Protein AF-A0A162GM99-F1 (afdb_monomer_lite)

Sequence (491 aa):
MSGHTGGVSIPGSWTRAAAGAGLLGPGGEVAATVFSEMSALALRTGAVNLGQGFPDEDGPREILDAAREAIASGVNQYPPGPGFPVLREAIAAHQSRFYRLDLDPDGQILVTTGATEALAATLLALLEPGDEVVTFTPHYDAYGALIALAGGVHRTVPLRGLPFTVDHDELVAAVTDRTRVILVNDPHNPTGAVLPLETRELIVRLAERHDALIVTDEVYEHLRFDTPHVPLATLPGAFERTLSISSAGKTFSTTGWKIGWVSGPRALVTAVLAVKQFLTYVSGSPFQGAVALGLGLPDSFFTTVAQTLSAKKDLLSAGLAAAGFGVAAPPEGTSSSRTPLPSATTTVSRSAGRSPNSREWWPCPCPPSAGRRTRLSTGRSCASRSASGSRCWRPPSPAWRAWDAEPVVLDGSAERLHPYRRTRADRCRRWDQSGCTRKRRRASAGFFARAASIRSRETQATATSSTSPRVAISTPIGSTTMLVPTPIGGV

Radius of gyration: 31.33 Å; chains: 1; bounding box: 71×88×97 Å

Secondary structure (DSSP, 8-state):
-----------SHHHHHHHHTT-B-TTSPBPPPHHHHHHHHHHHHT----SS-S-SSPPPHHHHHHHHHHHHTT--SPPPTT--HHHHHHHHHHHHHHH-----TTTSEEEESHHHHHHHHHHHHH--TT-EEEEEES--THHHHHHHHHT-EEEEEEEETTTTEEPHHHHHHH--TTEEEEEEESS-TTT-----HHHHHHHHHHHHHTT-EEEEE-TTTT--SSS----GGGSTTTGGGEEEEEEHHHHTS-GGG--EEEES-HHHHHHHHHHHHHHTSS--HHHHHHHHHHHTS-HHHHHHHHHHHHHHHHHHHHHHHHTT-EE-PPP--SSSS------S---EE------TT------------------------------------PPPPP-------PPPP---------------------------------------------------------------------------PPPPP--

InterPro domains:
  IPR004839 Aminotransferase, class I/classII, large domain [PF00155] (48-333)
  IPR015421 Pyridoxal phosphate-dependent transferase, major domain [G3DSA:3.40.640.10] (60-298)
  IPR015422 Pyridoxal phosphate-dependent transferase, small domain [G3DSA:3.90.1150.10] (34-334)
  IPR015424 Pyridoxal phosphate-dependent transferase [SSF53383] (34-335)
  IPR051326 Kynurenine--oxoglutarate transaminase [PTHR43807] (30-334)

Foldseek 3Di:
DPDPPPDPDDDDLQLLLQVLLVQQDPVRDGHDPPQVVQVVVCVVVVHDRPPDPFDPDAFDPLLVVLLVVCVVVPLPDFADLQGHLLLLVLVQVLCCVQAVDHADSVFFKGKFLFLLLVLLLLLLLQDAAAAEEEEEPPADSNNSSSCSSSNYDYFYFYQDDFVRATDLVSVLVRQDLSHAEHEEEACGPPNLDHYDPVRLVSVLVSCVVNVHAYEYEDQCQLQWAPDHRHDSCSDPNRQQRYKYKYGLCSQGSVVVLRIIMIGGGRVSNVSSSVSSCPVPSGDRRSSSNSSSVVSVDDPCSSNVVNVVQLVVVVVVLVVCVVVVWDWRAHPDDPDDDDDDGDGRHGDTDDDDDDDPDDPDPDDDDDDDDDDDDDDDDDDDDDDDDDDDDDDDDDDDDDDDDDDDDDDDDDDDDDDDDDDDDDDDDDDDDDDDDDDDDDDDDDDDDDDDDDDDDDDDDDDDDDDDDDDDDDDDDDDDDDDDDDDDDDDDDDD

Organism: NCBI:txid1671680

Structure (mmCIF, N/CA/C/O backbone):
data_AF-A0A162GM99-F1
#
_entry.id   AF-A0A162GM99-F1
#
loop_
_atom_site.group_PDB
_atom_site.id
_atom_site.type_symbol
_atom_site.label_atom_id
_atom_site.label_alt_id
_atom_site.label_comp_id
_atom_site.label_asym_id
_atom_site.label_entity_id
_atom_site.label_seq_id
_atom_site.pdbx_PDB_ins_code
_atom_site.Cartn_x
_atom_site.Cartn_y
_atom_site.Cartn_z
_atom_site.occupancy
_atom_site.B_iso_or_equiv
_atom_site.auth_seq_id
_atom_site.auth_comp_id
_atom_site.auth_asym_id
_atom_site.auth_atom_id
_atom_site.pdbx_PDB_model_num
ATOM 1 N N . MET A 1 1 ? 25.461 10.553 43.350 1.00 37.31 1 MET A N 1
ATOM 2 C CA . MET A 1 1 ? 24.769 11.498 42.449 1.00 37.31 1 MET A CA 1
ATOM 3 C C . MET A 1 1 ? 24.647 10.818 41.097 1.00 37.31 1 MET A C 1
ATOM 5 O O . MET A 1 1 ? 25.643 10.706 40.398 1.00 37.31 1 MET A O 1
ATOM 9 N N . SER A 1 2 ? 23.482 10.259 40.782 1.00 38.91 2 SER A N 1
ATOM 10 C CA . SER A 1 2 ? 23.205 9.667 39.470 1.00 38.91 2 SER A CA 1
ATOM 11 C C . SER A 1 2 ? 22.958 10.796 38.473 1.00 38.91 2 SER A C 1
ATOM 13 O O . SER A 1 2 ? 21.994 11.546 38.614 1.00 38.91 2 SER A O 1
ATOM 15 N N . GLY A 1 3 ? 23.854 10.951 37.498 1.00 39.22 3 GLY A N 1
ATOM 16 C CA . GLY A 1 3 ? 23.727 11.985 36.479 1.00 39.22 3 GLY A CA 1
ATOM 17 C C . GLY A 1 3 ? 22.493 11.749 35.615 1.00 39.22 3 GLY A C 1
ATOM 18 O O . GLY A 1 3 ? 22.516 10.896 34.734 1.00 39.22 3 GLY A O 1
ATOM 19 N N . HIS A 1 4 ? 21.432 12.525 35.841 1.00 43.38 4 HIS A N 1
ATOM 20 C CA . HIS A 1 4 ? 20.442 12.776 34.801 1.00 43.38 4 HIS A CA 1
ATOM 21 C C . HIS A 1 4 ? 21.146 13.556 33.687 1.00 43.38 4 HIS A C 1
ATOM 23 O O . HIS A 1 4 ? 21.299 14.775 33.766 1.00 43.38 4 HIS A O 1
ATOM 29 N N . THR A 1 5 ? 21.578 12.855 32.641 1.00 47.50 5 THR A N 1
ATOM 30 C CA . THR A 1 5 ? 21.780 13.474 31.332 1.00 47.50 5 THR A CA 1
ATOM 31 C C . THR A 1 5 ? 20.419 13.986 30.879 1.00 47.50 5 THR A C 1
ATOM 33 O O . THR A 1 5 ? 19.587 13.206 30.419 1.00 47.50 5 THR A O 1
ATOM 36 N N . GLY A 1 6 ? 20.164 15.280 31.090 1.00 45.47 6 GLY A N 1
ATOM 37 C CA . GLY A 1 6 ? 18.910 15.944 30.741 1.00 45.47 6 GLY A CA 1
ATOM 38 C C . GLY A 1 6 ? 18.736 16.045 29.231 1.00 45.47 6 GLY A C 1
ATOM 39 O O . GLY A 1 6 ? 18.898 17.120 28.660 1.00 45.47 6 GLY A O 1
ATOM 40 N N . GLY A 1 7 ? 18.433 14.917 28.588 1.00 61.62 7 GLY A N 1
ATOM 41 C CA . GLY A 1 7 ? 18.014 14.877 27.197 1.00 61.62 7 GLY A CA 1
ATOM 42 C C . GLY A 1 7 ? 16.741 15.698 27.035 1.00 61.62 7 GLY A C 1
ATOM 43 O O . GLY A 1 7 ? 15.773 15.513 27.775 1.00 61.62 7 GLY A O 1
ATOM 44 N N . VAL A 1 8 ? 16.750 16.629 26.083 1.00 63.03 8 VAL A N 1
ATOM 45 C CA . VAL A 1 8 ? 15.570 17.429 25.756 1.00 63.03 8 VAL A CA 1
ATOM 46 C C . VAL A 1 8 ? 14.524 16.496 25.151 1.00 63.03 8 VAL A C 1
ATOM 48 O O . VAL A 1 8 ? 14.659 16.065 24.009 1.00 63.03 8 VAL A O 1
ATOM 51 N N . SER A 1 9 ? 13.482 16.178 25.919 1.00 75.31 9 SER A N 1
ATOM 52 C CA . SER A 1 9 ? 12.319 15.465 25.393 1.00 75.31 9 SER A CA 1
ATOM 53 C C . SER A 1 9 ? 11.567 16.393 24.441 1.00 75.31 9 SER A C 1
ATOM 55 O O . SER A 1 9 ? 11.065 17.438 24.859 1.00 75.31 9 SER A O 1
ATOM 57 N N . ILE A 1 10 ? 11.527 16.036 23.156 1.00 83.56 10 ILE A N 1
ATOM 58 C CA . ILE A 1 10 ? 10.823 16.792 22.116 1.00 83.56 10 ILE A CA 1
ATOM 59 C C . ILE A 1 10 ? 9.399 16.224 22.006 1.00 83.56 10 ILE A C 1
ATOM 61 O O . ILE A 1 10 ? 9.229 15.152 21.423 1.00 83.56 10 ILE A O 1
ATOM 65 N N . PRO A 1 11 ? 8.354 16.890 22.532 1.00 84.06 11 PRO A N 1
ATOM 66 C CA . PRO A 1 11 ? 6.986 16.411 22.373 1.00 84.06 11 PRO A CA 1
ATOM 67 C C . PRO A 1 11 ? 6.533 16.526 20.910 1.00 84.06 11 PRO A C 1
ATOM 69 O O . PRO A 1 11 ? 6.950 17.424 20.181 1.00 84.06 11 PRO A O 1
ATOM 72 N N . GLY A 1 12 ? 5.642 15.636 20.476 1.00 89.56 12 GLY A N 1
ATOM 73 C CA . GLY A 1 12 ? 5.048 15.693 19.140 1.00 89.56 12 GLY A CA 1
ATOM 74 C C . GLY A 1 12 ? 4.367 14.388 18.742 1.00 89.56 12 GLY A C 1
ATOM 75 O O . GLY A 1 12 ? 4.414 13.401 19.469 1.00 89.56 12 GLY A O 1
ATOM 76 N N . SER A 1 13 ? 3.740 14.368 17.567 1.00 90.75 13 SER A N 1
ATOM 77 C CA . SER A 1 13 ? 3.114 13.160 17.009 1.00 90.75 13 SER A CA 1
ATOM 78 C C . SER A 1 13 ? 4.128 12.094 16.570 1.00 90.75 13 SER A C 1
ATOM 80 O O . SER A 1 13 ? 3.768 10.923 16.460 1.00 90.75 13 SER A O 1
ATOM 82 N N . TRP A 1 14 ? 5.400 12.470 16.386 1.00 91.06 14 TRP A N 1
ATOM 83 C CA . TRP A 1 14 ? 6.485 11.555 16.022 1.00 91.06 14 TRP A CA 1
ATOM 84 C C . TRP A 1 14 ? 6.692 10.433 17.054 1.00 91.06 14 TRP A C 1
ATOM 86 O O . TRP A 1 14 ? 6.977 9.305 16.661 1.00 91.06 14 TRP A O 1
ATOM 96 N N . THR A 1 15 ? 6.482 10.697 18.352 1.00 91.19 15 THR A N 1
ATOM 97 C CA . THR A 1 15 ? 6.599 9.667 19.400 1.00 91.19 15 THR A CA 1
ATOM 98 C C . THR A 1 15 ? 5.501 8.617 19.276 1.00 91.19 15 THR A C 1
ATOM 100 O O . THR A 1 15 ? 5.777 7.431 19.430 1.00 91.19 15 THR A O 1
ATOM 103 N N . ARG A 1 16 ? 4.269 9.022 18.928 1.00 91.25 16 ARG A N 1
ATOM 104 C CA . ARG A 1 16 ? 3.169 8.084 18.656 1.00 91.25 16 ARG A CA 1
ATOM 105 C C . ARG A 1 16 ? 3.442 7.250 17.413 1.00 91.25 16 ARG A C 1
ATOM 107 O O . ARG A 1 16 ? 3.233 6.047 17.459 1.00 91.25 16 ARG A O 1
ATOM 114 N N . ALA A 1 17 ? 3.941 7.861 16.338 1.00 92.56 17 ALA A N 1
ATOM 115 C CA . ALA A 1 17 ? 4.309 7.133 15.124 1.00 92.56 17 ALA A CA 1
ATOM 116 C C . ALA A 1 17 ? 5.422 6.101 15.396 1.00 92.56 17 ALA A C 1
ATOM 118 O O . ALA A 1 17 ? 5.293 4.945 15.000 1.00 92.56 17 ALA A O 1
ATOM 119 N N . ALA A 1 18 ? 6.469 6.480 16.141 1.00 91.69 18 ALA A N 1
ATOM 120 C CA . ALA A 1 18 ? 7.531 5.561 16.552 1.00 91.69 18 ALA A CA 1
ATOM 121 C C . ALA A 1 18 ? 7.009 4.433 17.460 1.00 91.69 18 ALA A C 1
ATOM 123 O O . ALA A 1 18 ? 7.370 3.276 17.262 1.00 91.69 18 ALA A O 1
ATOM 124 N N . ALA A 1 19 ? 6.124 4.736 18.416 1.00 90.62 19 ALA A N 1
ATOM 125 C CA . ALA A 1 19 ? 5.502 3.729 19.276 1.00 90.62 19 ALA A CA 1
ATOM 126 C C . ALA A 1 19 ? 4.586 2.771 18.491 1.00 90.62 19 ALA A C 1
ATOM 128 O O . ALA A 1 19 ? 4.657 1.562 18.693 1.00 90.62 19 ALA A O 1
ATOM 129 N N . GLY A 1 20 ? 3.780 3.286 17.556 1.00 90.56 20 GLY A N 1
ATOM 130 C CA . GLY A 1 20 ? 2.908 2.489 16.685 1.00 90.56 20 GLY A CA 1
ATOM 131 C C . GLY A 1 20 ? 3.672 1.591 15.707 1.00 90.56 20 GLY A C 1
ATOM 132 O O . GLY A 1 20 ? 3.189 0.520 15.357 1.00 90.56 20 GLY A O 1
ATOM 133 N N . ALA A 1 21 ? 4.887 1.982 15.317 1.00 89.62 21 ALA A N 1
ATOM 134 C CA . ALA A 1 21 ? 5.817 1.143 14.559 1.00 89.62 21 ALA A CA 1
ATOM 135 C C . ALA A 1 21 ? 6.587 0.119 15.426 1.00 89.62 21 ALA A C 1
ATOM 137 O O . ALA A 1 21 ? 7.393 -0.640 14.895 1.00 89.62 21 ALA A O 1
ATOM 138 N N . GLY A 1 22 ? 6.414 0.127 16.756 1.00 89.06 22 GLY A N 1
ATOM 139 C CA . GLY A 1 22 ? 7.211 -0.688 17.683 1.00 89.06 22 GLY A CA 1
ATOM 140 C C . GLY A 1 22 ? 8.675 -0.243 17.827 1.00 89.06 22 GLY A C 1
ATOM 141 O O . GLY A 1 22 ? 9.496 -1.005 18.328 1.00 89.06 22 GLY A O 1
ATOM 142 N N . LEU A 1 23 ? 9.013 0.975 17.390 1.00 88.88 23 LEU A N 1
ATOM 143 C CA . LEU A 1 23 ? 10.381 1.510 17.353 1.00 88.88 23 LEU A CA 1
ATOM 144 C C . LEU A 1 23 ? 10.753 2.343 18.587 1.00 88.88 23 LEU A C 1
ATOM 146 O O . LEU A 1 23 ? 11.929 2.640 18.774 1.00 88.88 23 LEU A O 1
ATOM 150 N N . LEU A 1 24 ? 9.785 2.766 19.406 1.00 88.19 24 LEU A N 1
ATOM 151 C CA . LEU A 1 24 ? 10.057 3.578 20.596 1.00 88.19 24 LEU A CA 1
ATOM 152 C C . LEU A 1 24 ? 10.402 2.686 21.798 1.00 88.19 24 LEU A C 1
ATOM 154 O O . LEU A 1 24 ? 9.545 1.965 22.312 1.00 88.19 24 LEU A O 1
ATOM 158 N N . GLY A 1 25 ? 11.653 2.751 22.250 1.00 81.69 25 GLY A N 1
ATOM 159 C CA . GLY A 1 25 ? 12.142 2.013 23.411 1.00 81.69 25 GLY A CA 1
ATOM 160 C C . GLY A 1 25 ? 11.759 2.650 24.759 1.00 81.69 25 GLY A C 1
ATOM 161 O O . GLY A 1 25 ? 11.276 3.788 24.802 1.00 81.69 25 GLY A O 1
ATOM 162 N N . PRO A 1 26 ? 11.955 1.941 25.890 1.00 76.50 26 PRO A N 1
ATOM 163 C CA . PRO A 1 26 ? 11.483 2.379 27.208 1.00 76.50 26 PRO A CA 1
ATOM 164 C C . PRO A 1 26 ? 12.079 3.699 27.719 1.00 76.50 26 PRO A C 1
ATOM 166 O O . PRO A 1 26 ? 11.469 4.333 28.579 1.00 76.50 26 PRO A O 1
ATOM 169 N N . GLY A 1 27 ? 13.257 4.110 27.234 1.00 77.19 27 GLY A N 1
ATOM 170 C CA . GLY A 1 27 ? 13.879 5.397 27.570 1.00 77.19 27 GLY A CA 1
ATOM 171 C C . GLY A 1 27 ? 13.508 6.547 26.621 1.00 77.19 27 GLY A C 1
ATOM 172 O O . GLY A 1 27 ? 13.964 7.671 26.829 1.00 77.19 27 GLY A O 1
ATOM 173 N N . GLY A 1 28 ? 12.670 6.297 25.607 1.00 78.81 28 GLY A N 1
ATOM 174 C CA . GLY A 1 28 ? 12.319 7.262 24.559 1.00 78.81 28 GLY A CA 1
ATOM 175 C C . GLY A 1 28 ? 13.271 7.269 23.356 1.00 78.81 28 GLY A C 1
ATOM 176 O O . GLY A 1 28 ? 13.091 8.075 22.444 1.00 78.81 28 GLY A O 1
ATOM 177 N N . GLU A 1 29 ? 14.269 6.383 23.330 1.00 84.44 29 GLU A N 1
ATOM 178 C CA . GLU A 1 29 ? 15.104 6.115 22.161 1.00 84.44 29 GLU A CA 1
ATOM 179 C C . GLU A 1 29 ? 14.293 5.532 20.993 1.00 84.44 29 GLU A C 1
ATOM 181 O O . GLU A 1 29 ? 13.365 4.750 21.193 1.00 84.44 29 GLU A O 1
ATOM 186 N N . VAL A 1 30 ? 14.658 5.896 19.761 1.00 86.00 30 VAL A N 1
ATOM 187 C CA . VAL A 1 30 ? 14.059 5.335 18.541 1.00 86.00 30 VAL A CA 1
ATOM 188 C C . VAL A 1 30 ? 15.012 4.303 17.950 1.00 86.00 30 VAL A C 1
ATOM 190 O O . VAL A 1 30 ? 16.136 4.635 17.571 1.00 86.00 30 VAL A O 1
ATOM 193 N N . ALA A 1 31 ? 14.559 3.056 17.869 1.00 84.50 31 ALA A N 1
ATOM 194 C CA . ALA A 1 31 ? 15.243 1.979 17.172 1.00 84.50 31 ALA A CA 1
ATOM 195 C C . ALA A 1 31 ? 15.173 2.167 15.647 1.00 84.50 31 ALA A C 1
ATOM 197 O O . ALA A 1 31 ? 14.245 2.777 15.109 1.00 84.50 31 ALA A O 1
ATOM 198 N N . ALA A 1 32 ? 16.150 1.607 14.934 1.00 82.12 32 ALA A N 1
ATOM 199 C CA . ALA A 1 32 ? 16.079 1.498 13.481 1.00 82.12 32 ALA A CA 1
ATOM 200 C C . ALA A 1 32 ? 14.971 0.510 13.069 1.00 82.12 32 ALA A C 1
ATOM 202 O O . ALA A 1 32 ? 14.642 -0.409 13.816 1.00 82.12 32 ALA A O 1
ATOM 203 N N . THR A 1 33 ? 14.415 0.657 11.862 1.00 82.62 33 THR A N 1
ATOM 204 C CA . THR A 1 33 ? 13.508 -0.368 11.319 1.00 82.62 33 THR A CA 1
ATOM 205 C C . THR A 1 33 ? 14.253 -1.679 11.090 1.00 82.62 33 THR A C 1
ATOM 207 O O . THR A 1 33 ? 15.437 -1.667 10.740 1.00 82.62 33 THR A O 1
ATOM 210 N N . VAL A 1 34 ? 13.546 -2.811 11.192 1.00 80.62 34 VAL A N 1
ATOM 211 C CA . VAL A 1 34 ? 14.115 -4.146 10.929 1.00 80.62 34 VAL A CA 1
ATOM 212 C C . VAL A 1 34 ? 14.812 -4.219 9.563 1.00 80.62 34 VAL A C 1
ATOM 214 O O . VAL A 1 34 ? 15.893 -4.788 9.451 1.00 80.62 34 VAL A O 1
ATOM 217 N N . PHE A 1 35 ? 14.266 -3.553 8.541 1.00 79.62 35 PHE A N 1
ATOM 218 C CA . PHE A 1 35 ? 14.887 -3.444 7.217 1.00 79.62 35 PHE A CA 1
ATOM 219 C C . PHE A 1 35 ? 16.248 -2.733 7.254 1.00 79.62 35 PHE A C 1
ATOM 221 O O . PHE A 1 35 ? 17.200 -3.180 6.618 1.00 79.62 35 PHE A O 1
ATOM 228 N N . SER A 1 36 ? 16.353 -1.641 8.015 1.00 81.12 36 SER A N 1
ATOM 229 C CA . SER A 1 36 ? 17.596 -0.874 8.159 1.00 81.12 36 SER A CA 1
ATOM 230 C C . SER A 1 36 ? 18.657 -1.670 8.919 1.00 81.12 36 SER A C 1
ATOM 232 O O . SER A 1 36 ? 19.822 -1.687 8.522 1.00 81.12 36 SER A O 1
ATOM 234 N N . GLU A 1 37 ? 18.256 -2.361 9.989 1.00 84.69 37 GLU A N 1
ATOM 235 C CA . GLU A 1 37 ? 19.146 -3.209 10.783 1.00 84.69 37 GLU A CA 1
ATOM 236 C C . GLU A 1 37 ? 19.657 -4.411 9.975 1.00 84.69 37 GLU A C 1
ATOM 238 O O . GLU A 1 37 ? 20.868 -4.640 9.921 1.00 84.69 37 GLU A O 1
ATOM 243 N N . MET A 1 38 ? 18.760 -5.130 9.291 1.00 84.81 38 MET A N 1
ATOM 244 C CA . MET A 1 38 ? 19.102 -6.323 8.512 1.00 84.81 38 MET A CA 1
ATOM 245 C C . MET A 1 38 ? 19.970 -6.007 7.293 1.00 84.81 38 MET A C 1
ATOM 247 O O . MET A 1 38 ? 20.968 -6.695 7.077 1.00 84.81 38 MET A O 1
ATOM 251 N N . SER A 1 39 ? 19.676 -4.944 6.537 1.00 83.38 39 SER A N 1
ATOM 252 C CA . SER A 1 39 ? 20.521 -4.552 5.399 1.00 83.38 39 SER A CA 1
ATOM 253 C C . SER A 1 39 ? 21.897 -4.054 5.850 1.00 83.38 39 SER A C 1
ATOM 255 O O . SER A 1 39 ? 22.909 -4.396 5.236 1.00 83.38 39 SER A O 1
ATOM 257 N N . ALA A 1 40 ? 21.979 -3.331 6.973 1.00 84.44 40 ALA A N 1
ATOM 258 C CA . ALA A 1 40 ? 23.265 -2.963 7.562 1.00 84.44 40 ALA A CA 1
ATOM 259 C C . ALA A 1 40 ? 24.038 -4.188 8.086 1.00 84.44 40 ALA A C 1
ATOM 261 O O . ALA A 1 40 ? 25.267 -4.205 8.015 1.00 84.44 40 ALA A O 1
ATOM 262 N N . LEU A 1 41 ? 23.353 -5.206 8.619 1.00 86.69 41 LEU A N 1
ATOM 263 C CA . LEU A 1 41 ? 23.975 -6.457 9.055 1.00 86.69 41 LEU A CA 1
ATOM 264 C C . LEU A 1 41 ? 24.519 -7.256 7.865 1.00 86.69 41 LEU A C 1
ATOM 266 O O . LEU A 1 41 ? 25.682 -7.646 7.913 1.00 86.69 41 LEU A O 1
ATOM 270 N N . ALA A 1 42 ? 23.731 -7.430 6.800 1.00 88.00 42 ALA A N 1
ATOM 271 C CA . ALA A 1 42 ? 24.138 -8.146 5.589 1.00 88.00 42 ALA A CA 1
ATOM 272 C C . ALA A 1 42 ? 25.400 -7.537 4.953 1.00 88.00 42 ALA A C 1
ATOM 274 O O . ALA A 1 42 ? 26.350 -8.260 4.654 1.00 88.00 42 ALA A O 1
ATOM 275 N N . LEU A 1 43 ? 25.465 -6.202 4.853 1.00 87.25 43 LEU A N 1
ATOM 276 C CA . LEU A 1 43 ? 26.659 -5.488 4.384 1.00 87.25 43 LEU A CA 1
ATOM 277 C C . LEU A 1 43 ? 27.892 -5.730 5.272 1.00 87.25 43 LEU A C 1
ATOM 279 O O . LEU A 1 43 ? 28.995 -5.870 4.752 1.00 87.25 43 LEU A O 1
ATOM 283 N N . ARG A 1 44 ? 27.728 -5.792 6.602 1.00 91.56 44 ARG A N 1
ATOM 284 C CA . ARG A 1 44 ? 28.845 -6.043 7.535 1.00 91.56 44 ARG A CA 1
ATOM 285 C C . ARG A 1 44 ? 29.339 -7.489 7.522 1.00 91.56 44 ARG A C 1
ATOM 287 O O . ARG A 1 44 ? 30.502 -7.715 7.841 1.00 91.56 44 ARG A O 1
ATOM 294 N N . THR A 1 45 ? 28.474 -8.457 7.224 1.00 92.25 45 THR A N 1
ATOM 295 C CA . THR A 1 45 ? 28.810 -9.891 7.259 1.00 92.25 45 THR A CA 1
ATOM 296 C C . THR A 1 45 ? 29.114 -10.487 5.886 1.00 92.25 45 THR A C 1
ATOM 298 O O . THR A 1 45 ? 29.565 -11.627 5.823 1.00 92.25 45 THR A O 1
ATOM 301 N N . GLY A 1 46 ? 28.862 -9.754 4.797 1.00 89.50 46 GLY A N 1
ATOM 302 C CA . GLY A 1 46 ? 28.925 -10.291 3.435 1.00 89.50 46 GLY A CA 1
ATOM 303 C C . GLY A 1 46 ? 27.810 -11.299 3.128 1.00 89.50 46 GLY A C 1
ATOM 304 O O . GLY A 1 46 ? 27.941 -12.093 2.200 1.00 89.50 46 GLY A O 1
ATOM 305 N N . ALA A 1 47 ? 26.731 -11.311 3.918 1.00 89.06 47 ALA A N 1
ATOM 306 C CA . ALA A 1 47 ? 25.620 -12.237 3.727 1.00 89.06 47 ALA A CA 1
ATOM 307 C C . ALA A 1 47 ? 24.723 -11.822 2.550 1.00 89.06 47 ALA A C 1
ATOM 309 O O . ALA A 1 47 ? 24.490 -10.636 2.314 1.00 89.06 47 ALA A O 1
ATOM 310 N N . VAL A 1 48 ? 24.152 -12.813 1.860 1.00 83.38 48 VAL A N 1
ATOM 311 C CA . VAL A 1 48 ? 23.118 -12.592 0.837 1.00 83.38 48 VAL A CA 1
ATOM 312 C C . VAL A 1 48 ? 21.888 -11.964 1.497 1.00 83.38 48 VAL A C 1
ATOM 314 O O . VAL A 1 48 ? 21.307 -12.543 2.418 1.00 83.38 48 VAL A O 1
ATOM 317 N N . ASN A 1 49 ? 21.485 -10.775 1.044 1.00 80.00 49 ASN A N 1
ATOM 318 C CA . ASN A 1 49 ? 20.370 -10.044 1.640 1.00 80.00 49 ASN A CA 1
ATOM 319 C C . ASN A 1 49 ? 19.023 -10.479 1.046 1.00 80.00 49 ASN A C 1
ATOM 321 O O . ASN A 1 49 ? 18.528 -9.877 0.103 1.00 80.00 49 ASN A O 1
ATOM 325 N N . LEU A 1 50 ? 18.403 -11.492 1.651 1.00 79.31 50 LEU A N 1
ATOM 326 C CA . LEU A 1 50 ? 17.027 -11.906 1.337 1.00 79.31 50 LEU A CA 1
ATOM 327 C C . LEU A 1 50 ? 15.968 -11.185 2.203 1.00 79.31 50 LEU A C 1
ATOM 329 O O . LEU A 1 50 ? 14.810 -11.591 2.227 1.00 79.31 50 LEU A O 1
ATOM 333 N N . GLY A 1 51 ? 16.358 -10.152 2.964 1.00 69.31 51 GLY A N 1
ATOM 334 C CA . GLY A 1 51 ? 15.500 -9.488 3.952 1.00 69.31 51 GLY A CA 1
ATOM 335 C C . GLY A 1 51 ? 14.798 -8.216 3.467 1.00 69.31 51 GLY A C 1
ATOM 336 O O . GLY A 1 51 ? 13.844 -7.773 4.107 1.00 69.31 51 GLY A O 1
ATOM 337 N N . GLN A 1 52 ? 15.242 -7.608 2.362 1.00 67.25 52 GLN A N 1
ATOM 338 C CA . GLN A 1 52 ? 14.661 -6.365 1.848 1.00 67.25 52 GLN A CA 1
ATOM 339 C C . GLN A 1 52 ? 13.904 -6.613 0.536 1.00 67.25 52 GLN A C 1
ATOM 341 O O . GLN A 1 52 ? 14.484 -7.010 -0.465 1.00 67.25 52 GLN A O 1
ATOM 346 N N . GLY A 1 53 ? 12.589 -6.370 0.541 1.00 66.75 53 GLY A N 1
ATOM 347 C CA . GLY A 1 53 ? 11.685 -6.708 -0.568 1.00 66.75 53 GLY A CA 1
ATOM 348 C C . GLY A 1 53 ? 11.732 -5.760 -1.774 1.00 66.75 53 GLY A C 1
ATOM 349 O O . GLY A 1 53 ? 10.707 -5.147 -2.106 1.00 66.75 53 GLY A O 1
ATOM 350 N N . PHE A 1 54 ? 12.889 -5.643 -2.429 1.00 62.38 54 PHE A N 1
ATOM 351 C CA . PHE A 1 54 ? 13.038 -5.093 -3.781 1.00 62.38 54 PHE A CA 1
ATOM 352 C C . PHE A 1 54 ? 13.695 -6.137 -4.710 1.00 62.38 54 PHE A C 1
ATOM 354 O O . PHE A 1 54 ? 14.435 -6.984 -4.217 1.00 62.38 54 PHE A O 1
ATOM 361 N N . PRO A 1 55 ? 13.429 -6.125 -6.028 1.00 64.88 55 PRO A N 1
ATOM 362 C CA . PRO A 1 55 ? 14.112 -7.022 -6.962 1.00 64.88 55 PRO A CA 1
ATOM 363 C C . PRO A 1 55 ? 15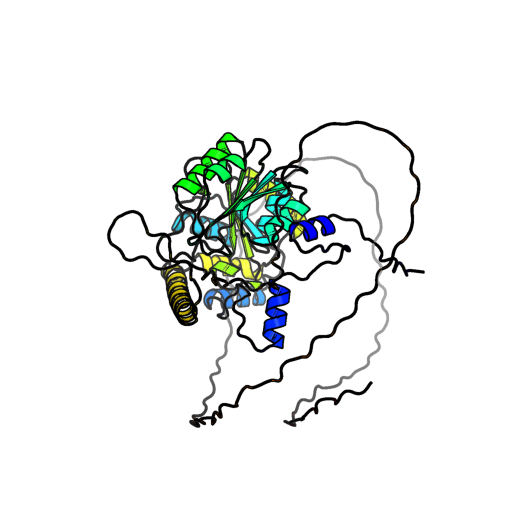.565 -6.599 -7.217 1.00 64.88 55 PRO A C 1
ATOM 365 O O . PRO A 1 55 ? 15.831 -5.415 -7.411 1.00 64.88 55 PRO A O 1
ATOM 368 N N . ASP A 1 56 ? 16.475 -7.571 -7.319 1.00 62.75 56 ASP A N 1
ATOM 369 C CA . ASP A 1 56 ? 17.849 -7.366 -7.823 1.00 62.75 56 ASP A CA 1
ATOM 370 C C . ASP A 1 56 ? 17.905 -7.203 -9.362 1.00 62.75 56 ASP A C 1
ATOM 372 O O . ASP A 1 56 ? 18.968 -6.994 -9.946 1.00 62.75 56 ASP A O 1
ATOM 376 N N . GLU A 1 57 ? 16.754 -7.310 -10.032 1.00 74.38 57 GLU A N 1
ATOM 377 C CA . GLU A 1 57 ? 16.567 -7.102 -11.469 1.00 74.38 57 GLU A CA 1
ATOM 378 C C . GLU A 1 57 ? 15.920 -5.735 -11.730 1.00 74.38 57 GLU A C 1
ATOM 380 O O . GLU A 1 57 ? 14.955 -5.355 -11.064 1.00 74.38 57 GLU A O 1
ATOM 385 N N . ASP A 1 58 ? 16.442 -5.005 -12.718 1.00 84.00 58 ASP A N 1
ATOM 386 C CA . ASP A 1 58 ? 15.942 -3.680 -13.104 1.00 84.00 58 ASP A CA 1
ATOM 387 C C . ASP A 1 58 ? 14.567 -3.758 -13.809 1.00 84.00 58 ASP A C 1
ATOM 389 O O . ASP A 1 58 ? 14.088 -4.827 -14.199 1.00 84.00 58 ASP A O 1
ATOM 393 N N . GLY A 1 59 ? 13.908 -2.609 -13.963 1.00 87.81 59 GLY A N 1
ATOM 394 C CA . GLY A 1 59 ? 12.583 -2.507 -14.571 1.00 87.81 59 GLY A CA 1
ATOM 395 C C . GLY A 1 59 ? 12.544 -2.786 -16.085 1.00 87.81 59 GLY A C 1
ATOM 396 O O . GLY A 1 59 ? 13.578 -2.816 -16.757 1.00 87.81 59 GLY A O 1
ATOM 397 N N . PRO A 1 60 ? 11.337 -2.942 -16.666 1.00 93.38 60 PRO A N 1
ATOM 398 C CA . PRO A 1 60 ? 11.159 -3.171 -18.100 1.00 93.38 60 PRO A CA 1
ATOM 399 C C . PRO A 1 60 ? 11.794 -2.063 -18.939 1.00 93.38 60 PRO A C 1
ATOM 401 O O . PRO A 1 60 ? 11.591 -0.870 -18.687 1.00 93.38 60 PRO A O 1
ATOM 404 N N . ARG A 1 61 ? 12.562 -2.452 -19.958 1.00 95.62 61 ARG A N 1
ATOM 405 C CA . ARG A 1 61 ? 13.442 -1.541 -20.697 1.00 95.62 61 ARG A CA 1
ATOM 406 C C . ARG A 1 61 ? 12.680 -0.406 -21.384 1.00 95.62 61 ARG A C 1
ATOM 408 O O . ARG A 1 61 ? 13.168 0.720 -21.427 1.00 95.62 61 ARG A O 1
ATOM 415 N N . GLU A 1 62 ? 11.481 -0.696 -21.871 1.00 96.31 62 GLU A N 1
ATOM 416 C CA . GLU A 1 62 ? 10.548 0.236 -22.499 1.00 96.31 62 GLU A CA 1
ATOM 417 C C . GLU A 1 62 ? 10.115 1.342 -21.526 1.00 96.31 62 GLU A C 1
ATOM 419 O O . GLU A 1 62 ? 10.059 2.514 -21.897 1.00 96.31 62 GLU A O 1
ATOM 424 N N . ILE A 1 63 ? 9.869 0.979 -20.263 1.00 97.12 63 ILE A N 1
ATOM 425 C CA . ILE A 1 63 ? 9.487 1.904 -19.191 1.00 97.12 63 ILE A CA 1
ATOM 426 C C . ILE A 1 63 ? 10.699 2.761 -18.793 1.00 97.12 63 ILE A C 1
ATOM 428 O O . ILE A 1 63 ? 10.588 3.985 -18.696 1.00 97.12 63 ILE A O 1
ATOM 432 N N . LEU A 1 64 ? 11.875 2.144 -18.621 1.00 98.00 64 LEU A N 1
ATOM 433 C CA . LEU A 1 64 ? 13.116 2.858 -18.293 1.00 98.00 64 LEU A CA 1
ATOM 434 C C . LEU A 1 64 ? 13.491 3.884 -19.375 1.00 98.00 64 LEU A C 1
ATOM 436 O O . LEU A 1 64 ? 13.793 5.037 -19.058 1.00 98.00 64 LEU A O 1
ATOM 440 N N . ASP A 1 65 ? 13.438 3.500 -20.654 1.00 98.31 65 ASP A N 1
ATOM 441 C CA . ASP A 1 65 ? 13.762 4.397 -21.768 1.00 98.31 65 ASP A CA 1
ATOM 442 C C . ASP A 1 65 ? 12.702 5.500 -21.950 1.00 98.31 65 ASP A C 1
ATOM 444 O O . ASP A 1 65 ? 13.071 6.648 -22.212 1.00 98.31 65 ASP A O 1
ATOM 448 N N . ALA A 1 66 ? 11.415 5.221 -21.701 1.00 98.44 66 ALA A N 1
ATOM 449 C CA . ALA A 1 66 ? 10.367 6.247 -21.689 1.00 98.44 66 ALA A CA 1
ATOM 450 C C . ALA A 1 66 ? 10.586 7.308 -20.593 1.00 98.44 66 ALA A C 1
ATOM 452 O O . ALA A 1 66 ? 10.433 8.503 -20.853 1.00 98.44 66 ALA A O 1
ATOM 453 N N . ALA A 1 67 ? 11.001 6.908 -19.385 1.00 98.31 67 ALA A N 1
ATOM 454 C CA . ALA A 1 67 ? 11.326 7.856 -18.315 1.00 98.31 67 ALA A CA 1
ATOM 455 C C . ALA A 1 67 ? 12.575 8.693 -18.637 1.00 98.31 67 ALA A C 1
ATOM 457 O O . ALA A 1 67 ? 12.601 9.896 -18.370 1.00 98.31 67 ALA A O 1
ATOM 458 N N . ARG A 1 68 ? 13.600 8.086 -19.252 1.00 98.44 68 ARG A N 1
ATOM 459 C CA . ARG A 1 68 ? 14.802 8.803 -19.716 1.00 98.44 68 ARG A CA 1
ATOM 460 C C . ARG A 1 68 ? 14.456 9.875 -20.752 1.00 98.44 68 ARG A C 1
ATOM 462 O O . ARG A 1 68 ? 14.942 11.000 -20.636 1.00 98.44 68 ARG A O 1
ATOM 469 N N . GLU A 1 69 ? 13.594 9.552 -21.715 1.00 98.56 69 GLU A N 1
ATOM 470 C CA . GLU A 1 69 ? 13.118 10.513 -22.716 1.00 98.56 69 GLU A CA 1
ATOM 471 C C . GLU A 1 69 ? 12.244 11.608 -22.088 1.00 98.56 69 GLU A C 1
ATOM 473 O O . GLU A 1 69 ? 12.403 12.781 -22.419 1.00 98.56 69 GLU A O 1
ATOM 478 N N . ALA A 1 70 ? 11.377 11.281 -21.125 1.00 98.50 70 ALA A N 1
ATOM 479 C CA . ALA A 1 70 ? 10.576 12.275 -20.406 1.00 98.50 70 ALA A CA 1
ATOM 480 C C . ALA A 1 70 ? 11.453 13.307 -19.664 1.00 98.50 70 ALA A C 1
ATOM 482 O O . ALA A 1 70 ? 11.187 14.510 -19.725 1.00 98.50 70 ALA A O 1
ATOM 483 N N . ILE A 1 71 ? 12.547 12.866 -19.030 1.00 98.62 71 ILE A N 1
ATOM 484 C CA . ILE A 1 71 ? 13.532 13.763 -18.400 1.00 98.62 71 ILE A CA 1
ATOM 485 C C . ILE A 1 71 ? 14.213 14.649 -19.455 1.00 98.62 71 ILE A C 1
ATOM 487 O O . ILE A 1 71 ? 14.281 15.871 -19.283 1.00 98.62 71 ILE A O 1
ATOM 491 N N . ALA A 1 72 ? 14.698 14.052 -20.550 1.00 98.50 72 ALA A N 1
ATOM 492 C CA . ALA A 1 72 ? 15.437 14.748 -21.606 1.00 98.50 72 ALA A CA 1
ATOM 493 C C . ALA A 1 72 ? 14.581 15.765 -22.385 1.00 98.50 72 ALA A C 1
ATOM 495 O O . ALA A 1 72 ? 15.064 16.841 -22.737 1.00 98.50 72 ALA A O 1
ATOM 496 N N . SER A 1 73 ? 13.303 15.451 -22.608 1.00 97.88 73 SER A N 1
ATOM 497 C CA . SER A 1 73 ? 12.325 16.298 -23.307 1.00 97.88 73 SER A CA 1
ATOM 498 C C . SER A 1 73 ? 11.700 17.394 -22.430 1.00 97.88 73 SER A C 1
ATOM 500 O O . SER A 1 73 ? 10.972 18.248 -22.940 1.00 97.88 73 SER A O 1
ATOM 502 N N . GLY A 1 74 ? 12.021 17.431 -21.130 1.00 97.56 74 GLY A N 1
ATOM 503 C CA . GLY A 1 74 ? 11.655 18.531 -20.235 1.00 97.56 74 GLY A CA 1
ATOM 504 C C . GLY A 1 74 ? 10.423 18.297 -19.355 1.00 97.56 74 GLY A C 1
ATOM 505 O O . GLY A 1 74 ? 9.931 19.260 -18.761 1.00 97.56 74 GLY A O 1
ATOM 506 N N . VAL A 1 75 ? 9.944 17.056 -19.201 1.00 97.69 75 VAL A N 1
ATOM 507 C CA . VAL A 1 75 ? 8.821 16.669 -18.315 1.00 97.69 75 VAL A CA 1
ATOM 508 C C . VAL A 1 75 ? 9.264 16.649 -16.838 1.00 97.69 75 VAL A C 1
ATOM 510 O O . VAL A 1 75 ? 9.080 15.684 -16.105 1.00 97.69 75 VAL A O 1
ATOM 513 N N . ASN A 1 76 ? 9.878 17.749 -16.400 1.00 97.56 76 ASN A N 1
ATOM 514 C CA . ASN A 1 76 ? 10.538 17.909 -15.100 1.00 97.56 76 ASN A CA 1
ATOM 515 C C . ASN A 1 76 ? 9.791 18.877 -14.161 1.00 97.56 76 ASN A C 1
ATOM 517 O O . ASN A 1 76 ? 10.204 19.077 -13.023 1.00 97.56 76 ASN A O 1
ATOM 521 N N . GLN A 1 77 ? 8.714 19.508 -14.640 1.00 97.44 77 GLN A N 1
ATOM 522 C CA . GLN A 1 77 ? 7.867 20.424 -13.865 1.00 97.44 77 GLN A CA 1
ATOM 523 C C . GLN A 1 77 ? 6.699 19.682 -13.207 1.00 97.44 77 GLN A C 1
ATOM 525 O O . GLN A 1 77 ? 6.393 18.552 -13.585 1.00 97.44 77 GLN A O 1
ATOM 530 N N . TYR A 1 78 ? 6.044 20.310 -12.228 1.00 97.75 78 TYR A N 1
ATOM 531 C CA . TYR A 1 78 ? 4.926 19.715 -11.487 1.00 97.75 78 TYR A CA 1
ATOM 532 C C . TYR A 1 78 ? 3.821 19.149 -12.409 1.00 97.75 78 TYR A C 1
ATOM 534 O O . TYR A 1 78 ? 3.383 19.852 -13.326 1.00 97.75 78 TYR A O 1
ATOM 542 N N . PRO A 1 79 ? 3.335 17.914 -12.169 1.00 96.19 79 PRO A N 1
ATOM 543 C CA . PRO A 1 79 ? 2.142 17.397 -12.822 1.00 96.19 79 PRO A CA 1
ATOM 544 C C . PRO A 1 79 ? 0.879 18.000 -12.163 1.00 96.19 79 PRO A C 1
ATOM 546 O O . PRO A 1 79 ? 0.977 18.668 -11.129 1.00 96.19 79 PRO A O 1
ATOM 549 N N . PRO A 1 80 ? -0.324 17.780 -12.724 1.00 97.44 80 PRO A N 1
ATOM 550 C CA . PRO A 1 80 ? -1.582 18.144 -12.071 1.00 97.44 80 PRO A CA 1
ATOM 551 C C . PRO A 1 80 ? -1.742 17.464 -10.703 1.00 97.44 80 PRO A C 1
ATOM 553 O O . PRO A 1 80 ? -1.248 16.355 -10.515 1.00 97.44 80 PRO A O 1
ATOM 556 N N . GLY A 1 81 ? -2.497 18.086 -9.788 1.00 97.06 81 GLY A N 1
ATOM 557 C CA . GLY A 1 81 ? -2.772 17.569 -8.433 1.00 97.06 81 GLY A CA 1
ATOM 558 C C . GLY A 1 81 ? -3.175 16.084 -8.380 1.00 97.06 81 GLY A C 1
ATOM 559 O O . GLY A 1 81 ? -2.526 15.315 -7.674 1.00 97.06 81 GLY A O 1
ATOM 560 N N . PRO A 1 82 ? -4.181 15.647 -9.166 1.00 98.00 82 PRO A N 1
ATOM 561 C CA . PRO A 1 82 ? -4.577 14.236 -9.247 1.00 98.00 82 PRO A CA 1
ATOM 562 C C . PRO A 1 82 ? -3.574 13.298 -9.947 1.00 98.00 82 PRO A C 1
ATOM 564 O O . PRO A 1 82 ? -3.750 12.083 -9.903 1.00 98.00 82 PRO A O 1
ATOM 567 N N . GLY A 1 83 ? -2.556 13.838 -10.626 1.00 98.25 83 GLY A N 1
ATOM 568 C CA . GLY A 1 83 ? -1.705 13.143 -11.597 1.00 98.25 83 GLY A CA 1
ATOM 569 C C . GLY A 1 83 ? -2.038 13.495 -13.054 1.00 98.25 83 GLY A C 1
ATOM 570 O O . GLY A 1 83 ? -3.111 14.031 -13.361 1.00 98.25 83 GLY A O 1
ATOM 571 N N . PHE A 1 84 ? -1.110 13.207 -13.974 1.00 98.50 84 PHE A N 1
ATOM 572 C CA . PHE A 1 84 ? -1.324 13.434 -15.407 1.00 98.50 84 PHE A CA 1
ATOM 573 C C . PHE A 1 84 ? -2.504 12.597 -15.946 1.00 98.50 84 PHE A C 1
ATOM 575 O O . PHE A 1 84 ? -2.621 11.429 -15.568 1.00 98.50 84 PHE A O 1
ATOM 582 N N . PRO A 1 85 ? -3.327 13.142 -16.870 1.00 98.62 85 PRO A N 1
ATOM 583 C CA . PRO A 1 85 ? -4.451 12.418 -17.474 1.00 98.62 85 PRO A CA 1
ATOM 584 C C . PRO A 1 85 ? -4.051 11.055 -18.045 1.00 98.62 85 PRO A C 1
ATOM 586 O O . PRO A 1 85 ? -4.626 10.052 -17.646 1.00 98.62 85 PRO A O 1
ATOM 589 N N . VAL A 1 86 ? -2.963 10.998 -18.826 1.00 98.56 86 VAL A N 1
ATOM 590 C CA . VAL A 1 86 ? -2.455 9.757 -19.443 1.00 98.56 86 VAL A CA 1
ATOM 591 C C . VAL A 1 86 ? -2.204 8.621 -18.443 1.00 98.56 86 VAL A C 1
ATOM 593 O O . VAL A 1 86 ? -2.424 7.460 -18.772 1.00 98.56 86 VAL A O 1
ATOM 596 N N . LEU A 1 87 ? -1.779 8.928 -17.209 1.00 98.81 87 LEU A N 1
ATOM 597 C CA . LEU A 1 87 ? -1.593 7.907 -16.176 1.00 98.81 87 LEU A CA 1
ATOM 598 C C . LEU A 1 87 ? -2.930 7.490 -15.558 1.00 98.81 87 LEU A C 1
ATOM 600 O O . LEU A 1 87 ? -3.158 6.302 -15.362 1.00 98.81 87 LEU A O 1
ATOM 604 N N . ARG A 1 88 ? -3.832 8.436 -15.282 1.00 98.81 88 ARG A N 1
ATOM 605 C CA . ARG A 1 88 ? -5.159 8.130 -14.723 1.00 98.81 88 ARG A CA 1
ATOM 606 C C . ARG A 1 88 ? -6.011 7.317 -15.704 1.00 98.81 88 ARG A C 1
ATOM 608 O O . ARG A 1 88 ? -6.625 6.337 -15.303 1.00 98.81 88 ARG A O 1
ATOM 615 N N . GLU A 1 89 ? -5.972 7.668 -16.986 1.00 98.88 89 GLU A N 1
ATOM 616 C CA . GLU A 1 89 ? -6.579 6.920 -18.094 1.00 98.88 89 GLU A CA 1
ATOM 617 C C . GLU A 1 89 ? -5.986 5.507 -18.216 1.00 98.88 89 GLU A C 1
ATOM 619 O O . GLU A 1 89 ? -6.736 4.537 -18.311 1.00 98.88 89 GLU A O 1
ATOM 624 N N . ALA A 1 90 ? -4.655 5.365 -18.145 1.00 98.88 90 ALA A N 1
ATOM 625 C CA . ALA A 1 90 ? -3.999 4.058 -18.180 1.00 98.88 90 ALA A CA 1
ATOM 626 C C . ALA A 1 90 ? -4.355 3.182 -16.966 1.00 98.88 90 ALA A C 1
ATOM 628 O O . ALA A 1 90 ? -4.574 1.985 -17.135 1.00 98.88 90 ALA A O 1
ATOM 629 N N . ILE A 1 91 ? -4.471 3.760 -15.763 1.00 98.88 91 ILE A N 1
ATOM 630 C CA . ILE A 1 91 ? -4.943 3.042 -14.568 1.00 98.88 91 ILE A CA 1
ATOM 631 C C . ILE A 1 91 ? -6.403 2.598 -14.759 1.00 98.88 91 ILE A C 1
ATOM 633 O O . ILE A 1 91 ? -6.703 1.432 -14.530 1.00 98.88 91 ILE A O 1
ATOM 637 N N . ALA A 1 92 ? -7.304 3.467 -15.232 1.00 98.81 92 ALA A N 1
ATOM 638 C CA . ALA A 1 92 ? -8.701 3.094 -15.489 1.00 98.81 92 ALA A CA 1
ATOM 639 C C . ALA A 1 92 ? -8.816 1.944 -16.509 1.00 98.81 92 ALA A C 1
ATOM 641 O O . ALA A 1 92 ? -9.497 0.949 -16.259 1.00 98.81 92 ALA A O 1
ATOM 642 N N . ALA A 1 93 ? -8.092 2.041 -17.629 1.00 98.75 93 ALA A N 1
ATOM 643 C CA . ALA A 1 93 ? -8.046 0.995 -18.650 1.00 98.75 93 ALA A CA 1
ATOM 644 C C . ALA A 1 93 ? -7.464 -0.325 -18.111 1.00 98.75 93 ALA A C 1
ATOM 646 O O . ALA A 1 93 ? -7.940 -1.402 -18.468 1.00 98.75 93 ALA A O 1
ATOM 647 N N . HIS A 1 94 ? -6.467 -0.249 -17.227 1.00 98.50 94 HIS A N 1
ATOM 648 C CA . HIS A 1 94 ? -5.876 -1.403 -16.559 1.00 98.50 94 HIS A CA 1
ATOM 649 C C . HIS A 1 94 ? -6.869 -2.104 -15.617 1.00 98.50 94 HIS A C 1
ATOM 651 O O . HIS A 1 94 ? -7.051 -3.318 -15.725 1.00 98.50 94 HIS A O 1
ATOM 657 N N . GLN A 1 95 ? -7.576 -1.354 -14.760 1.00 98.31 95 GLN A N 1
ATOM 658 C CA . GLN A 1 95 ? -8.566 -1.933 -13.841 1.00 98.31 95 GLN A CA 1
ATOM 659 C C . GLN A 1 95 ? -9.767 -2.540 -14.589 1.00 98.31 95 GLN A C 1
ATOM 661 O O . GLN A 1 95 ? -10.251 -3.610 -14.208 1.00 98.31 95 GLN A O 1
ATOM 666 N N . SER A 1 96 ? -10.200 -1.931 -15.698 1.00 98.19 96 SER A N 1
ATOM 667 C CA . SER A 1 96 ? -11.230 -2.509 -16.570 1.00 98.19 96 SER A CA 1
ATOM 668 C C . SER A 1 96 ? -10.740 -3.803 -17.249 1.00 98.19 96 SER A C 1
ATOM 670 O O . SER A 1 96 ? -11.413 -4.833 -17.185 1.00 98.19 96 SER A O 1
ATOM 672 N N . ARG A 1 97 ? -9.516 -3.809 -17.800 1.00 97.19 97 ARG A N 1
ATOM 673 C CA . ARG A 1 97 ? -8.896 -4.974 -18.463 1.00 97.19 97 ARG A CA 1
ATOM 674 C C . ARG A 1 97 ? -8.732 -6.187 -17.545 1.00 97.19 97 ARG A C 1
ATOM 676 O O . ARG A 1 97 ? -9.110 -7.287 -17.942 1.00 97.19 97 ARG A O 1
ATOM 683 N N . PHE A 1 98 ? -8.152 -6.005 -16.358 1.00 96.19 98 PHE A N 1
ATOM 684 C CA . PHE A 1 98 ? -7.831 -7.125 -15.465 1.00 96.19 98 PHE A CA 1
ATOM 685 C C . PHE A 1 98 ? -8.986 -7.518 -14.541 1.00 96.19 98 PHE A C 1
ATOM 687 O O . PHE A 1 98 ? -9.161 -8.705 -14.267 1.00 96.19 98 PHE A O 1
ATOM 694 N N . TYR A 1 99 ? -9.796 -6.554 -14.093 1.00 96.38 99 TYR A N 1
ATOM 695 C CA . TYR A 1 99 ? -10.770 -6.767 -13.015 1.00 96.38 99 TYR A CA 1
ATOM 696 C C . TYR A 1 99 ? -12.210 -6.404 -13.388 1.00 96.38 99 TYR A C 1
ATOM 698 O O . TYR A 1 99 ? -13.105 -6.588 -12.565 1.00 96.38 99 TYR A O 1
ATOM 706 N N . ARG A 1 100 ? -12.454 -5.917 -14.616 1.00 96.94 100 ARG A N 1
ATOM 707 C CA . ARG A 1 100 ? -13.760 -5.398 -15.074 1.00 96.94 100 ARG A CA 1
ATOM 708 C C . ARG A 1 100 ? -14.294 -4.280 -14.175 1.00 96.94 100 ARG A C 1
ATOM 710 O O . ARG A 1 100 ? -15.499 -4.149 -13.979 1.00 96.94 100 ARG A O 1
ATOM 717 N N . LEU A 1 101 ? -13.375 -3.500 -13.607 1.00 96.56 101 LEU A N 1
ATOM 718 C CA . LEU A 1 101 ? -13.675 -2.380 -12.731 1.00 96.56 101 LEU A CA 1
ATOM 719 C C . LEU A 1 101 ? -13.554 -1.079 -13.530 1.00 96.56 101 LEU A C 1
ATOM 721 O O . LEU A 1 101 ? -12.459 -0.543 -13.704 1.00 96.56 101 LEU A O 1
ATOM 725 N N . ASP A 1 102 ? -14.687 -0.593 -14.030 1.00 97.44 102 ASP A N 1
ATOM 726 C CA . ASP A 1 102 ? -14.752 0.640 -14.811 1.00 97.44 102 ASP A CA 1
ATOM 727 C C . ASP A 1 102 ? -14.693 1.863 -13.882 1.00 97.44 102 ASP A C 1
ATOM 729 O O . ASP A 1 102 ? -15.623 2.141 -13.124 1.00 97.44 102 ASP A O 1
ATOM 733 N N . LEU A 1 103 ? -13.573 2.588 -13.933 1.00 98.50 103 LEU A N 1
ATOM 734 C CA . LEU A 1 103 ? -13.309 3.771 -13.111 1.00 98.50 103 LEU A CA 1
ATOM 735 C C . LEU A 1 103 ? -13.311 5.048 -13.957 1.00 98.50 103 LEU A C 1
ATOM 737 O O . LEU A 1 103 ? -12.653 5.117 -14.993 1.00 98.50 103 LEU A O 1
ATOM 741 N N . ASP A 1 104 ? -13.963 6.097 -13.460 1.00 98.56 104 ASP A N 1
ATOM 742 C CA . ASP A 1 104 ? -13.819 7.464 -13.960 1.00 98.56 104 ASP A CA 1
ATOM 743 C C . ASP A 1 104 ? -12.413 8.005 -13.619 1.00 98.56 104 ASP A C 1
ATOM 745 O O . ASP A 1 104 ? -12.123 8.256 -12.440 1.00 98.56 104 ASP A O 1
ATOM 749 N N . PRO A 1 105 ? -11.530 8.237 -14.610 1.00 98.50 105 PRO A N 1
ATOM 750 C CA . PRO A 1 105 ? -10.163 8.660 -14.344 1.00 98.50 105 PRO A CA 1
ATOM 751 C C . PRO A 1 105 ? -10.073 10.050 -13.703 1.00 98.50 105 PRO A C 1
ATOM 753 O O . PRO A 1 105 ? -9.089 10.316 -13.014 1.00 98.50 105 PRO A O 1
ATOM 756 N N . ASP A 1 106 ? -11.055 10.939 -13.899 1.00 96.94 106 ASP A N 1
ATOM 757 C CA . ASP A 1 106 ? -11.077 12.303 -13.340 1.00 96.94 106 ASP A CA 1
ATOM 758 C C . ASP A 1 106 ? -11.728 12.378 -11.944 1.00 96.94 106 ASP A C 1
ATOM 760 O O . ASP A 1 106 ? -11.725 13.439 -11.311 1.00 96.94 106 ASP A O 1
ATOM 764 N N . GLY A 1 107 ? -12.314 11.280 -11.458 1.00 97.62 107 GLY A N 1
ATOM 765 C CA . GLY A 1 107 ? -13.043 11.240 -10.187 1.00 97.62 107 GLY A CA 1
ATOM 766 C C . GLY A 1 107 ? -12.604 10.172 -9.202 1.00 97.62 107 GLY A C 1
ATOM 767 O O . GLY A 1 107 ? -12.670 10.400 -7.997 1.00 97.62 107 GLY A O 1
ATOM 768 N N . GLN A 1 108 ? -12.194 9.013 -9.705 1.00 98.81 108 GLN A N 1
ATOM 769 C CA . GLN A 1 108 ? -12.055 7.777 -8.934 1.00 98.81 108 GLN A CA 1
ATOM 770 C C . GLN A 1 108 ? -10.610 7.272 -8.878 1.00 98.81 108 GLN A C 1
ATOM 772 O O . GLN A 1 108 ? -10.375 6.162 -8.409 1.00 98.81 108 GLN A O 1
ATOM 777 N N . ILE A 1 109 ? -9.643 8.073 -9.346 1.00 98.88 109 ILE A N 1
ATOM 778 C CA . ILE A 1 109 ? -8.214 7.740 -9.389 1.00 98.88 109 ILE A CA 1
ATOM 779 C C . ILE A 1 109 ? -7.388 8.954 -8.947 1.00 98.88 109 ILE A C 1
ATOM 781 O O . ILE A 1 109 ? -7.554 10.060 -9.464 1.00 98.88 109 ILE A O 1
ATOM 785 N N . LEU A 1 110 ? -6.460 8.732 -8.014 1.00 98.88 110 LEU A N 1
ATOM 786 C CA . LEU A 1 110 ? -5.524 9.735 -7.507 1.00 98.88 110 LEU A CA 1
ATOM 787 C C . LEU A 1 110 ? -4.108 9.155 -7.461 1.00 98.88 110 LEU A C 1
ATOM 789 O O . LEU A 1 110 ? -3.844 8.200 -6.732 1.00 98.88 110 LEU A O 1
ATOM 793 N N . VAL A 1 111 ? -3.186 9.759 -8.212 1.00 98.81 111 VAL A N 1
ATOM 794 C CA . VAL A 1 111 ? -1.766 9.377 -8.239 1.00 98.81 111 VAL A CA 1
ATOM 795 C C . VAL A 1 111 ? -1.054 9.868 -6.975 1.00 98.81 111 VAL A C 1
ATOM 797 O O . VAL A 1 111 ? -1.255 10.997 -6.524 1.00 98.81 111 VAL A O 1
ATOM 800 N N . THR A 1 112 ? -0.184 9.031 -6.414 1.00 98.75 112 THR A N 1
ATOM 801 C CA . THR A 1 112 ? 0.549 9.281 -5.167 1.00 98.75 112 THR A CA 1
ATOM 802 C C . THR A 1 112 ? 2.038 8.955 -5.284 1.00 98.75 112 THR A C 1
ATOM 804 O O . THR A 1 112 ? 2.496 8.270 -6.202 1.00 98.75 112 THR A O 1
ATOM 807 N N . THR A 1 113 ? 2.799 9.419 -4.293 1.00 98.25 113 THR A N 1
ATOM 808 C CA . THR A 1 113 ? 4.238 9.189 -4.093 1.00 98.25 113 THR A CA 1
ATOM 809 C C . THR A 1 113 ? 4.491 7.763 -3.577 1.00 98.25 113 THR A C 1
ATOM 811 O O . THR A 1 113 ? 5.013 7.524 -2.482 1.00 98.25 113 THR A O 1
ATOM 814 N N . GLY A 1 114 ? 4.047 6.786 -4.367 1.00 98.06 114 GLY A N 1
ATOM 815 C CA . GLY A 1 114 ? 3.963 5.375 -4.020 1.00 98.06 114 GLY A CA 1
ATOM 816 C C . GLY A 1 114 ? 2.778 5.064 -3.105 1.00 98.06 114 GLY A C 1
ATOM 817 O O . GLY A 1 114 ? 2.129 5.957 -2.550 1.00 98.06 114 GLY A O 1
ATOM 818 N N . ALA A 1 115 ? 2.542 3.769 -2.897 1.00 98.38 115 ALA A N 1
ATOM 819 C CA . ALA A 1 115 ? 1.515 3.276 -1.981 1.00 98.38 115 ALA A CA 1
ATOM 820 C C . ALA A 1 115 ? 1.693 3.785 -0.537 1.00 98.38 115 ALA A C 1
ATOM 822 O O . ALA A 1 115 ? 0.712 4.013 0.157 1.00 98.38 115 ALA A O 1
ATOM 823 N N . THR A 1 116 ? 2.926 4.061 -0.091 1.00 98.00 116 THR A N 1
ATOM 824 C CA . THR A 1 116 ? 3.180 4.616 1.252 1.00 98.00 116 THR A CA 1
ATOM 825 C C . THR A 1 116 ? 2.526 5.987 1.464 1.00 98.00 116 THR A C 1
ATOM 827 O O . THR A 1 116 ? 1.996 6.231 2.543 1.00 98.00 116 THR A O 1
ATOM 830 N N . GLU A 1 117 ? 2.526 6.879 0.458 1.00 98.56 117 GLU A N 1
ATOM 831 C CA . GLU A 1 117 ? 1.761 8.133 0.566 1.00 98.56 117 GLU A CA 1
ATOM 832 C C . GLU A 1 117 ? 0.258 7.856 0.485 1.00 98.56 117 GLU A C 1
ATOM 834 O O . GLU A 1 117 ? -0.489 8.470 1.236 1.00 98.56 117 GLU A O 1
ATOM 839 N N . ALA A 1 118 ? -0.192 6.931 -0.371 1.00 98.75 118 ALA A N 1
ATOM 840 C CA . ALA A 1 118 ? -1.612 6.588 -0.463 1.00 98.75 118 ALA A CA 1
ATOM 841 C C . ALA A 1 118 ? -2.165 6.103 0.886 1.00 98.75 118 ALA A C 1
ATOM 843 O O . ALA A 1 118 ? -3.182 6.621 1.340 1.00 98.75 118 ALA A O 1
ATOM 844 N N . LEU A 1 119 ? -1.459 5.196 1.569 1.00 98.75 119 LEU A N 1
ATOM 845 C CA . LEU A 1 119 ? -1.787 4.728 2.920 1.00 98.75 119 LEU A CA 1
ATOM 846 C C . LEU A 1 119 ? -1.816 5.887 3.925 1.00 98.75 119 LEU A C 1
ATOM 848 O O . LEU A 1 119 ? -2.786 6.036 4.665 1.00 98.75 119 LEU A O 1
ATOM 852 N N . ALA A 1 120 ? -0.780 6.732 3.929 1.00 98.56 120 ALA A N 1
ATOM 853 C CA . ALA A 1 120 ? -0.676 7.853 4.861 1.00 98.56 120 ALA A CA 1
ATOM 854 C C . ALA A 1 120 ? -1.790 8.888 4.654 1.00 98.56 120 ALA A C 1
ATOM 856 O O . ALA A 1 120 ? -2.476 9.247 5.606 1.00 98.56 120 ALA A O 1
ATOM 857 N N . ALA A 1 121 ? -2.003 9.330 3.413 1.00 98.75 121 ALA A N 1
ATOM 858 C CA . ALA A 1 121 ? -3.052 10.274 3.050 1.00 98.75 121 ALA A CA 1
ATOM 859 C C . ALA A 1 121 ? -4.449 9.704 3.326 1.00 98.75 121 ALA A C 1
ATOM 861 O O . ALA A 1 121 ? -5.315 10.436 3.787 1.00 98.75 121 ALA A O 1
ATOM 862 N N . THR A 1 122 ? -4.659 8.405 3.089 1.00 98.88 122 THR A N 1
ATOM 863 C CA . THR A 1 122 ? -5.941 7.733 3.345 1.00 98.88 122 THR A CA 1
ATOM 864 C C . THR A 1 122 ? -6.248 7.667 4.836 1.00 98.88 122 THR A C 1
ATOM 866 O O . THR A 1 122 ? -7.308 8.117 5.260 1.00 98.88 122 THR A O 1
ATOM 869 N N . LEU A 1 123 ? -5.317 7.177 5.659 1.00 98.75 123 LEU A N 1
ATOM 870 C CA . LEU A 1 123 ? -5.534 7.072 7.106 1.00 98.75 123 LEU A CA 1
ATOM 871 C C . LEU A 1 123 ? -5.650 8.455 7.770 1.00 98.75 123 LEU A C 1
ATOM 873 O O . LEU A 1 123 ? -6.491 8.638 8.640 1.00 98.75 123 LEU A O 1
ATOM 877 N N . LEU A 1 124 ? -4.885 9.454 7.317 1.00 98.50 124 LEU A N 1
ATOM 878 C CA . LEU A 1 124 ? -5.006 10.837 7.801 1.00 98.50 124 LEU A CA 1
ATOM 879 C C . LEU A 1 124 ? -6.278 11.562 7.317 1.00 98.50 124 LEU A C 1
ATOM 881 O O . LEU A 1 124 ? -6.649 12.563 7.921 1.00 98.50 124 LEU A O 1
ATOM 885 N N . ALA A 1 125 ? -6.923 11.107 6.237 1.00 98.62 125 ALA A N 1
ATOM 886 C CA . ALA A 1 125 ? -8.161 11.701 5.718 1.00 98.62 125 ALA A CA 1
ATOM 887 C C . ALA A 1 125 ? -9.439 11.062 6.280 1.00 98.62 125 ALA A C 1
ATOM 889 O O . ALA A 1 125 ? -10.500 11.682 6.220 1.00 98.62 125 ALA A O 1
ATOM 890 N N . LEU A 1 126 ? -9.362 9.814 6.754 1.00 98.56 126 LEU A N 1
ATOM 891 C CA . LEU A 1 126 ? -10.538 9.023 7.126 1.00 98.56 126 LEU A CA 1
ATOM 892 C C . LEU A 1 126 ? -10.720 8.813 8.632 1.00 98.56 126 LEU A C 1
ATOM 894 O O . LEU A 1 126 ? -11.824 8.427 9.018 1.00 98.56 126 LEU A O 1
ATOM 898 N N . LEU A 1 127 ? -9.682 9.035 9.446 1.00 98.56 127 LEU A N 1
ATOM 899 C CA . LEU A 1 127 ? -9.680 8.763 10.887 1.00 98.56 127 LEU A CA 1
ATOM 900 C C . LEU A 1 127 ? -9.749 10.040 11.726 1.00 98.56 127 LEU A C 1
ATOM 902 O O . LEU A 1 127 ? -8.984 10.978 11.505 1.00 98.56 127 LEU A O 1
ATOM 906 N N . GLU A 1 128 ? -10.575 9.998 12.765 1.00 97.19 128 GLU A N 1
ATOM 907 C CA . GLU A 1 128 ? -10.537 10.912 13.904 1.00 97.19 128 GLU A CA 1
ATOM 908 C C . GLU A 1 128 ? -9.812 10.265 15.110 1.00 97.19 128 GLU A C 1
ATOM 910 O O . GLU A 1 128 ? -9.688 9.035 15.200 1.00 97.19 128 GLU A O 1
ATOM 915 N N . PRO A 1 129 ? -9.313 11.055 16.081 1.00 97.25 129 PRO A N 1
ATOM 916 C CA . PRO A 1 129 ? -8.653 10.516 17.267 1.00 97.25 129 PRO A CA 1
ATOM 917 C C . PRO A 1 129 ? -9.561 9.586 18.088 1.00 97.25 129 PRO A C 1
ATOM 919 O O . PRO A 1 129 ? -10.561 10.015 18.664 1.00 97.25 129 PRO A O 1
ATOM 922 N N . GLY A 1 130 ? -9.157 8.320 18.216 1.00 97.19 130 GLY A N 1
ATOM 923 C CA . GLY A 1 130 ? -9.901 7.278 18.932 1.00 97.19 130 GLY A CA 1
ATOM 924 C C . GLY A 1 130 ? -10.648 6.273 18.048 1.00 97.19 130 GLY A C 1
ATOM 925 O O . GLY A 1 130 ? -11.080 5.248 18.583 1.00 97.19 130 GLY A O 1
ATOM 926 N N . ASP A 1 131 ? -10.747 6.513 16.737 1.00 98.62 131 ASP A N 1
ATOM 927 C CA . ASP A 1 131 ? -11.315 5.565 15.768 1.00 98.62 131 ASP A CA 1
ATOM 928 C C . ASP A 1 131 ? -10.525 4.249 15.736 1.00 98.62 131 ASP A C 1
ATOM 930 O O . ASP A 1 131 ? -9.292 4.256 15.730 1.00 98.62 131 ASP A O 1
ATOM 934 N N . GLU A 1 132 ? -11.207 3.103 15.684 1.00 98.88 132 GLU A N 1
ATOM 935 C CA . GLU A 1 132 ? -10.543 1.802 15.555 1.00 98.88 132 GLU A CA 1
ATOM 936 C C . GLU A 1 132 ? -10.191 1.498 14.089 1.00 98.88 132 GLU A C 1
ATOM 938 O O . GLU A 1 132 ? -11.012 1.658 13.182 1.00 98.88 132 GLU A O 1
ATOM 943 N N . VAL A 1 133 ? -8.972 1.001 13.867 1.00 98.88 133 VAL A N 1
ATOM 944 C CA . VAL A 1 133 ? -8.527 0.446 12.582 1.00 98.88 133 VAL A CA 1
ATOM 945 C C . VAL A 1 133 ? -8.175 -1.017 12.777 1.00 98.88 133 VAL A C 1
ATOM 947 O O . VAL A 1 133 ? -7.248 -1.331 13.527 1.00 98.88 133 VAL A O 1
ATOM 950 N N . VAL A 1 134 ? -8.902 -1.903 12.099 1.00 98.88 134 VAL A N 1
ATOM 951 C CA . VAL A 1 134 ? -8.664 -3.351 12.126 1.00 98.88 134 VAL A CA 1
ATOM 952 C C . VAL A 1 134 ? -7.673 -3.715 11.024 1.00 98.88 134 VAL A C 1
ATOM 954 O O . VAL A 1 134 ? -7.904 -3.396 9.861 1.00 98.88 134 VAL A O 1
ATOM 957 N N . THR A 1 135 ? -6.582 -4.396 11.375 1.00 98.62 135 THR A N 1
ATOM 958 C CA . THR A 1 135 ? -5.619 -4.978 10.422 1.00 98.62 135 THR A CA 1
ATOM 959 C C . THR A 1 135 ? -5.364 -6.448 10.743 1.00 98.62 135 THR A C 1
ATOM 961 O O . THR A 1 135 ? -5.722 -6.937 11.813 1.00 98.62 135 THR A O 1
ATOM 964 N N . PHE A 1 136 ? -4.669 -7.148 9.853 1.00 97.81 136 PHE A N 1
ATOM 965 C CA . PHE A 1 136 ? -4.208 -8.516 10.093 1.00 97.81 136 PHE A CA 1
ATOM 966 C C . PHE A 1 136 ? -2.773 -8.512 10.652 1.00 97.81 136 PHE A C 1
ATOM 968 O O . PHE A 1 136 ? -2.041 -7.553 10.415 1.00 97.81 136 PHE A O 1
ATOM 975 N N . THR A 1 137 ? -2.366 -9.513 11.440 1.00 94.75 137 THR A N 1
ATOM 976 C CA . THR A 1 137 ? -0.973 -9.666 11.922 1.00 94.75 137 THR A CA 1
ATOM 977 C C . THR A 1 137 ? -0.351 -10.988 11.460 1.00 94.75 137 THR A C 1
ATOM 979 O O . THR A 1 137 ? -1.039 -12.006 11.483 1.00 94.75 137 THR A O 1
ATOM 982 N N . PRO A 1 138 ? 0.947 -11.030 11.093 1.00 93.06 138 PRO A N 1
ATOM 983 C CA . PRO A 1 138 ? 1.887 -9.903 10.986 1.00 93.06 138 PRO A CA 1
ATOM 984 C C . PRO A 1 138 ? 1.500 -8.943 9.852 1.00 93.06 138 PRO A C 1
ATOM 986 O O . PRO A 1 138 ? 0.957 -9.390 8.859 1.00 93.06 138 PRO A O 1
ATOM 989 N N . HIS A 1 139 ? 1.786 -7.648 9.973 1.00 93.00 139 HIS A N 1
ATOM 990 C CA . HIS A 1 139 ? 1.487 -6.651 8.933 1.00 93.00 139 HIS A CA 1
ATOM 991 C C . HIS A 1 139 ? 2.749 -5.950 8.431 1.00 93.00 139 HIS A C 1
ATOM 993 O O . HIS A 1 139 ? 3.798 -5.980 9.080 1.00 93.00 139 HIS A O 1
ATOM 999 N N . TYR A 1 140 ? 2.612 -5.220 7.323 1.00 92.62 140 TYR A N 1
ATOM 1000 C CA . TYR A 1 140 ? 3.553 -4.170 6.949 1.00 92.62 140 TYR A CA 1
ATOM 1001 C C . TYR A 1 140 ? 3.713 -3.146 8.096 1.00 92.62 140 TYR A C 1
ATOM 1003 O O . TYR A 1 140 ? 2.743 -2.745 8.747 1.00 92.62 140 TYR A O 1
ATOM 1011 N N . ASP A 1 141 ? 4.951 -2.745 8.385 1.00 86.00 141 ASP A N 1
ATOM 1012 C CA . ASP A 1 141 ? 5.325 -1.950 9.566 1.00 86.00 141 ASP A CA 1
ATOM 1013 C C . ASP A 1 141 ? 4.699 -0.547 9.574 1.00 86.00 141 ASP A C 1
ATOM 1015 O O . ASP A 1 141 ? 4.302 -0.036 10.624 1.00 86.00 141 ASP A O 1
ATOM 1019 N N . ALA A 1 142 ? 4.533 0.049 8.392 1.00 93.62 142 ALA A N 1
ATOM 1020 C CA . ALA A 1 142 ? 3.962 1.380 8.236 1.00 93.62 142 ALA A CA 1
ATOM 1021 C C . ALA A 1 142 ? 2.525 1.517 8.776 1.00 93.62 142 ALA A C 1
ATOM 1023 O O . ALA A 1 142 ? 2.155 2.617 9.185 1.00 93.62 142 ALA A O 1
ATOM 1024 N N . TYR A 1 143 ? 1.707 0.453 8.803 1.00 97.56 143 TYR A N 1
ATOM 1025 C CA . TYR A 1 143 ? 0.297 0.572 9.205 1.00 97.56 143 TYR A CA 1
ATOM 1026 C C . TYR A 1 143 ? 0.160 1.066 10.652 1.00 97.56 143 TYR A C 1
ATOM 1028 O O . TYR A 1 143 ? -0.499 2.078 10.887 1.00 97.56 143 TYR A O 1
ATOM 1036 N N . GLY A 1 144 ? 0.846 0.428 11.608 1.00 96.31 144 GLY A N 1
ATOM 1037 C CA . GLY A 1 144 ? 0.789 0.823 13.021 1.00 96.31 144 GLY A CA 1
ATOM 1038 C C . GLY A 1 144 ? 1.304 2.247 13.259 1.00 96.31 144 GLY A C 1
ATOM 1039 O O . GLY A 1 144 ? 0.700 3.017 14.011 1.00 96.31 144 GLY A O 1
ATOM 1040 N N . ALA A 1 145 ? 2.361 2.648 12.543 1.00 95.62 145 ALA A N 1
ATOM 1041 C CA . ALA A 1 145 ? 2.897 4.008 12.587 1.00 95.62 145 ALA A CA 1
ATOM 1042 C C . ALA A 1 145 ? 1.881 5.057 12.104 1.00 95.62 145 ALA A C 1
ATOM 1044 O O . ALA A 1 145 ? 1.703 6.092 12.746 1.00 95.62 145 ALA A O 1
ATOM 1045 N N . LEU A 1 146 ? 1.214 4.793 10.975 1.00 98.00 146 LEU A N 1
ATOM 1046 C CA . LEU A 1 146 ? 0.273 5.718 10.341 1.00 98.00 146 LEU A CA 1
ATOM 1047 C C . LEU A 1 146 ? -1.051 5.818 11.110 1.00 98.00 146 LEU A C 1
ATOM 1049 O O . LEU A 1 146 ? -1.561 6.925 11.286 1.00 98.00 146 LEU A O 1
ATOM 1053 N N . ILE A 1 147 ? -1.556 4.702 11.647 1.00 98.50 147 ILE A N 1
ATOM 1054 C CA . ILE A 1 147 ? -2.725 4.682 12.542 1.00 98.50 147 ILE A CA 1
ATOM 1055 C C . ILE A 1 147 ? -2.434 5.526 13.797 1.00 98.50 147 ILE A C 1
ATOM 1057 O O . ILE A 1 147 ? -3.199 6.431 14.134 1.00 98.50 147 ILE A O 1
ATOM 1061 N N . ALA A 1 148 ? -1.286 5.312 14.451 1.00 96.94 148 ALA A N 1
ATOM 1062 C CA . ALA A 1 148 ? -0.902 6.061 15.651 1.00 96.94 148 ALA A CA 1
ATOM 1063 C C . ALA A 1 148 ? -0.581 7.548 15.376 1.00 96.94 148 ALA A C 1
ATOM 1065 O O . ALA A 1 148 ? -0.811 8.411 16.236 1.00 96.94 148 ALA A O 1
ATOM 1066 N N . LEU A 1 149 ? -0.079 7.870 14.177 1.00 95.62 149 LEU A N 1
ATOM 1067 C CA . LEU A 1 149 ? 0.119 9.244 13.711 1.00 95.62 149 LEU A CA 1
ATOM 1068 C C . LEU A 1 149 ? -1.225 9.984 13.626 1.00 95.62 149 LEU A C 1
ATOM 1070 O O . LEU A 1 149 ? -1.354 11.047 14.240 1.00 95.62 149 LEU A O 1
ATOM 1074 N N . ALA A 1 150 ? -2.219 9.379 12.963 1.00 97.12 150 ALA A N 1
ATOM 1075 C CA . ALA A 1 150 ? -3.594 9.878 12.866 1.00 97.12 150 ALA A CA 1
ATOM 1076 C C . ALA A 1 150 ? -4.333 9.912 14.222 1.00 97.12 150 ALA A C 1
ATOM 1078 O O . ALA A 1 150 ? -5.280 10.670 14.395 1.00 97.12 150 ALA A O 1
ATOM 1079 N N . GLY A 1 151 ? -3.864 9.150 15.217 1.00 96.81 151 GLY A N 1
ATOM 1080 C CA . GLY A 1 151 ? -4.488 9.063 16.541 1.00 96.81 151 GLY A CA 1
ATOM 1081 C C . GLY A 1 151 ? -5.553 7.969 16.656 1.00 96.81 151 GLY A C 1
ATOM 1082 O O . GLY A 1 151 ? -6.288 7.950 17.643 1.00 96.81 151 GLY A O 1
ATOM 1083 N N . GLY A 1 152 ? -5.622 7.062 15.679 1.00 97.94 152 GLY A N 1
ATOM 1084 C CA . GLY A 1 152 ? -6.486 5.888 15.719 1.00 97.94 152 GLY A CA 1
ATOM 1085 C C . GLY A 1 152 ? -5.986 4.806 16.685 1.00 97.94 152 GLY A C 1
ATOM 1086 O O . GLY A 1 152 ? -4.831 4.791 17.122 1.00 97.94 152 GLY A O 1
ATOM 1087 N N . VAL A 1 153 ? -6.877 3.872 17.001 1.00 98.25 153 VAL A N 1
ATOM 1088 C CA . VAL A 1 153 ? -6.645 2.698 17.842 1.00 98.25 153 VAL A CA 1
ATOM 1089 C C . VAL A 1 153 ? -6.424 1.485 16.944 1.00 98.25 153 VAL A C 1
ATOM 1091 O O . VAL A 1 153 ? -7.340 1.010 16.276 1.00 98.25 153 VAL A O 1
ATOM 1094 N N . HIS A 1 154 ? -5.204 0.955 16.942 1.00 98.19 154 HIS A N 1
ATOM 1095 C CA . HIS A 1 154 ? -4.859 -0.219 16.142 1.00 98.19 154 HIS A CA 1
ATOM 1096 C C . HIS A 1 154 ? -5.426 -1.497 16.780 1.00 98.19 154 HIS A C 1
ATOM 1098 O O . HIS A 1 154 ? -5.055 -1.875 17.893 1.00 98.19 154 HIS A O 1
ATOM 1104 N N . ARG A 1 155 ? -6.344 -2.159 16.073 1.00 98.31 155 ARG A N 1
ATOM 1105 C CA . ARG A 1 155 ? -6.877 -3.491 16.382 1.00 98.31 155 ARG A CA 1
ATOM 1106 C C . ARG A 1 155 ? -6.285 -4.503 15.408 1.00 98.31 155 ARG A C 1
ATOM 1108 O O . ARG A 1 155 ? -6.154 -4.210 14.224 1.00 98.31 155 ARG A O 1
ATOM 1115 N N . THR A 1 156 ? -5.928 -5.689 15.890 1.00 97.62 156 THR A N 1
ATOM 1116 C CA . THR A 1 156 ? -5.249 -6.704 15.076 1.00 97.62 156 THR A CA 1
ATOM 1117 C C . THR A 1 156 ? -5.939 -8.061 15.151 1.00 97.62 156 THR A C 1
ATOM 1119 O O . THR A 1 156 ? -6.350 -8.498 16.224 1.00 97.62 156 THR A O 1
ATOM 1122 N N . VAL A 1 157 ? -6.042 -8.725 13.998 1.00 98.12 157 VAL A N 1
ATOM 1123 C CA . VAL A 1 157 ? -6.548 -10.095 13.831 1.00 98.12 157 VAL A CA 1
ATOM 1124 C C . VAL A 1 157 ? -5.384 -10.980 13.363 1.00 98.12 157 VAL A C 1
ATOM 1126 O O . VAL A 1 157 ? -4.895 -10.801 12.245 1.00 98.12 157 VAL A O 1
ATOM 1129 N N . PRO A 1 158 ? -4.879 -11.908 14.189 1.00 96.69 158 PRO A N 1
ATOM 1130 C CA . PRO A 1 158 ? -3.711 -12.709 13.838 1.00 96.69 158 PRO A CA 1
ATOM 1131 C C . PRO A 1 158 ? -4.010 -13.782 12.786 1.00 96.69 158 PRO A C 1
ATOM 1133 O O . PRO A 1 158 ? -4.899 -14.618 12.948 1.00 96.69 158 PRO A O 1
ATOM 1136 N N . LEU A 1 159 ? -3.182 -13.807 11.741 1.00 93.81 159 LEU A N 1
ATOM 1137 C CA . LEU A 1 159 ? -3.076 -14.924 10.811 1.00 93.81 159 LEU A CA 1
ATOM 1138 C C . LEU A 1 159 ? -2.289 -16.056 11.476 1.00 93.81 159 LEU A C 1
ATOM 1140 O O . LEU A 1 159 ? -1.181 -15.837 11.977 1.00 93.81 159 LEU A O 1
ATOM 1144 N N . ARG A 1 160 ? -2.836 -17.275 11.482 1.00 89.38 160 ARG A N 1
ATOM 1145 C CA . ARG A 1 160 ? -2.256 -18.405 12.227 1.00 89.38 160 ARG A CA 1
ATOM 1146 C C . ARG A 1 160 ? -1.840 -19.581 11.354 1.00 89.38 160 ARG A C 1
ATOM 1148 O O . ARG A 1 160 ? -2.424 -19.860 10.311 1.00 89.38 160 ARG A O 1
ATOM 1155 N N . GLY A 1 161 ? -0.846 -20.308 11.865 1.00 84.56 161 GLY A N 1
ATOM 1156 C CA . GLY A 1 161 ? -0.327 -21.533 11.264 1.00 84.56 161 GLY A CA 1
ATOM 1157 C C . GLY A 1 161 ? 0.323 -21.313 9.899 1.00 84.56 161 GLY A C 1
ATOM 1158 O O . GLY A 1 161 ? 0.599 -20.192 9.486 1.00 84.56 161 GLY A O 1
ATOM 1159 N N . LEU A 1 162 ? 0.543 -22.413 9.189 1.00 78.00 162 LEU A N 1
ATOM 1160 C CA . LEU A 1 162 ? 0.867 -22.435 7.766 1.00 78.00 162 LEU A CA 1
ATOM 1161 C C . LEU A 1 162 ? -0.347 -23.123 7.119 1.00 78.00 162 LEU A C 1
ATOM 1163 O O . LEU A 1 162 ? -0.626 -24.256 7.517 1.00 78.00 162 LEU A O 1
ATOM 1167 N N . PRO A 1 163 ? -1.131 -22.459 6.248 1.00 81.50 163 PRO A N 1
ATOM 1168 C CA . PRO A 1 163 ? -0.751 -21.363 5.347 1.00 81.50 163 PRO A CA 1
ATOM 1169 C C . PRO A 1 163 ? -1.234 -19.947 5.764 1.00 81.50 163 PRO A C 1
ATOM 1171 O O . PRO A 1 163 ? -1.644 -19.177 4.901 1.00 81.50 163 PRO A O 1
ATOM 1174 N N . PHE A 1 164 ? -1.187 -19.577 7.052 1.00 87.75 164 PHE A N 1
ATOM 1175 C CA . PHE A 1 164 ? -1.606 -18.255 7.569 1.00 87.75 164 PHE A CA 1
ATOM 1176 C C . PHE A 1 164 ? -3.088 -17.911 7.336 1.00 87.75 164 PHE A C 1
ATOM 1178 O O . PHE A 1 164 ? -3.429 -16.996 6.587 1.00 87.75 164 PHE A O 1
ATOM 1185 N N . THR A 1 165 ? -3.985 -18.625 8.017 1.00 90.56 165 THR A N 1
ATOM 1186 C CA . THR A 1 165 ? -5.438 -18.403 7.923 1.00 90.56 165 THR A CA 1
ATOM 1187 C C . THR A 1 165 ? -5.952 -17.375 8.937 1.00 90.56 165 THR A C 1
ATOM 1189 O O . THR A 1 165 ? -5.407 -17.234 10.033 1.00 90.56 165 THR A O 1
ATOM 1192 N N . VAL A 1 166 ? -7.023 -16.663 8.564 1.00 94.56 166 VAL A N 1
ATOM 1193 C CA . VAL A 1 166 ? -7.805 -15.784 9.452 1.00 94.56 166 VAL A CA 1
ATOM 1194 C C . VAL A 1 166 ? -8.780 -16.628 10.268 1.00 94.56 166 VAL A C 1
ATOM 1196 O O . VAL A 1 166 ? -9.525 -17.420 9.693 1.00 94.56 166 VAL A O 1
ATOM 1199 N N . ASP A 1 167 ? -8.831 -16.411 11.581 1.00 96.44 167 ASP A N 1
ATOM 1200 C CA . ASP A 1 167 ? -9.945 -16.876 12.409 1.00 96.44 167 ASP A CA 1
ATOM 1201 C C . ASP A 1 167 ? -11.146 -15.927 12.226 1.00 96.44 167 ASP A C 1
ATOM 1203 O O . ASP A 1 167 ? -11.040 -14.714 12.437 1.00 96.44 167 ASP A O 1
ATOM 1207 N N . HIS A 1 168 ? -12.277 -16.465 11.762 1.00 98.00 168 HIS A N 1
ATOM 1208 C CA . HIS A 1 168 ? -13.472 -15.674 11.455 1.00 98.00 168 HIS A CA 1
ATOM 1209 C C . HIS A 1 168 ? -14.158 -15.135 12.713 1.00 98.00 168 HIS A C 1
ATOM 1211 O O . HIS A 1 168 ? -14.677 -14.020 12.662 1.00 98.00 168 HIS A O 1
ATOM 1217 N N . ASP A 1 169 ? -14.117 -15.856 13.837 1.00 98.25 169 ASP A N 1
ATOM 1218 C CA . ASP A 1 169 ? -14.717 -15.395 15.093 1.00 98.25 169 ASP A CA 1
ATOM 1219 C C . ASP A 1 169 ? -13.901 -14.237 15.684 1.00 98.25 169 ASP A C 1
ATOM 1221 O O . ASP A 1 169 ? -14.467 -13.258 16.175 1.00 98.25 169 ASP A O 1
ATOM 1225 N N . GLU A 1 170 ? -12.569 -14.280 15.562 1.00 98.19 170 GLU A N 1
ATOM 1226 C CA . GLU A 1 170 ? -11.713 -13.155 15.959 1.00 98.19 170 GLU A CA 1
ATOM 1227 C C . GLU A 1 170 ? -11.877 -11.936 15.047 1.00 98.19 170 GLU A C 1
ATOM 1229 O O . GLU A 1 170 ? -11.876 -10.808 15.542 1.00 98.19 170 GLU A O 1
ATOM 1234 N N . LEU A 1 171 ? -12.078 -12.131 13.739 1.00 98.56 171 LEU A N 1
ATOM 1235 C CA . LEU A 1 171 ? -12.403 -11.032 12.825 1.00 98.56 171 LEU A CA 1
ATOM 1236 C C . LEU A 1 171 ? -13.754 -10.385 13.181 1.00 98.56 171 LEU A C 1
ATOM 1238 O O . LEU A 1 171 ? -13.846 -9.159 13.244 1.00 98.56 171 LEU A O 1
ATOM 1242 N N . VAL A 1 172 ? -14.781 -11.190 13.476 1.00 98.69 172 VAL A N 1
ATOM 1243 C CA . VAL A 1 172 ? -16.094 -10.706 13.942 1.00 98.69 172 VAL A CA 1
ATOM 1244 C C . VAL A 1 172 ? -15.985 -9.979 15.287 1.00 98.69 172 VAL A C 1
ATOM 1246 O O . VAL A 1 172 ? -16.675 -8.985 15.489 1.00 98.69 172 VAL A O 1
ATOM 1249 N N . ALA A 1 173 ? -15.123 -10.436 16.200 1.00 98.44 173 ALA A N 1
ATOM 1250 C CA . ALA A 1 173 ? -14.913 -9.797 17.500 1.00 98.44 173 ALA A CA 1
ATOM 1251 C C . ALA A 1 173 ? -14.055 -8.516 17.435 1.00 98.44 173 ALA A C 1
ATOM 1253 O O . ALA A 1 173 ? -14.150 -7.671 18.329 1.00 98.44 173 ALA A O 1
ATOM 1254 N N . ALA A 1 174 ? -13.204 -8.374 16.414 1.00 98.50 174 ALA A N 1
ATOM 1255 C CA . ALA A 1 174 ? -12.330 -7.216 16.236 1.00 98.50 174 ALA A CA 1
ATOM 1256 C C . ALA A 1 174 ? -13.033 -6.012 15.592 1.00 98.50 174 ALA A C 1
ATOM 1258 O O . ALA A 1 174 ? -12.674 -4.878 15.910 1.00 98.50 174 ALA A O 1
ATOM 1259 N N . VAL A 1 175 ? -14.013 -6.244 14.709 1.00 98.75 175 VAL A N 1
ATOM 1260 C CA . VAL A 1 175 ? -14.814 -5.176 14.091 1.00 98.75 175 VAL A CA 1
ATOM 1261 C C . VAL A 1 175 ? -15.961 -4.783 15.025 1.00 98.75 175 VAL A C 1
ATOM 1263 O O . VAL A 1 175 ? -16.749 -5.618 15.459 1.00 98.75 175 VAL A O 1
ATOM 1266 N N . THR A 1 176 ? -16.056 -3.494 15.341 1.00 98.38 176 THR A N 1
ATOM 1267 C CA . THR A 1 176 ? -17.071 -2.923 16.240 1.00 98.38 176 THR A CA 1
ATOM 1268 C C . THR A 1 176 ? -17.674 -1.653 15.643 1.00 98.38 176 THR A C 1
ATOM 1270 O O . THR A 1 176 ? -17.142 -1.118 14.677 1.00 98.38 176 THR A O 1
ATOM 1273 N N . ASP A 1 177 ? -18.711 -1.090 16.270 1.00 98.25 177 ASP A N 1
ATOM 1274 C CA . ASP A 1 177 ? -19.302 0.207 15.879 1.00 98.25 177 ASP A CA 1
ATOM 1275 C C . ASP A 1 177 ? -18.333 1.407 16.024 1.00 98.25 177 ASP A C 1
ATOM 1277 O O . ASP A 1 177 ? -18.684 2.537 15.696 1.00 98.25 177 ASP A O 1
ATOM 1281 N N . ARG A 1 178 ? -17.111 1.190 16.539 1.00 98.19 178 ARG A N 1
ATOM 1282 C CA . ARG A 1 178 ? -16.010 2.173 16.533 1.00 98.19 178 ARG A CA 1
ATOM 1283 C C . ARG A 1 178 ? -14.982 1.926 15.426 1.00 98.19 178 ARG A C 1
ATOM 1285 O O . ARG A 1 178 ? -14.011 2.673 15.329 1.00 98.19 178 ARG A O 1
ATOM 1292 N N . THR A 1 179 ? -15.131 0.858 14.644 1.00 98.81 179 THR A N 1
ATOM 1293 C CA . THR A 1 179 ? -14.221 0.530 13.543 1.00 98.81 179 THR A CA 1
ATOM 1294 C C . THR A 1 179 ? -14.497 1.447 12.369 1.00 98.81 179 THR A C 1
ATOM 1296 O O . THR A 1 179 ? -15.506 1.324 11.688 1.00 98.81 179 THR A O 1
ATOM 1299 N N . ARG A 1 180 ? -13.565 2.363 12.119 1.00 98.81 180 ARG A N 1
ATOM 1300 C CA . ARG A 1 180 ? -13.649 3.310 11.010 1.00 98.81 180 ARG A CA 1
ATOM 1301 C C . ARG A 1 180 ? -13.093 2.728 9.717 1.00 98.81 180 ARG A C 1
ATOM 1303 O O . ARG A 1 180 ? -13.623 3.006 8.643 1.00 98.81 180 ARG A O 1
ATOM 1310 N N . VAL A 1 181 ? -12.031 1.926 9.822 1.00 98.88 181 VAL A N 1
ATOM 1311 C CA . VAL A 1 181 ? -11.353 1.296 8.682 1.00 98.88 181 VAL A CA 1
ATOM 1312 C C . VAL A 1 181 ? -11.040 -0.168 8.984 1.00 98.88 181 VAL A C 1
ATOM 1314 O O . VAL A 1 181 ? -10.433 -0.483 10.008 1.00 98.88 181 VAL A O 1
ATOM 1317 N N . ILE A 1 182 ? -11.373 -1.056 8.048 1.00 98.88 182 ILE A N 1
ATOM 1318 C CA . ILE A 1 182 ? -10.767 -2.386 7.940 1.00 98.88 182 ILE A CA 1
ATOM 1319 C C . ILE A 1 182 ? -9.678 -2.293 6.866 1.00 98.88 182 ILE A C 1
ATOM 1321 O O . ILE A 1 182 ? -9.978 -2.079 5.689 1.00 98.88 182 ILE A O 1
ATOM 1325 N N . LEU A 1 183 ? -8.413 -2.400 7.275 1.00 98.88 183 LEU A N 1
ATOM 1326 C CA . LEU A 1 183 ? -7.260 -2.316 6.384 1.00 98.88 183 LEU A CA 1
ATOM 1327 C C . LEU A 1 183 ? -6.749 -3.724 6.061 1.00 98.88 183 LEU A C 1
ATOM 1329 O O . LEU A 1 183 ? -6.289 -4.471 6.929 1.00 98.88 183 LEU A O 1
ATOM 1333 N N . VAL A 1 184 ? -6.851 -4.069 4.784 1.00 98.38 184 VAL A N 1
ATOM 1334 C CA . VAL A 1 184 ? -6.575 -5.387 4.212 1.00 98.38 184 VAL A CA 1
ATOM 1335 C C . VAL A 1 184 ? -5.333 -5.285 3.335 1.00 98.38 184 VAL A C 1
ATOM 1337 O O . VAL A 1 184 ? -5.164 -4.298 2.631 1.00 98.38 184 VAL A O 1
ATOM 1340 N N . ASN A 1 185 ? -4.476 -6.302 3.340 1.00 97.62 185 ASN A N 1
ATOM 1341 C CA . ASN A 1 185 ? -3.401 -6.432 2.361 1.00 97.62 185 ASN A CA 1
ATOM 1342 C C . ASN A 1 185 ? -3.522 -7.808 1.698 1.00 97.62 185 ASN A C 1
ATOM 1344 O O . ASN A 1 185 ? -3.360 -8.821 2.374 1.00 97.62 185 ASN A O 1
ATOM 1348 N N . ASP A 1 186 ? -3.869 -7.839 0.410 1.00 93.19 186 ASP A N 1
ATOM 1349 C CA . ASP A 1 186 ? -4.079 -9.063 -0.375 1.00 93.19 186 ASP A CA 1
ATOM 1350 C C . ASP A 1 186 ? -3.573 -8.842 -1.818 1.00 93.19 186 ASP A C 1
ATOM 1352 O O . ASP A 1 186 ? -4.114 -7.982 -2.513 1.00 93.19 186 ASP A O 1
ATOM 1356 N N . PRO A 1 187 ? -2.556 -9.583 -2.304 1.00 92.88 187 PRO A N 1
ATOM 1357 C CA . PRO A 1 187 ? -1.760 -10.586 -1.590 1.00 92.88 187 PRO A CA 1
ATOM 1358 C C . PRO A 1 187 ? -0.961 -10.026 -0.402 1.00 92.88 187 PRO A C 1
ATOM 1360 O O . PRO A 1 187 ? -0.420 -8.919 -0.446 1.00 92.88 187 PRO A O 1
ATOM 1363 N N . HIS A 1 188 ? -0.884 -10.818 0.665 1.00 93.06 188 HIS A N 1
ATOM 1364 C CA . HIS A 1 188 ? -0.477 -10.370 1.991 1.00 93.06 188 HIS A CA 1
ATOM 1365 C C . HIS A 1 188 ? 1.040 -10.441 2.239 1.00 93.06 188 HIS A C 1
ATOM 1367 O O . HIS A 1 188 ? 1.673 -11.491 2.117 1.00 93.06 188 HIS A O 1
ATOM 1373 N N . ASN A 1 189 ? 1.621 -9.332 2.687 1.00 90.94 189 ASN A N 1
ATOM 1374 C CA . ASN A 1 189 ? 3.015 -9.171 3.089 1.00 90.94 189 ASN A CA 1
ATOM 1375 C C . ASN A 1 189 ? 3.096 -9.041 4.625 1.00 90.94 189 ASN A C 1
ATOM 1377 O O . ASN A 1 189 ? 2.453 -8.151 5.183 1.00 90.94 189 ASN A O 1
ATOM 1381 N N . PRO A 1 190 ? 3.895 -9.869 5.329 1.00 88.31 190 PRO A N 1
ATOM 1382 C CA . PRO A 1 190 ? 5.006 -10.684 4.814 1.00 88.31 190 PRO A CA 1
ATOM 1383 C C . PRO A 1 190 ? 4.694 -12.163 4.536 1.00 88.31 190 PRO A C 1
ATOM 1385 O O . PRO A 1 190 ? 5.598 -12.901 4.161 1.00 88.31 190 PRO A O 1
ATOM 1388 N N . THR A 1 191 ? 3.469 -12.645 4.763 1.00 87.94 191 THR A N 1
ATOM 1389 C CA . THR A 1 191 ? 3.216 -14.102 4.778 1.00 87.94 191 THR A CA 1
ATOM 1390 C C . THR A 1 191 ? 3.158 -14.756 3.397 1.00 87.94 191 THR A C 1
ATOM 1392 O O . THR A 1 191 ? 3.237 -15.979 3.306 1.00 87.94 191 THR A O 1
ATOM 1395 N N . GLY A 1 192 ? 2.968 -13.971 2.333 1.00 85.81 192 GLY A N 1
ATOM 1396 C CA . GLY A 1 192 ? 2.619 -14.461 1.000 1.00 85.81 192 GLY A CA 1
ATOM 1397 C C . GLY A 1 192 ? 1.191 -15.013 0.911 1.00 85.81 192 GLY A C 1
ATOM 1398 O O . GLY A 1 192 ? 0.833 -15.594 -0.113 1.00 85.81 192 GLY A O 1
ATOM 1399 N N . ALA A 1 193 ? 0.384 -14.890 1.970 1.00 87.69 193 ALA A N 1
ATOM 1400 C CA . ALA A 1 193 ? -0.962 -15.446 2.007 1.00 87.69 193 ALA A CA 1
ATOM 1401 C C . ALA A 1 193 ? -1.905 -14.708 1.050 1.00 87.69 193 ALA A C 1
ATOM 1403 O O . ALA A 1 193 ? -1.728 -13.531 0.740 1.00 87.69 193 ALA A O 1
ATOM 1404 N N . VAL A 1 194 ? -2.934 -15.423 0.616 1.00 89.00 194 VAL A N 1
ATOM 1405 C CA . VAL A 1 194 ? -4.055 -14.886 -0.149 1.00 89.00 194 VAL A CA 1
ATOM 1406 C C . VAL A 1 194 ? -5.303 -15.084 0.692 1.00 89.00 194 VAL A C 1
ATOM 1408 O O . VAL A 1 194 ? -5.536 -16.192 1.181 1.00 89.00 194 VAL A O 1
ATOM 1411 N N . LEU A 1 195 ? -6.110 -14.038 0.868 1.00 90.62 195 LEU A N 1
ATOM 1412 C CA . LEU A 1 195 ? -7.344 -14.178 1.633 1.00 90.62 195 LEU A CA 1
ATOM 1413 C C . LEU A 1 195 ? -8.377 -15.005 0.840 1.00 90.62 195 LEU A C 1
ATOM 1415 O O . LEU A 1 195 ? -8.664 -14.687 -0.321 1.00 90.62 195 LEU A O 1
ATOM 1419 N N . PRO A 1 196 ? -8.980 -16.046 1.447 1.00 91.00 196 PRO A N 1
ATOM 1420 C CA . PRO A 1 196 ? -10.071 -16.795 0.828 1.00 91.00 196 PRO A CA 1
ATOM 1421 C C . PRO A 1 196 ? -11.275 -15.911 0.467 1.00 91.00 196 PRO A C 1
ATOM 1423 O O . PRO A 1 196 ? -11.386 -14.763 0.911 1.00 91.00 196 PRO A O 1
ATOM 1426 N N . LEU A 1 197 ? -12.176 -16.412 -0.383 1.00 93.00 197 LEU A N 1
ATOM 1427 C CA . LEU A 1 197 ? -13.358 -15.645 -0.802 1.00 93.00 197 LEU A CA 1
ATOM 1428 C C . LEU A 1 197 ? -14.279 -15.376 0.393 1.00 93.00 197 LEU A C 1
ATOM 1430 O O . LEU A 1 197 ? -14.623 -14.230 0.651 1.00 93.00 197 LEU A O 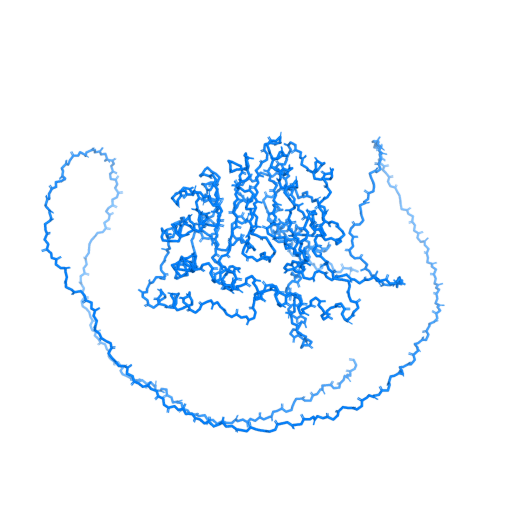1
ATOM 1434 N N . GLU A 1 198 ? -14.569 -16.407 1.179 1.00 95.88 198 GLU A N 1
ATOM 1435 C CA . GLU A 1 198 ? -15.404 -16.370 2.375 1.00 95.88 198 GLU A CA 1
ATOM 1436 C C . GLU A 1 198 ? -14.908 -15.358 3.423 1.00 95.88 198 GLU A C 1
ATOM 1438 O O . GLU A 1 198 ? -15.714 -14.682 4.064 1.00 95.88 198 GLU A O 1
ATOM 1443 N N . THR A 1 199 ? -13.586 -15.188 3.548 1.00 96.56 199 THR A N 1
ATOM 1444 C CA . THR A 1 199 ? -12.963 -14.176 4.415 1.00 96.56 199 THR A CA 1
ATOM 1445 C C . THR A 1 199 ? -13.166 -12.767 3.862 1.00 96.56 199 THR A C 1
ATOM 1447 O O . THR A 1 199 ? -13.503 -11.856 4.614 1.00 96.56 199 THR A O 1
ATOM 1450 N N . ARG A 1 200 ? -12.997 -12.564 2.548 1.00 97.31 200 ARG A N 1
ATOM 1451 C CA . ARG A 1 200 ? -13.195 -11.250 1.912 1.00 97.31 200 ARG A CA 1
ATOM 1452 C C . ARG A 1 200 ? -14.668 -10.839 1.907 1.00 97.31 200 ARG A C 1
ATOM 1454 O O . ARG A 1 200 ? -14.975 -9.695 2.222 1.00 97.31 200 ARG A O 1
ATOM 1461 N N . GLU A 1 201 ? -15.586 -11.772 1.674 1.00 98.06 201 GLU A N 1
ATOM 1462 C CA . GLU A 1 201 ? -17.024 -11.542 1.844 1.00 98.06 201 GLU A CA 1
ATOM 1463 C C . GLU A 1 201 ? -17.396 -11.232 3.303 1.00 98.06 201 GLU A C 1
ATOM 1465 O O . GLU A 1 201 ? -18.245 -10.377 3.548 1.00 98.06 201 GLU A O 1
ATOM 1470 N N . LEU A 1 202 ? -16.763 -11.886 4.288 1.00 98.56 202 LEU A N 1
ATOM 1471 C CA . LEU A 1 202 ? -16.961 -11.561 5.704 1.00 98.56 202 LEU A CA 1
ATOM 1472 C C . LEU A 1 202 ? -16.490 -10.136 6.028 1.00 98.56 202 LEU A C 1
ATOM 1474 O O . LEU A 1 202 ? -17.205 -9.420 6.725 1.00 98.56 202 LEU A O 1
ATOM 1478 N N . ILE A 1 203 ? -15.350 -9.700 5.479 1.00 98.62 203 ILE A N 1
ATOM 1479 C CA . ILE A 1 203 ? -14.870 -8.313 5.601 1.00 98.62 203 ILE A CA 1
ATOM 1480 C C . ILE A 1 203 ? -15.906 -7.328 5.039 1.00 98.62 203 ILE A C 1
ATOM 1482 O O . ILE A 1 203 ? -16.233 -6.358 5.719 1.00 98.62 203 ILE A O 1
ATOM 1486 N N . VAL A 1 204 ? -16.473 -7.593 3.854 1.00 98.62 204 VAL A N 1
ATOM 1487 C CA . VAL A 1 204 ? -17.522 -6.739 3.261 1.00 98.62 204 VAL A CA 1
ATOM 1488 C C . VAL A 1 204 ? -18.762 -6.682 4.157 1.00 98.62 204 VAL A C 1
ATOM 1490 O O . VAL A 1 204 ? -19.183 -5.588 4.527 1.00 98.62 204 VAL A O 1
ATOM 1493 N N . ARG A 1 205 ? -19.292 -7.833 4.598 1.00 98.62 205 ARG A N 1
ATOM 1494 C CA . ARG A 1 205 ? -20.467 -7.890 5.492 1.00 98.62 205 ARG A CA 1
ATOM 1495 C C . ARG A 1 205 ? -20.240 -7.163 6.820 1.00 98.62 205 ARG A C 1
ATOM 1497 O O . ARG A 1 205 ? -21.159 -6.534 7.338 1.00 98.62 205 ARG A O 1
ATOM 1504 N N . LEU A 1 206 ? -19.040 -7.258 7.396 1.00 98.75 206 LEU A N 1
ATOM 1505 C CA . LEU A 1 206 ? -18.691 -6.556 8.634 1.00 98.75 206 LEU A CA 1
ATOM 1506 C C . LEU A 1 206 ? -18.553 -5.046 8.410 1.00 98.75 206 LEU A C 1
ATOM 1508 O O . LEU A 1 206 ? -19.049 -4.272 9.226 1.00 98.75 206 LEU A O 1
ATOM 1512 N N . ALA A 1 207 ? -17.958 -4.626 7.292 1.00 98.69 207 ALA A N 1
ATOM 1513 C CA . ALA A 1 207 ? -17.874 -3.218 6.926 1.00 98.69 207 ALA A CA 1
ATOM 1514 C C . ALA A 1 207 ? -19.262 -2.600 6.692 1.00 98.69 207 ALA A C 1
ATOM 1516 O O . ALA A 1 207 ? -19.531 -1.503 7.171 1.00 98.69 207 ALA A O 1
ATOM 1517 N N . GLU A 1 208 ? -20.170 -3.320 6.028 1.00 98.31 208 GLU A N 1
ATOM 1518 C CA . GLU A 1 208 ? -21.573 -2.918 5.877 1.00 98.31 208 GLU A CA 1
ATOM 1519 C C . GLU A 1 208 ? -22.307 -2.830 7.218 1.00 98.31 208 GLU A C 1
ATOM 1521 O O . GLU A 1 208 ? -22.998 -1.847 7.474 1.00 98.31 208 GLU A O 1
ATOM 1526 N N . ARG A 1 209 ? -22.140 -3.832 8.091 1.00 98.38 209 ARG A N 1
ATOM 1527 C CA . ARG A 1 209 ? -22.825 -3.909 9.390 1.00 98.38 209 ARG A CA 1
ATOM 1528 C C . ARG A 1 209 ? -22.438 -2.787 10.355 1.00 98.38 209 ARG A C 1
ATOM 1530 O O . ARG A 1 209 ? -23.301 -2.329 11.099 1.00 98.38 209 ARG A O 1
ATOM 1537 N N . HIS A 1 210 ? -21.166 -2.397 10.370 1.00 98.56 210 HIS A N 1
ATOM 1538 C CA . HIS A 1 210 ? -20.604 -1.439 11.331 1.00 98.56 210 HIS A CA 1
ATOM 1539 C C . HIS A 1 210 ? -20.309 -0.057 10.716 1.00 98.56 210 HIS A C 1
ATOM 1541 O O . HIS A 1 210 ? -19.647 0.762 11.343 1.00 98.56 210 HIS A O 1
ATOM 1547 N N . ASP A 1 211 ? -20.781 0.191 9.489 1.00 98.19 211 ASP A N 1
ATOM 1548 C CA . ASP A 1 211 ? -20.498 1.382 8.671 1.00 98.19 211 ASP A CA 1
ATOM 1549 C C . ASP A 1 211 ? -19.001 1.741 8.543 1.00 98.19 211 ASP A C 1
ATOM 1551 O O . ASP A 1 211 ? -18.599 2.902 8.421 1.00 98.19 211 ASP A O 1
ATOM 1555 N N . ALA A 1 212 ? -18.151 0.712 8.542 1.00 98.69 212 ALA A N 1
ATOM 1556 C CA . ALA A 1 212 ? -16.723 0.872 8.330 1.00 98.69 212 ALA A CA 1
ATOM 1557 C C . ALA A 1 212 ? -16.405 1.054 6.838 1.00 98.69 212 ALA A C 1
ATOM 1559 O O . ALA A 1 212 ? -17.096 0.543 5.944 1.00 98.69 212 ALA A O 1
ATOM 1560 N N . LEU A 1 213 ? -15.300 1.749 6.579 1.00 98.88 213 LEU A N 1
ATOM 1561 C CA . LEU A 1 213 ? -14.657 1.812 5.273 1.00 98.88 213 LEU A CA 1
ATOM 1562 C C . LEU A 1 213 ? -13.651 0.665 5.129 1.00 98.88 213 LEU A C 1
ATOM 1564 O O . LEU A 1 213 ? -13.116 0.153 6.114 1.00 98.88 213 LEU A O 1
ATOM 1568 N N . ILE A 1 214 ? -13.361 0.280 3.892 1.00 98.94 214 ILE A N 1
ATOM 1569 C CA . ILE A 1 214 ? -12.354 -0.730 3.567 1.00 98.94 214 ILE A CA 1
ATOM 1570 C C . ILE A 1 214 ? -11.191 -0.032 2.863 1.00 98.94 214 ILE A C 1
ATOM 1572 O O . ILE A 1 214 ? -11.390 0.737 1.921 1.00 98.94 214 ILE A O 1
ATOM 1576 N N . VAL A 1 215 ? -9.967 -0.304 3.305 1.00 98.94 215 VAL A N 1
ATOM 1577 C CA . VAL A 1 215 ? -8.746 0.120 2.610 1.00 98.94 215 VAL A CA 1
ATOM 1578 C C . VAL A 1 215 ? -7.979 -1.138 2.238 1.00 98.94 215 VAL A C 1
ATOM 1580 O O . VAL A 1 215 ? -7.547 -1.869 3.123 1.00 98.94 215 VAL A O 1
ATOM 1583 N N . THR A 1 216 ? -7.831 -1.410 0.945 1.00 98.56 216 THR A N 1
ATOM 1584 C CA . THR A 1 216 ? -7.133 -2.601 0.448 1.00 98.56 216 THR A CA 1
ATOM 1585 C C . THR A 1 216 ? -5.803 -2.206 -0.196 1.00 98.56 216 THR A C 1
ATOM 1587 O O . THR A 1 216 ? -5.750 -1.427 -1.148 1.00 98.56 216 THR A O 1
ATOM 1590 N N . ASP A 1 217 ? -4.709 -2.676 0.398 1.00 98.62 217 ASP A N 1
ATOM 1591 C CA . ASP A 1 217 ? -3.335 -2.555 -0.084 1.00 98.62 217 ASP A CA 1
ATOM 1592 C C . ASP A 1 217 ? -3.064 -3.744 -1.014 1.00 98.62 217 ASP A C 1
ATOM 1594 O O . ASP A 1 217 ? -2.818 -4.865 -0.564 1.00 98.62 217 ASP A O 1
ATOM 1598 N N . GLU A 1 218 ? -3.170 -3.511 -2.320 1.00 97.50 218 GLU A N 1
ATOM 1599 C CA . GLU A 1 218 ? -3.106 -4.538 -3.365 1.00 97.50 218 GLU A CA 1
ATOM 1600 C C . GLU A 1 218 ? -1.832 -4.381 -4.214 1.00 97.50 218 GLU A C 1
ATOM 1602 O O . GLU A 1 218 ? -1.769 -4.797 -5.365 1.00 97.50 218 GLU A O 1
ATOM 1607 N N . VAL A 1 219 ? -0.755 -3.817 -3.649 1.00 96.81 219 VAL A N 1
ATOM 1608 C CA . VAL A 1 219 ? 0.514 -3.548 -4.366 1.00 96.81 219 VAL A CA 1
ATOM 1609 C C . VAL A 1 219 ? 1.207 -4.782 -4.961 1.00 96.81 219 VAL A C 1
ATOM 1611 O O . VAL A 1 219 ? 2.190 -4.637 -5.687 1.00 96.81 219 VAL A O 1
ATOM 1614 N N . TYR A 1 220 ? 0.722 -5.982 -4.646 1.00 93.94 220 TYR A N 1
ATOM 1615 C CA . TYR A 1 220 ? 1.186 -7.266 -5.167 1.00 93.94 220 TYR A CA 1
ATOM 1616 C C . TYR A 1 220 ? 0.145 -7.961 -6.066 1.00 93.94 220 TYR A C 1
ATOM 1618 O O . TYR A 1 220 ? 0.266 -9.156 -6.313 1.00 93.94 220 TYR A O 1
ATOM 1626 N N . GLU A 1 221 ? -0.856 -7.234 -6.573 1.00 91.25 221 GLU A N 1
ATOM 1627 C CA . GLU A 1 221 ? -1.972 -7.735 -7.396 1.00 91.25 221 GLU A CA 1
ATOM 1628 C C . GLU A 1 221 ? -1.550 -8.652 -8.568 1.00 91.25 221 GLU A C 1
ATOM 1630 O O . GLU A 1 221 ? -2.189 -9.673 -8.818 1.00 91.25 221 GLU A O 1
ATOM 1635 N N . HIS A 1 222 ? -0.420 -8.377 -9.230 1.00 90.69 222 HIS A N 1
ATOM 1636 C CA . HIS A 1 222 ? 0.109 -9.222 -10.314 1.00 90.69 222 HIS A CA 1
ATOM 1637 C C . HIS A 1 222 ? 1.034 -10.362 -9.859 1.00 90.69 222 HIS A C 1
ATOM 1639 O O . HIS A 1 222 ? 1.512 -11.126 -10.694 1.00 90.69 222 HIS A O 1
ATOM 1645 N N . LEU A 1 223 ? 1.329 -10.482 -8.561 1.00 85.38 223 LEU A N 1
ATOM 1646 C CA . LEU A 1 223 ? 2.282 -11.458 -8.018 1.00 85.38 223 LEU A CA 1
ATOM 1647 C C . LEU A 1 223 ? 1.583 -12.694 -7.419 1.00 85.38 223 LEU A C 1
ATOM 1649 O O . LEU A 1 223 ? 2.095 -13.316 -6.488 1.00 85.38 223 LEU A O 1
ATOM 1653 N N . ARG A 1 224 ? 0.412 -13.065 -7.954 1.00 82.06 224 ARG A N 1
ATOM 1654 C CA . ARG A 1 224 ? -0.210 -14.379 -7.720 1.00 82.06 224 ARG A CA 1
ATOM 1655 C C . ARG A 1 224 ? 0.256 -15.393 -8.765 1.00 82.06 224 ARG A C 1
ATOM 1657 O O . ARG A 1 224 ? 0.503 -15.027 -9.910 1.00 82.06 224 ARG A O 1
ATOM 1664 N N . PHE A 1 225 ? 0.329 -16.669 -8.384 1.00 76.12 225 PHE A N 1
ATOM 1665 C CA . PHE A 1 225 ? 0.844 -17.735 -9.255 1.00 76.12 225 PHE A CA 1
ATOM 1666 C C . PHE A 1 225 ? -0.244 -18.686 -9.770 1.00 76.12 225 PHE A C 1
ATOM 1668 O O . PHE A 1 225 ? -0.300 -18.939 -10.970 1.00 76.12 225 PHE A O 1
ATOM 1675 N N . ASP A 1 226 ? -1.131 -19.176 -8.897 1.00 72.50 226 ASP A N 1
ATOM 1676 C CA . ASP A 1 226 ? -2.118 -20.209 -9.263 1.00 72.50 226 ASP A CA 1
ATOM 1677 C C . ASP A 1 226 ? -3.462 -19.645 -9.744 1.00 72.50 226 ASP A C 1
ATOM 1679 O O . ASP A 1 226 ? -4.165 -20.274 -10.535 1.00 72.50 226 ASP A O 1
ATOM 1683 N N . THR A 1 227 ? -3.848 -18.466 -9.248 1.00 78.44 227 THR A N 1
ATOM 1684 C CA . THR A 1 227 ? -5.144 -17.830 -9.536 1.00 78.44 227 THR A CA 1
ATOM 1685 C C . THR A 1 227 ? -4.971 -16.345 -9.844 1.00 78.44 227 THR A C 1
ATOM 1687 O O . THR A 1 227 ? -4.135 -15.698 -9.211 1.00 78.44 227 THR A O 1
ATOM 1690 N N . PRO A 1 228 ? -5.769 -15.769 -10.764 1.00 84.19 228 PRO A N 1
ATOM 1691 C CA . PRO A 1 228 ? -5.853 -14.322 -10.917 1.00 84.19 228 PRO A CA 1
ATOM 1692 C C . PRO A 1 228 ? -6.221 -13.641 -9.597 1.00 84.19 228 PRO A C 1
ATOM 1694 O O . PRO A 1 228 ? -6.934 -14.203 -8.760 1.00 84.19 228 PRO A O 1
ATOM 1697 N N . HIS A 1 229 ? -5.740 -12.415 -9.419 1.00 91.38 229 HIS A N 1
ATOM 1698 C CA . HIS A 1 229 ? -6.180 -11.575 -8.315 1.00 91.38 229 HIS A CA 1
ATOM 1699 C C . HIS A 1 229 ? -7.629 -11.131 -8.518 1.00 91.38 229 HIS A C 1
ATOM 1701 O O . HIS A 1 229 ? -8.088 -10.955 -9.646 1.00 91.38 229 HIS A O 1
ATOM 1707 N N . VAL A 1 230 ? -8.354 -10.981 -7.411 1.00 93.56 230 VAL A N 1
ATOM 1708 C CA . VAL A 1 230 ? -9.741 -10.507 -7.392 1.00 93.56 230 VAL A CA 1
ATOM 1709 C C . VAL A 1 230 ? -9.799 -9.398 -6.344 1.00 93.56 230 VAL A C 1
ATOM 1711 O O . VAL A 1 230 ? -9.867 -9.727 -5.152 1.00 93.56 230 VAL A O 1
ATOM 1714 N N . PRO A 1 231 ? -9.726 -8.119 -6.765 1.00 96.12 231 PRO A N 1
ATOM 1715 C CA . PRO A 1 231 ? -9.739 -6.974 -5.865 1.00 96.12 231 PRO A CA 1
ATOM 1716 C C . PRO A 1 231 ? -10.969 -6.974 -4.976 1.00 96.12 231 PRO A C 1
ATOM 1718 O O . PRO A 1 231 ? -12.078 -7.260 -5.444 1.00 96.12 231 PRO A O 1
ATOM 1721 N N . LEU A 1 232 ? -10.804 -6.589 -3.711 1.00 96.50 232 LEU A N 1
ATOM 1722 C CA . LEU A 1 232 ? -11.912 -6.597 -2.748 1.00 96.50 232 LEU A CA 1
ATOM 1723 C C . LEU A 1 232 ? -13.062 -5.690 -3.224 1.00 96.50 232 LEU A C 1
ATOM 1725 O O . LEU A 1 232 ? -14.228 -6.065 -3.136 1.00 96.50 232 LEU A O 1
ATOM 1729 N N . ALA A 1 233 ? -12.727 -4.564 -3.861 1.00 97.81 233 ALA A N 1
ATOM 1730 C CA . ALA A 1 233 ? -13.677 -3.619 -4.450 1.00 97.81 233 ALA A CA 1
ATOM 1731 C C . ALA A 1 233 ? -14.605 -4.207 -5.540 1.00 97.81 233 ALA A C 1
ATOM 1733 O O . ALA A 1 233 ? -15.615 -3.583 -5.855 1.00 97.81 233 ALA A O 1
ATOM 1734 N N . THR A 1 234 ? -14.292 -5.381 -6.110 1.00 97.69 234 THR A N 1
ATOM 1735 C CA . THR A 1 234 ? -15.154 -6.067 -7.100 1.00 97.69 234 THR A CA 1
ATOM 1736 C C . THR A 1 234 ? -16.255 -6.928 -6.473 1.00 97.69 234 THR A C 1
ATOM 1738 O O . THR A 1 234 ? -17.158 -7.373 -7.182 1.00 97.69 234 THR A O 1
ATOM 1741 N N . LEU A 1 235 ? -16.207 -7.176 -5.159 1.00 97.94 235 LEU A N 1
ATOM 1742 C CA . LEU A 1 235 ? -17.232 -7.962 -4.476 1.00 97.94 235 LEU A CA 1
ATOM 1743 C C . LEU A 1 235 ? -18.557 -7.177 -4.367 1.00 97.94 235 LEU A C 1
ATOM 1745 O O . LEU A 1 235 ? -18.535 -5.952 -4.205 1.00 97.94 235 LEU A O 1
ATOM 1749 N N . PRO A 1 236 ? -19.724 -7.853 -4.415 1.00 96.50 236 PRO A N 1
ATOM 1750 C CA . PRO A 1 236 ? -21.021 -7.200 -4.241 1.00 96.50 236 PRO A CA 1
ATOM 1751 C C . PRO A 1 236 ? -21.073 -6.371 -2.949 1.00 96.50 236 PRO A C 1
ATOM 1753 O O . PRO A 1 236 ? -20.692 -6.862 -1.892 1.00 96.50 236 PRO A O 1
ATOM 1756 N N . GLY A 1 237 ? -21.515 -5.112 -3.041 1.00 92.94 237 GLY A N 1
ATOM 1757 C CA . GLY A 1 237 ? -21.597 -4.179 -1.903 1.00 92.94 237 GLY A CA 1
ATOM 1758 C C . GLY A 1 237 ? -20.276 -3.500 -1.497 1.00 92.94 237 GLY A C 1
ATOM 1759 O O . GLY A 1 237 ? -20.297 -2.470 -0.822 1.00 92.94 237 GLY A O 1
ATOM 1760 N N . ALA A 1 238 ? -19.120 -3.997 -1.951 1.00 97.62 238 ALA A N 1
ATOM 1761 C CA . ALA A 1 238 ? -17.819 -3.502 -1.499 1.00 97.62 238 ALA A CA 1
ATOM 1762 C C . ALA A 1 238 ? -17.443 -2.121 -2.061 1.00 97.62 238 ALA A C 1
ATOM 1764 O O . ALA A 1 238 ? -16.879 -1.299 -1.334 1.00 97.62 238 ALA A O 1
ATOM 1765 N N . PHE A 1 239 ? -17.724 -1.864 -3.345 1.00 98.44 239 PHE A N 1
ATOM 1766 C CA . PHE A 1 239 ? -17.162 -0.720 -4.075 1.00 98.44 239 PHE A CA 1
ATOM 1767 C C . PHE A 1 239 ? -17.390 0.628 -3.376 1.00 98.44 239 PHE A C 1
ATOM 1769 O O . PHE A 1 239 ? -16.427 1.345 -3.115 1.00 98.44 239 PHE A O 1
ATOM 1776 N N . GLU A 1 240 ? -18.634 0.932 -2.993 1.00 98.06 240 GLU A N 1
ATOM 1777 C CA . GLU A 1 240 ? -19.048 2.229 -2.423 1.00 98.06 240 GLU A CA 1
ATOM 1778 C C . GLU A 1 240 ? -18.369 2.593 -1.089 1.00 98.06 240 GLU A C 1
ATOM 1780 O O . GLU A 1 240 ? -18.413 3.749 -0.665 1.00 98.06 240 GLU A O 1
ATOM 1785 N N . ARG A 1 241 ? -17.699 1.631 -0.440 1.00 98.31 241 ARG A N 1
ATOM 1786 C CA . ARG A 1 241 ? -16.951 1.823 0.813 1.00 98.31 241 ARG A CA 1
ATOM 1787 C C . ARG A 1 241 ? -15.466 1.455 0.728 1.00 98.31 241 ARG A C 1
ATOM 1789 O O . ARG A 1 241 ? -14.796 1.485 1.758 1.00 98.31 241 ARG A O 1
ATOM 1796 N N . THR A 1 242 ? -14.940 1.115 -0.455 1.00 98.88 242 THR A N 1
ATOM 1797 C CA . THR A 1 242 ? -13.567 0.596 -0.613 1.00 98.88 242 THR A CA 1
ATOM 1798 C C . THR A 1 242 ? -12.638 1.576 -1.331 1.00 98.88 242 THR A C 1
ATOM 1800 O O . THR A 1 242 ? -12.922 2.019 -2.441 1.00 98.88 242 THR A O 1
ATOM 1803 N N . LEU A 1 243 ? -11.473 1.847 -0.738 1.00 98.94 243 LEU A N 1
ATOM 1804 C CA . LEU A 1 243 ? -10.318 2.432 -1.424 1.00 98.94 243 LEU A CA 1
ATOM 1805 C C . LEU A 1 243 ? -9.264 1.350 -1.684 1.00 98.94 243 LEU A C 1
ATOM 1807 O O . LEU A 1 243 ? -8.815 0.688 -0.751 1.00 98.94 243 LEU A O 1
ATOM 1811 N N . SER A 1 244 ? -8.844 1.205 -2.940 1.00 98.81 244 SER A N 1
ATOM 1812 C CA . SER A 1 244 ? -7.815 0.250 -3.374 1.00 98.81 244 SER A CA 1
ATOM 1813 C C . SER A 1 244 ? -6.514 0.977 -3.705 1.00 98.81 244 SER A C 1
ATOM 1815 O O . SER A 1 244 ? -6.538 1.984 -4.419 1.00 98.81 244 SER A O 1
ATOM 1817 N N . ILE A 1 245 ? -5.389 0.487 -3.182 1.00 98.88 245 ILE A N 1
ATOM 1818 C CA . ILE A 1 245 ? -4.060 1.102 -3.278 1.00 98.88 245 ILE A CA 1
ATOM 1819 C C . ILE A 1 245 ? -3.103 0.171 -4.030 1.00 98.88 245 ILE A C 1
ATOM 1821 O O . ILE A 1 245 ? -2.901 -0.970 -3.621 1.00 98.88 245 ILE A O 1
ATOM 1825 N N . SER A 1 246 ? -2.437 0.701 -5.059 1.00 98.44 246 SER A N 1
ATOM 1826 C CA . SER A 1 246 ? -1.480 -0.041 -5.895 1.00 98.44 246 SER A CA 1
ATOM 1827 C C . SER A 1 246 ? -0.146 0.706 -6.050 1.00 98.44 246 SER A C 1
ATOM 1829 O O . SER A 1 246 ? 0.002 1.877 -5.675 1.00 98.44 246 SER A O 1
ATOM 1831 N N . SER A 1 247 ? 0.872 0.032 -6.601 1.00 98.00 247 SER A N 1
ATOM 1832 C CA . SER A 1 247 ? 2.243 0.555 -6.697 1.00 98.00 247 SER A CA 1
ATOM 1833 C C . SER A 1 247 ? 2.937 0.163 -8.000 1.00 98.00 247 SER A C 1
ATOM 1835 O O . SER A 1 247 ? 3.326 -0.990 -8.182 1.00 98.00 247 SER A O 1
ATOM 1837 N N . ALA A 1 248 ? 3.242 1.154 -8.843 1.00 97.06 248 ALA A N 1
ATOM 1838 C CA . ALA A 1 248 ? 4.065 0.955 -10.037 1.00 97.06 248 ALA A CA 1
ATOM 1839 C C . ALA A 1 248 ? 5.439 0.357 -9.697 1.00 97.06 248 ALA A C 1
ATOM 1841 O O . ALA A 1 248 ? 5.939 -0.509 -10.407 1.00 97.06 248 ALA A O 1
ATOM 1842 N N . GLY A 1 249 ? 6.034 0.787 -8.579 1.00 94.88 249 GLY A N 1
ATOM 1843 C CA . GLY A 1 249 ? 7.347 0.308 -8.151 1.00 94.88 249 GLY A CA 1
ATOM 1844 C C . GLY A 1 249 ? 7.367 -1.163 -7.718 1.00 94.88 249 GLY A C 1
ATOM 1845 O O . GLY A 1 249 ? 8.447 -1.739 -7.623 1.00 94.88 249 GLY A O 1
ATOM 1846 N N . LYS A 1 250 ? 6.202 -1.772 -7.453 1.00 92.69 250 LYS A N 1
ATOM 1847 C CA . LYS A 1 250 ? 6.066 -3.218 -7.218 1.00 92.69 250 LYS A CA 1
ATOM 1848 C C . LYS A 1 250 ? 5.681 -3.964 -8.498 1.00 92.69 250 LYS A C 1
ATOM 1850 O O . LYS A 1 250 ? 6.259 -5.012 -8.755 1.00 92.69 250 LYS A O 1
ATOM 1855 N N . THR A 1 251 ? 4.808 -3.393 -9.331 1.00 93.56 251 THR A N 1
ATOM 1856 C CA . THR A 1 251 ? 4.414 -3.967 -10.633 1.00 93.56 251 THR A CA 1
ATOM 1857 C C . THR A 1 251 ? 5.564 -4.034 -11.647 1.00 93.56 251 THR A C 1
ATOM 1859 O O . THR A 1 251 ? 5.653 -4.991 -12.408 1.00 93.56 251 THR A O 1
ATOM 1862 N N . PHE A 1 252 ? 6.454 -3.036 -11.665 1.00 94.94 252 PHE A N 1
ATOM 1863 C CA . PHE A 1 252 ? 7.494 -2.870 -12.693 1.00 94.94 252 PHE A CA 1
ATOM 1864 C C . PHE A 1 252 ? 8.929 -2.917 -12.143 1.00 94.94 252 PHE A C 1
ATO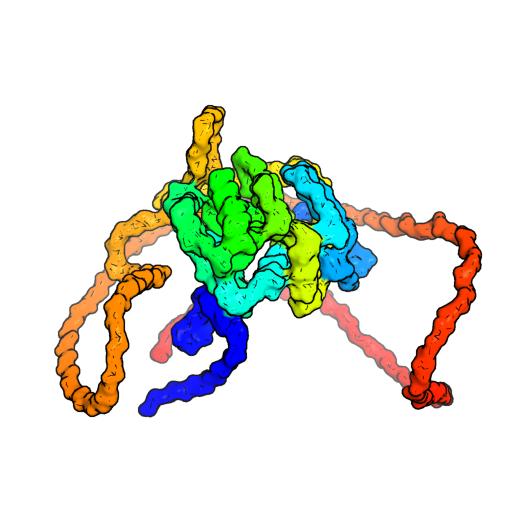M 1866 O O . PHE A 1 252 ? 9.837 -2.384 -12.774 1.00 94.94 252 PHE A O 1
ATOM 1873 N N . SER A 1 253 ? 9.143 -3.480 -10.949 1.00 92.69 253 SER A N 1
ATOM 1874 C CA . SER A 1 253 ? 10.443 -3.540 -10.240 1.00 92.69 253 SER A CA 1
ATOM 1875 C C . SER A 1 253 ? 11.105 -2.188 -9.896 1.00 92.69 253 SER A C 1
ATOM 1877 O O . SER A 1 253 ? 12.098 -2.145 -9.172 1.00 92.69 253 SER A O 1
ATOM 1879 N N . THR A 1 254 ? 10.536 -1.053 -10.309 1.00 94.50 254 THR A N 1
ATOM 1880 C CA . THR A 1 254 ? 11.088 0.302 -10.130 1.00 94.50 254 THR A CA 1
ATOM 1881 C C . THR A 1 254 ? 10.784 0.911 -8.751 1.00 94.50 254 THR A C 1
ATOM 1883 O O . THR A 1 254 ? 10.297 2.037 -8.629 1.00 94.50 254 THR A O 1
ATOM 1886 N N . THR A 1 255 ? 11.066 0.179 -7.667 1.00 91.88 255 THR A N 1
ATOM 1887 C CA . THR A 1 255 ? 10.681 0.552 -6.284 1.00 91.88 255 THR A CA 1
ATOM 1888 C C . THR A 1 255 ? 11.089 1.979 -5.874 1.00 91.88 255 THR A C 1
ATOM 1890 O O . THR A 1 255 ? 10.320 2.673 -5.202 1.00 91.88 255 THR A O 1
ATOM 1893 N N . GLY A 1 256 ? 12.255 2.450 -6.330 1.00 94.69 256 GLY A N 1
ATOM 1894 C CA . GLY A 1 256 ? 12.774 3.797 -6.069 1.00 94.69 256 GLY A CA 1
ATOM 1895 C C . GLY A 1 256 ? 12.038 4.944 -6.777 1.00 94.69 256 GLY A C 1
ATOM 1896 O O . GLY A 1 256 ? 12.196 6.092 -6.372 1.00 94.69 256 GLY A O 1
ATOM 1897 N N . TRP A 1 257 ? 11.207 4.674 -7.792 1.00 97.06 257 TRP A N 1
ATOM 1898 C CA . TRP A 1 257 ? 10.467 5.718 -8.523 1.00 97.06 257 TRP A CA 1
ATOM 1899 C C . TRP A 1 257 ? 9.324 6.328 -7.711 1.00 97.06 257 TRP A C 1
ATOM 1901 O O . TRP A 1 257 ? 8.877 7.429 -8.025 1.00 97.06 257 TRP A O 1
ATOM 1911 N N . LYS A 1 258 ? 8.842 5.611 -6.682 1.00 97.56 258 LYS A N 1
ATOM 1912 C CA . LYS A 1 258 ? 7.764 6.049 -5.781 1.00 97.56 258 LYS A CA 1
ATOM 1913 C C . LYS A 1 258 ? 6.556 6.621 -6.543 1.00 97.56 258 LYS A C 1
ATOM 1915 O O . LYS A 1 258 ? 6.060 7.688 -6.204 1.00 97.56 258 LYS A O 1
ATOM 1920 N N . ILE A 1 259 ? 6.059 5.878 -7.535 1.00 98.44 259 ILE A N 1
ATOM 1921 C CA . ILE A 1 259 ? 4.746 6.105 -8.158 1.00 98.44 259 ILE A CA 1
ATOM 1922 C C . ILE A 1 259 ? 3.771 5.035 -7.659 1.00 98.44 259 ILE A C 1
ATOM 1924 O O . ILE A 1 259 ? 4.089 3.844 -7.646 1.00 98.44 259 ILE A O 1
ATOM 1928 N N . GLY A 1 260 ? 2.588 5.464 -7.239 1.00 98.44 260 GLY A N 1
ATOM 1929 C CA . GLY A 1 260 ? 1.458 4.614 -6.872 1.00 98.44 260 GLY A CA 1
ATOM 1930 C C . GLY A 1 260 ? 0.156 5.376 -7.082 1.00 98.44 260 GLY A C 1
ATOM 1931 O O . GLY A 1 260 ? 0.167 6.487 -7.619 1.00 98.44 260 GLY A O 1
ATOM 1932 N N . TRP A 1 261 ? -0.960 4.784 -6.683 1.00 98.75 261 TRP A N 1
ATOM 1933 C CA . TRP A 1 261 ? -2.261 5.443 -6.734 1.00 98.75 261 TRP A CA 1
ATOM 1934 C C . TRP A 1 261 ? -3.210 4.862 -5.693 1.00 98.75 261 TRP A C 1
ATOM 1936 O O . TRP A 1 261 ? -3.019 3.747 -5.207 1.00 98.75 261 TRP A O 1
ATOM 1946 N N . VAL A 1 262 ? -4.250 5.634 -5.388 1.00 98.81 262 VAL A N 1
ATOM 1947 C CA . VAL A 1 262 ? -5.469 5.153 -4.742 1.00 98.81 262 VAL A CA 1
ATOM 1948 C C . VAL A 1 262 ? -6.631 5.263 -5.730 1.00 98.81 262 VAL A C 1
ATOM 1950 O O . VAL A 1 262 ? -6.678 6.190 -6.545 1.00 98.81 262 VAL A O 1
ATOM 1953 N N . SER A 1 263 ? -7.559 4.313 -5.669 1.00 98.88 263 SER A N 1
ATOM 1954 C CA . SER A 1 263 ? -8.761 4.278 -6.501 1.00 98.88 263 SER A CA 1
ATOM 1955 C C . SER A 1 263 ? -9.997 3.844 -5.714 1.00 98.88 263 SER A C 1
ATOM 1957 O O . SER A 1 263 ? -9.871 3.127 -4.722 1.00 98.88 263 SER A O 1
ATOM 1959 N N . GLY A 1 264 ? -11.182 4.295 -6.126 1.00 98.69 264 GLY A N 1
ATOM 1960 C CA . GLY A 1 264 ? -12.451 3.979 -5.459 1.00 98.69 264 GLY A CA 1
ATOM 1961 C C . GLY A 1 264 ? -13.499 5.091 -5.600 1.00 98.69 264 GLY A C 1
ATOM 1962 O O . GLY A 1 264 ? -13.391 5.931 -6.496 1.00 98.69 264 GLY A O 1
ATOM 1963 N N . PRO A 1 265 ? -14.523 5.138 -4.731 1.00 98.75 265 PRO A N 1
ATOM 1964 C CA . PRO A 1 265 ? -15.590 6.135 -4.777 1.00 98.75 265 PRO A CA 1
ATOM 1965 C C . PRO A 1 265 ? -15.071 7.576 -4.777 1.00 98.75 265 PRO A C 1
ATOM 1967 O O . PRO A 1 265 ? -14.232 7.957 -3.956 1.00 98.75 265 PRO A O 1
ATOM 1970 N N . ARG A 1 266 ? -15.632 8.413 -5.661 1.00 98.75 266 ARG A N 1
ATOM 1971 C CA . ARG A 1 266 ? -15.202 9.807 -5.881 1.00 98.75 266 ARG A CA 1
ATOM 1972 C C . ARG A 1 266 ? -15.145 10.630 -4.589 1.00 98.75 266 ARG A C 1
ATOM 1974 O O . ARG A 1 266 ? -14.228 11.432 -4.418 1.00 98.75 266 ARG A O 1
ATOM 1981 N N . ALA A 1 267 ? -16.093 10.431 -3.672 1.00 98.75 267 ALA A N 1
ATOM 1982 C CA . ALA A 1 267 ? -16.123 11.126 -2.383 1.00 98.75 267 ALA A CA 1
ATOM 1983 C C . ALA A 1 267 ? -14.913 10.772 -1.496 1.00 98.75 267 ALA A C 1
ATOM 1985 O O . ALA A 1 267 ? -14.266 11.668 -0.955 1.00 98.75 267 ALA A O 1
ATOM 1986 N N . LEU A 1 268 ? -14.563 9.485 -1.413 1.00 98.88 268 LEU A N 1
ATOM 1987 C CA . LEU A 1 268 ? -13.413 9.007 -0.643 1.00 98.88 268 LEU A CA 1
ATOM 1988 C C . LEU A 1 268 ? -12.096 9.476 -1.280 1.00 98.88 268 LEU A C 1
ATOM 1990 O O . LEU A 1 268 ? -11.257 10.053 -0.595 1.00 98.88 268 LEU A O 1
ATOM 1994 N N . VAL A 1 269 ? -11.950 9.344 -2.604 1.00 98.88 269 VAL A N 1
ATOM 1995 C CA . VAL A 1 269 ? -10.772 9.842 -3.346 1.00 98.88 269 VAL A CA 1
ATOM 1996 C C . VAL A 1 269 ? -10.589 11.359 -3.172 1.00 98.88 269 VAL A C 1
ATOM 1998 O O . VAL A 1 269 ? -9.463 11.831 -3.008 1.00 98.88 269 VAL A O 1
ATOM 2001 N N . THR A 1 270 ? -11.683 12.127 -3.121 1.00 98.81 270 THR A N 1
ATOM 2002 C CA . THR A 1 270 ? -11.650 13.578 -2.852 1.00 98.81 270 THR A CA 1
ATOM 2003 C C . THR A 1 270 ? -11.133 13.894 -1.444 1.00 98.81 270 THR A C 1
ATOM 2005 O O . THR A 1 270 ? -10.340 14.824 -1.287 1.00 98.81 270 THR A O 1
ATOM 2008 N N . ALA A 1 271 ? -11.517 13.113 -0.428 1.00 98.81 271 ALA A N 1
ATOM 2009 C CA . ALA A 1 271 ? -10.992 13.266 0.931 1.00 98.81 271 ALA A CA 1
ATOM 2010 C C . ALA A 1 271 ? -9.477 12.988 0.990 1.00 98.81 271 ALA A C 1
ATOM 2012 O O . ALA A 1 271 ? -8.724 13.789 1.547 1.00 98.81 271 ALA A O 1
ATOM 2013 N N . VAL A 1 272 ? -9.007 11.917 0.335 1.00 98.81 272 VAL A N 1
ATOM 2014 C CA . VAL A 1 272 ? -7.567 11.605 0.259 1.00 98.81 272 VAL A CA 1
ATOM 2015 C C . VAL A 1 272 ? -6.790 12.709 -0.467 1.00 98.81 272 VAL A C 1
ATOM 2017 O O . VAL A 1 272 ? -5.725 13.114 0.001 1.00 98.81 272 VAL A O 1
ATOM 2020 N N . LEU A 1 273 ? -7.327 13.256 -1.567 1.00 98.62 273 LEU A N 1
ATOM 2021 C CA . LEU A 1 273 ? -6.719 14.377 -2.295 1.00 98.62 273 LEU A CA 1
ATOM 2022 C C . LEU A 1 273 ? -6.533 15.611 -1.399 1.00 98.62 273 LEU A C 1
ATOM 2024 O O . LEU A 1 273 ? -5.467 16.228 -1.436 1.00 98.62 273 LEU A O 1
ATOM 2028 N N . ALA A 1 274 ? -7.532 15.949 -0.576 1.00 98.56 274 ALA A N 1
ATOM 2029 C CA . ALA A 1 274 ? -7.484 17.114 0.308 1.00 98.56 274 ALA A CA 1
ATOM 2030 C C . ALA A 1 274 ? -6.325 17.053 1.321 1.00 98.56 274 ALA A C 1
ATOM 2032 O O . ALA A 1 274 ? -5.699 18.077 1.590 1.00 98.56 274 ALA A O 1
ATOM 2033 N N . VAL A 1 275 ? -5.990 15.861 1.829 1.00 98.50 275 VAL A N 1
ATOM 2034 C CA . VAL A 1 275 ? -4.819 15.654 2.702 1.00 98.50 275 VAL A CA 1
ATOM 2035 C C . VAL A 1 275 ? -3.524 15.569 1.891 1.00 98.50 275 VAL A C 1
ATOM 2037 O O . VAL A 1 275 ? -2.550 16.260 2.195 1.00 98.50 275 VAL A O 1
ATOM 2040 N N . LYS A 1 276 ? -3.509 14.766 0.818 1.00 98.06 276 LYS A N 1
ATOM 2041 C CA . LYS A 1 276 ? -2.340 14.543 -0.052 1.00 98.06 276 LYS A CA 1
ATOM 2042 C C . LYS A 1 276 ? -1.759 15.852 -0.615 1.00 98.06 276 LYS A C 1
ATOM 2044 O O . LYS A 1 276 ? -0.537 15.994 -0.722 1.00 98.06 276 LYS A O 1
ATOM 2049 N N . GLN A 1 277 ? -2.625 16.829 -0.896 1.00 97.69 277 GLN A N 1
ATOM 2050 C CA . GLN A 1 277 ? -2.284 18.200 -1.291 1.00 97.69 277 GLN A CA 1
ATOM 2051 C C . GLN A 1 277 ? -1.223 18.858 -0.384 1.00 97.69 277 GLN A C 1
ATOM 2053 O O . GLN A 1 277 ? -0.422 19.650 -0.878 1.00 97.69 277 GLN A O 1
ATOM 2058 N N . PHE A 1 278 ? -1.187 18.518 0.909 1.00 97.81 278 PHE A N 1
ATOM 2059 C CA . PHE A 1 278 ? -0.264 19.089 1.898 1.00 97.81 278 PHE A CA 1
ATOM 2060 C C . PHE A 1 278 ? 0.827 18.119 2.380 1.00 97.81 278 PHE A C 1
ATOM 2062 O O . PHE A 1 278 ? 1.717 18.541 3.115 1.00 97.81 278 PHE A O 1
ATOM 2069 N N . LEU A 1 279 ? 0.802 16.850 1.953 1.00 97.25 279 LEU A N 1
ATOM 2070 C CA . LEU A 1 279 ? 1.872 15.883 2.235 1.00 97.25 279 LEU A CA 1
ATOM 2071 C C . LEU A 1 279 ? 3.034 16.018 1.246 1.00 97.25 279 LEU A C 1
ATOM 2073 O O . LEU A 1 279 ? 4.184 16.169 1.650 1.00 97.25 279 LEU A O 1
ATOM 2077 N N . THR A 1 280 ? 2.735 15.981 -0.055 1.00 97.06 280 THR A N 1
ATOM 2078 C CA . THR A 1 280 ? 3.743 16.145 -1.121 1.00 97.06 280 THR A CA 1
ATOM 2079 C C . THR A 1 280 ? 3.335 17.140 -2.198 1.00 97.06 280 THR A C 1
ATOM 2081 O O . THR A 1 280 ? 4.153 17.454 -3.059 1.00 97.06 280 THR A O 1
ATOM 2084 N N . TYR A 1 281 ? 2.086 17.624 -2.173 1.00 97.00 281 TYR A N 1
ATOM 2085 C CA . TYR A 1 281 ? 1.402 18.235 -3.315 1.00 97.00 281 TYR A CA 1
ATOM 2086 C C . TYR A 1 281 ? 1.335 17.256 -4.500 1.00 97.00 281 TYR A C 1
ATOM 2088 O O . TYR A 1 281 ? 0.317 16.589 -4.691 1.00 97.00 281 TYR A O 1
ATOM 2096 N N . VAL A 1 282 ? 2.433 17.082 -5.235 1.00 96.31 282 VAL A N 1
ATOM 2097 C CA . VAL A 1 282 ? 2.560 16.246 -6.438 1.00 96.31 282 VAL A CA 1
ATOM 2098 C C . VAL A 1 282 ? 3.998 15.739 -6.608 1.00 96.31 282 VAL A C 1
ATOM 2100 O O . VAL A 1 282 ? 4.941 16.380 -6.150 1.00 96.31 282 VAL A O 1
ATOM 2103 N N . SER A 1 283 ? 4.196 14.610 -7.297 1.00 93.25 283 SER A N 1
ATOM 2104 C CA . SER A 1 283 ? 5.525 13.999 -7.446 1.00 93.25 283 SER A CA 1
ATOM 2105 C C . SER A 1 283 ? 5.719 13.230 -8.761 1.00 93.25 283 SER A C 1
ATOM 2107 O O . SER A 1 283 ? 4.765 12.839 -9.438 1.00 93.25 283 SER A O 1
ATOM 2109 N N . GLY A 1 284 ? 6.991 13.023 -9.124 1.00 96.25 284 GLY A N 1
ATOM 2110 C CA . GLY A 1 284 ? 7.412 12.024 -10.111 1.00 96.25 284 GLY A CA 1
ATOM 2111 C C . GLY A 1 284 ? 6.985 12.259 -11.566 1.00 96.25 284 GLY A C 1
ATOM 2112 O O . GLY A 1 284 ? 6.791 11.290 -12.297 1.00 96.25 284 GLY A O 1
ATOM 2113 N N . SER A 1 285 ? 6.861 13.515 -12.008 1.00 97.75 285 SER A N 1
ATOM 2114 C CA . SER A 1 285 ? 6.428 13.898 -13.365 1.00 97.75 285 SER A CA 1
ATOM 2115 C C . SER A 1 285 ? 7.008 13.064 -14.519 1.00 97.75 285 SER A C 1
ATOM 2117 O O . SER A 1 285 ? 6.206 12.553 -15.304 1.00 97.75 285 SER A O 1
ATOM 2119 N N . PRO A 1 286 ? 8.339 12.856 -14.646 1.00 98.38 286 PRO A N 1
ATOM 2120 C CA . PRO A 1 286 ? 8.879 12.108 -15.783 1.00 98.38 286 PRO A CA 1
ATOM 2121 C C . PRO A 1 286 ? 8.533 10.612 -15.737 1.00 98.38 286 PRO A C 1
ATOM 2123 O O . PRO A 1 286 ? 8.523 9.946 -16.769 1.00 98.38 286 PRO A O 1
ATOM 2126 N N . PHE A 1 287 ? 8.218 10.073 -14.556 1.00 98.56 287 PHE A N 1
ATOM 2127 C CA . PHE A 1 287 ? 7.895 8.660 -14.373 1.00 98.56 287 PHE A CA 1
ATOM 2128 C C . PHE A 1 287 ? 6.427 8.353 -14.674 1.00 98.56 287 PHE A C 1
ATOM 2130 O O . PHE A 1 287 ? 6.126 7.260 -15.138 1.00 98.56 287 PHE A O 1
ATOM 2137 N N . GLN A 1 288 ? 5.505 9.299 -14.460 1.00 98.62 288 GLN A N 1
ATOM 2138 C CA . GLN A 1 288 ? 4.067 9.043 -14.621 1.00 98.62 288 GLN A CA 1
ATOM 2139 C C . GLN A 1 288 ? 3.690 8.592 -16.046 1.00 98.62 288 GLN A C 1
ATOM 2141 O O . GLN A 1 288 ? 2.921 7.647 -16.202 1.00 98.62 288 GLN A O 1
ATOM 2146 N N . GLY A 1 289 ? 4.266 9.210 -17.085 1.00 98.50 289 GLY A N 1
ATOM 2147 C CA . GLY A 1 289 ? 4.046 8.791 -18.478 1.00 98.50 289 GLY A CA 1
ATOM 2148 C C . GLY A 1 289 ? 4.671 7.429 -18.812 1.00 98.50 289 GLY A C 1
ATOM 2149 O O . GLY A 1 289 ? 4.087 6.644 -19.555 1.00 98.50 289 GLY A O 1
ATOM 2150 N N . ALA A 1 290 ? 5.822 7.109 -18.215 1.00 98.56 290 ALA A N 1
ATOM 2151 C CA . ALA A 1 290 ? 6.469 5.807 -18.368 1.00 98.56 290 ALA A CA 1
ATOM 2152 C C . ALA A 1 290 ? 5.679 4.682 -17.672 1.00 98.56 290 ALA A C 1
ATOM 2154 O O . ALA A 1 290 ? 5.529 3.594 -18.222 1.00 98.56 290 ALA A O 1
ATOM 2155 N N . VAL A 1 291 ? 5.108 4.956 -16.494 1.00 98.69 291 VAL A N 1
ATOM 2156 C CA . VAL A 1 291 ? 4.200 4.036 -15.790 1.00 98.69 291 VAL A CA 1
ATOM 2157 C C . VAL A 1 291 ? 2.912 3.817 -16.587 1.00 98.69 291 VAL A C 1
ATOM 2159 O O . VAL A 1 291 ? 2.451 2.683 -16.674 1.00 98.69 291 VAL A O 1
ATOM 2162 N N . ALA A 1 292 ? 2.368 4.856 -17.231 1.00 98.75 292 ALA A N 1
ATOM 2163 C CA . ALA A 1 292 ? 1.210 4.720 -18.117 1.00 98.75 292 ALA A CA 1
ATOM 2164 C C . ALA A 1 292 ? 1.490 3.767 -19.298 1.00 98.75 292 ALA A C 1
ATOM 2166 O O . ALA A 1 292 ? 0.668 2.906 -19.602 1.00 98.75 292 ALA A O 1
ATOM 2167 N N . LEU A 1 293 ? 2.680 3.862 -19.909 1.00 98.56 293 LEU A N 1
ATOM 2168 C CA . LEU A 1 293 ? 3.149 2.902 -20.917 1.00 98.56 293 LEU A CA 1
ATOM 2169 C C . LEU A 1 293 ? 3.267 1.484 -20.336 1.00 98.56 293 LEU A C 1
ATOM 2171 O O . LEU A 1 293 ? 2.834 0.530 -20.976 1.00 98.56 293 LEU A O 1
ATOM 2175 N N . GLY A 1 294 ? 3.804 1.350 -19.119 1.00 98.00 294 GLY A N 1
ATOM 2176 C CA . GLY A 1 294 ? 3.931 0.069 -18.418 1.00 98.00 294 GLY A CA 1
ATOM 2177 C C . GLY A 1 294 ? 2.597 -0.643 -18.187 1.00 98.00 294 GLY A C 1
ATOM 2178 O O . GLY A 1 294 ? 2.475 -1.834 -18.457 1.00 98.00 294 GLY A O 1
ATOM 2179 N N . LEU A 1 295 ? 1.570 0.091 -17.750 1.00 98.31 295 LEU A N 1
ATOM 2180 C CA . LEU A 1 295 ? 0.208 -0.436 -17.570 1.00 98.31 295 LEU A CA 1
ATOM 2181 C C . LEU A 1 295 ? -0.436 -0.865 -18.905 1.00 98.31 295 LEU A C 1
ATOM 2183 O O . LEU A 1 295 ? -1.314 -1.726 -18.929 1.00 98.31 295 LEU A O 1
ATOM 2187 N N . GLY A 1 296 ? 0.033 -0.302 -20.023 1.00 97.94 296 GLY A N 1
ATOM 2188 C CA . GLY A 1 296 ? -0.363 -0.671 -21.383 1.00 97.94 296 GLY A CA 1
ATOM 2189 C C . GLY A 1 296 ? 0.357 -1.892 -21.975 1.00 97.94 296 GLY A C 1
ATOM 2190 O O . GLY A 1 296 ? 0.029 -2.281 -23.096 1.00 97.94 296 GLY A O 1
ATOM 2191 N N . LEU A 1 297 ? 1.314 -2.514 -21.273 1.00 97.56 297 LEU A N 1
ATOM 2192 C CA . LEU A 1 297 ? 2.046 -3.687 -21.777 1.00 97.56 297 LEU A CA 1
ATOM 2193 C C . LEU A 1 297 ? 1.112 -4.896 -22.033 1.00 97.56 297 LEU A C 1
ATOM 2195 O O . LEU A 1 297 ? 0.047 -5.001 -21.415 1.00 97.56 297 LEU A O 1
ATOM 2199 N N . PRO A 1 298 ? 1.461 -5.822 -22.950 1.00 96.50 298 PRO A N 1
ATOM 2200 C CA . PRO A 1 298 ? 0.646 -7.006 -23.255 1.00 96.50 298 PRO A CA 1
ATOM 2201 C C . PRO A 1 298 ? 0.537 -7.968 -22.060 1.00 96.50 298 PRO A C 1
ATOM 2203 O O . PRO A 1 298 ? 1.416 -7.989 -21.203 1.00 96.50 298 PRO A O 1
ATOM 2206 N N . ASP A 1 299 ? -0.515 -8.800 -22.010 1.00 94.19 299 ASP A N 1
ATOM 2207 C CA . ASP A 1 299 ? -0.772 -9.717 -20.875 1.00 94.19 299 ASP A CA 1
ATOM 2208 C C . ASP A 1 299 ? 0.424 -10.636 -20.596 1.00 94.19 299 ASP A C 1
ATOM 2210 O O . ASP A 1 299 ? 0.740 -10.926 -19.443 1.00 94.19 299 ASP A O 1
ATOM 2214 N N . SER A 1 300 ? 1.146 -11.007 -21.660 1.00 94.50 300 SER A N 1
ATOM 2215 C CA . SER A 1 300 ? 2.374 -11.797 -21.608 1.00 94.50 300 SER A CA 1
ATOM 2216 C C . SER A 1 300 ? 3.445 -11.212 -20.686 1.00 94.50 300 SER A C 1
ATOM 2218 O O . SER A 1 300 ? 4.219 -11.979 -20.122 1.00 94.50 300 SER A O 1
ATOM 2220 N N . PHE A 1 301 ? 3.510 -9.887 -20.507 1.00 93.88 301 PHE A N 1
ATOM 2221 C CA . PHE A 1 301 ? 4.417 -9.264 -19.541 1.00 93.88 301 PHE A CA 1
ATOM 2222 C C . PHE A 1 301 ? 4.064 -9.703 -18.113 1.00 93.88 301 PHE A C 1
ATOM 2224 O O . PHE A 1 301 ? 4.875 -10.330 -17.432 1.00 93.88 301 PHE A O 1
ATOM 2231 N N . PHE A 1 302 ? 2.822 -9.450 -17.698 1.00 92.19 302 PHE A N 1
ATOM 2232 C CA . PHE A 1 302 ? 2.332 -9.739 -16.352 1.00 92.19 302 PHE A CA 1
ATOM 2233 C C . PHE A 1 302 ? 2.361 -11.243 -16.042 1.00 92.19 302 PHE A C 1
ATOM 2235 O O . PHE A 1 302 ? 2.825 -11.641 -14.972 1.00 92.19 302 PHE A O 1
ATOM 2242 N N . THR A 1 303 ? 1.971 -12.101 -16.996 1.00 90.88 303 THR A N 1
ATOM 2243 C CA . THR A 1 303 ? 2.059 -13.559 -16.810 1.00 90.88 303 THR A CA 1
ATOM 2244 C C . THR A 1 303 ? 3.506 -14.044 -16.703 1.00 90.88 303 THR A C 1
ATOM 2246 O O . THR A 1 303 ? 3.782 -14.934 -15.903 1.00 90.88 303 THR A O 1
ATOM 2249 N N . THR A 1 304 ? 4.445 -13.459 -17.460 1.00 90.19 304 THR A N 1
ATOM 2250 C CA . THR A 1 304 ? 5.871 -13.838 -17.395 1.00 90.19 304 THR A CA 1
ATOM 2251 C C . THR A 1 304 ? 6.500 -13.432 -16.063 1.00 90.19 304 THR A C 1
ATOM 2253 O O . THR A 1 304 ? 7.269 -14.209 -15.496 1.00 90.19 304 THR A O 1
ATOM 2256 N N . VAL A 1 305 ? 6.153 -12.258 -15.521 1.00 87.38 305 VAL A N 1
ATOM 2257 C CA . VAL A 1 305 ? 6.607 -11.818 -14.188 1.00 87.38 305 VAL A CA 1
ATOM 2258 C C . VAL A 1 305 ? 6.124 -12.790 -13.107 1.00 87.38 305 VAL A C 1
ATOM 2260 O O . VAL A 1 305 ? 6.941 -13.281 -12.325 1.00 87.38 305 VAL A O 1
ATOM 2263 N N . ALA A 1 306 ? 4.835 -13.148 -13.112 1.00 87.25 306 ALA A N 1
ATOM 2264 C CA . ALA A 1 306 ? 4.270 -14.121 -12.176 1.00 87.25 306 ALA A CA 1
ATOM 2265 C C . ALA A 1 306 ? 4.950 -15.502 -12.280 1.00 87.25 306 ALA A C 1
ATOM 2267 O O . ALA A 1 306 ? 5.376 -16.064 -11.271 1.00 87.25 306 ALA A O 1
ATOM 2268 N N . GLN A 1 307 ? 5.131 -16.026 -13.497 1.00 89.19 307 GLN A N 1
ATOM 2269 C CA . GLN A 1 307 ? 5.804 -17.310 -13.741 1.00 89.19 307 GLN A CA 1
ATOM 2270 C C . GLN A 1 307 ? 7.267 -17.305 -13.268 1.00 89.19 307 GLN A C 1
ATOM 2272 O O . GLN A 1 307 ? 7.710 -18.245 -12.606 1.00 89.19 307 GLN A O 1
ATOM 2277 N N . THR A 1 308 ? 8.002 -16.227 -13.555 1.00 88.69 308 THR A N 1
ATOM 2278 C CA . THR A 1 308 ? 9.409 -16.059 -13.154 1.00 88.69 308 THR A CA 1
ATOM 2279 C C . THR A 1 308 ? 9.548 -16.032 -11.632 1.00 88.69 308 THR A C 1
ATOM 2281 O O . THR A 1 308 ? 10.426 -16.690 -11.072 1.00 88.69 308 THR A O 1
ATOM 2284 N N . LEU A 1 309 ? 8.661 -15.308 -10.945 1.00 86.75 309 LEU A N 1
ATOM 2285 C CA . LEU A 1 309 ? 8.650 -15.242 -9.486 1.00 86.75 309 LEU A CA 1
ATOM 2286 C C . LEU A 1 309 ? 8.200 -16.557 -8.841 1.00 86.75 309 LEU A C 1
ATOM 2288 O O . LEU A 1 309 ? 8.795 -16.935 -7.832 1.00 86.75 309 LEU A O 1
ATOM 2292 N N . SER A 1 310 ? 7.257 -17.302 -9.435 1.00 87.69 310 SER A N 1
ATOM 2293 C CA . SER A 1 310 ? 6.937 -18.654 -8.953 1.00 87.69 310 SER A CA 1
ATOM 2294 C C . SER A 1 310 ? 8.163 -19.559 -9.023 1.00 87.69 310 SER A C 1
ATOM 2296 O O . SER A 1 310 ? 8.517 -20.155 -8.012 1.00 87.69 310 SER A O 1
ATOM 2298 N N . ALA A 1 311 ? 8.872 -19.600 -10.157 1.00 89.44 311 ALA A N 1
ATOM 2299 C CA . ALA A 1 311 ? 10.067 -20.433 -10.308 1.00 89.44 311 ALA A CA 1
ATOM 2300 C C . ALA A 1 311 ? 11.172 -20.073 -9.292 1.00 89.44 311 ALA A C 1
ATOM 2302 O O . ALA A 1 311 ? 11.774 -20.960 -8.682 1.00 89.44 311 ALA A O 1
ATOM 2303 N N . LYS A 1 312 ? 11.399 -18.774 -9.040 1.00 88.50 312 LYS A N 1
ATOM 2304 C CA . LYS A 1 312 ? 12.323 -18.292 -7.994 1.00 88.50 312 LYS A CA 1
ATOM 2305 C C . LYS A 1 312 ? 11.878 -18.715 -6.588 1.00 88.50 312 LYS A C 1
ATOM 2307 O O . LYS A 1 312 ? 12.705 -19.154 -5.788 1.00 88.50 312 LYS A O 1
ATOM 2312 N N . LYS A 1 313 ? 10.578 -18.628 -6.297 1.00 85.81 313 LYS A N 1
ATOM 2313 C CA . LYS A 1 313 ? 9.971 -19.069 -5.034 1.00 85.81 313 LYS A CA 1
ATOM 2314 C C . LYS A 1 313 ? 10.065 -20.588 -4.850 1.00 85.81 313 LYS A C 1
ATOM 2316 O O . LYS A 1 313 ? 10.353 -21.030 -3.741 1.00 85.81 313 LYS A O 1
ATOM 2321 N N . ASP A 1 314 ? 9.884 -21.384 -5.904 1.00 88.38 314 ASP A N 1
ATOM 2322 C CA . ASP A 1 314 ? 10.008 -22.848 -5.854 1.00 88.38 314 ASP A CA 1
ATOM 2323 C C . ASP A 1 314 ? 11.462 -23.257 -5.555 1.00 88.38 314 ASP A C 1
ATOM 2325 O O . ASP A 1 314 ? 11.704 -24.067 -4.659 1.00 88.38 314 ASP A O 1
ATOM 2329 N N . LEU A 1 315 ? 12.436 -22.612 -6.211 1.00 91.12 315 LEU A N 1
ATOM 2330 C CA . LEU A 1 315 ? 13.868 -22.797 -5.949 1.00 91.12 315 LEU A CA 1
ATOM 2331 C C . LEU A 1 315 ? 14.253 -22.445 -4.499 1.00 91.12 315 LEU A C 1
ATOM 2333 O O . LEU A 1 315 ? 14.903 -23.243 -3.820 1.00 91.12 315 LEU A O 1
ATOM 2337 N N . LEU A 1 316 ? 13.831 -21.273 -4.008 1.00 89.62 316 LEU A N 1
ATOM 2338 C CA . LEU A 1 316 ? 14.101 -20.833 -2.634 1.00 89.62 316 LEU A CA 1
ATOM 2339 C C . LEU A 1 316 ? 13.452 -21.767 -1.600 1.00 89.62 316 LEU A C 1
ATOM 2341 O O . LEU A 1 316 ? 14.087 -22.142 -0.614 1.00 89.62 316 LEU A O 1
ATOM 2345 N N . SER A 1 317 ? 12.209 -22.184 -1.848 1.00 88.62 317 SER A N 1
ATOM 2346 C CA . SER A 1 317 ? 11.461 -23.100 -0.981 1.00 88.62 317 SER A CA 1
ATOM 2347 C C . SER A 1 317 ? 12.124 -24.474 -0.890 1.00 88.62 317 SER A C 1
ATOM 2349 O O . SER A 1 317 ? 12.290 -24.994 0.213 1.00 88.62 317 SER A O 1
ATOM 2351 N N . ALA A 1 318 ? 12.576 -25.032 -2.017 1.00 89.75 318 ALA A N 1
ATOM 2352 C CA . ALA A 1 318 ? 13.320 -26.290 -2.039 1.00 89.75 318 ALA A CA 1
ATOM 2353 C C . ALA A 1 318 ? 14.654 -26.186 -1.277 1.00 89.75 318 ALA A C 1
ATOM 2355 O O . ALA A 1 318 ? 14.975 -27.070 -0.481 1.00 89.75 318 ALA A O 1
ATOM 2356 N N . GLY A 1 319 ? 15.400 -25.089 -1.456 1.00 92.69 319 GLY A N 1
ATOM 2357 C CA . GLY A 1 319 ? 16.650 -24.841 -0.730 1.00 92.69 319 GLY A CA 1
ATOM 2358 C C . GLY A 1 319 ? 16.456 -24.718 0.787 1.00 92.69 319 GLY A C 1
ATOM 2359 O O . GLY A 1 319 ? 17.210 -25.307 1.560 1.00 92.69 319 GLY A O 1
ATOM 2360 N N . LEU A 1 320 ? 15.411 -24.010 1.226 1.00 90.44 320 LEU A N 1
ATOM 2361 C CA . LEU A 1 320 ? 15.081 -23.857 2.647 1.00 90.44 320 LEU A CA 1
ATOM 2362 C C . LEU A 1 320 ? 14.603 -25.172 3.278 1.00 90.44 320 LEU A C 1
ATOM 2364 O O . LEU A 1 320 ? 15.044 -25.510 4.378 1.00 90.44 320 LEU A O 1
ATOM 2368 N N . ALA A 1 321 ? 13.777 -25.948 2.573 1.00 89.38 321 ALA A N 1
ATOM 2369 C CA . ALA A 1 321 ? 13.362 -27.277 3.019 1.00 89.38 321 ALA A CA 1
ATOM 2370 C C . ALA A 1 321 ? 14.563 -28.237 3.144 1.00 89.38 321 ALA A C 1
ATOM 2372 O O . ALA A 1 321 ? 14.697 -28.924 4.156 1.00 89.38 321 ALA A O 1
ATOM 2373 N N . ALA A 1 322 ? 15.486 -28.227 2.173 1.00 92.44 322 ALA A N 1
ATOM 2374 C CA . ALA A 1 322 ? 16.725 -29.009 2.226 1.00 92.44 322 ALA A CA 1
ATOM 2375 C C . ALA A 1 322 ? 17.652 -28.592 3.387 1.00 92.44 322 ALA A C 1
ATOM 2377 O O . ALA A 1 322 ? 18.348 -29.433 3.954 1.00 92.44 322 ALA A O 1
ATOM 2378 N N . ALA A 1 323 ? 17.621 -27.318 3.791 1.00 92.44 323 ALA A N 1
ATOM 2379 C CA . ALA A 1 323 ? 18.313 -26.806 4.976 1.00 92.44 323 ALA A CA 1
ATOM 2380 C C . ALA A 1 323 ? 17.579 -27.089 6.311 1.00 92.44 323 ALA A C 1
ATOM 2382 O O . ALA A 1 323 ? 18.048 -26.669 7.371 1.00 92.44 323 ALA A O 1
ATOM 2383 N N . GLY A 1 324 ? 16.448 -27.807 6.287 1.00 91.62 324 GLY A N 1
ATOM 2384 C CA . GLY A 1 324 ? 15.697 -28.213 7.480 1.00 91.62 324 GLY A CA 1
ATOM 2385 C C . GLY A 1 324 ? 14.735 -27.156 8.035 1.00 91.62 324 GLY A C 1
ATOM 2386 O O . GLY A 1 324 ? 14.342 -27.245 9.201 1.00 91.62 324 GLY A O 1
ATOM 2387 N N . PHE A 1 325 ? 14.359 -26.152 7.238 1.00 86.75 325 PHE A N 1
ATOM 2388 C CA . PHE A 1 325 ? 13.355 -25.157 7.617 1.00 86.75 325 PHE A CA 1
ATOM 2389 C C . PHE A 1 325 ? 11.936 -25.589 7.228 1.00 86.75 325 PHE A C 1
ATOM 2391 O O . PHE A 1 325 ? 11.708 -26.146 6.155 1.00 86.75 325 PHE A O 1
ATOM 2398 N N . GLY A 1 326 ? 10.961 -25.271 8.083 1.00 82.00 326 GLY A N 1
ATOM 2399 C CA . GLY A 1 326 ? 9.545 -25.384 7.748 1.00 82.00 326 GLY A CA 1
ATOM 2400 C C . GLY A 1 326 ? 9.140 -24.261 6.797 1.00 82.00 326 GLY A C 1
ATOM 2401 O O . GLY A 1 326 ? 9.269 -23.087 7.147 1.00 82.00 326 GLY A O 1
ATOM 2402 N N . VAL A 1 327 ? 8.649 -24.636 5.616 1.00 80.50 327 VAL A N 1
ATOM 2403 C CA . VAL A 1 327 ? 8.183 -23.739 4.552 1.00 80.50 327 VAL A CA 1
ATOM 2404 C C . VAL A 1 327 ? 6.657 -23.770 4.484 1.00 80.50 327 VAL A C 1
ATOM 2406 O O . VAL A 1 327 ? 6.057 -24.843 4.540 1.00 80.50 327 VAL A O 1
ATOM 2409 N N . ALA A 1 328 ? 6.027 -22.602 4.342 1.00 70.19 328 ALA A N 1
ATOM 2410 C CA . ALA A 1 328 ? 4.595 -22.504 4.075 1.00 70.19 328 ALA A CA 1
ATOM 2411 C C . ALA A 1 328 ? 4.226 -23.197 2.747 1.00 70.19 328 ALA A C 1
ATOM 2413 O O . ALA A 1 328 ? 4.633 -22.756 1.672 1.00 70.19 328 ALA A O 1
ATOM 2414 N N . ALA A 1 329 ? 3.439 -24.271 2.825 1.00 55.34 329 ALA A N 1
ATOM 2415 C CA . ALA A 1 329 ? 2.724 -24.826 1.679 1.00 55.34 329 ALA A CA 1
ATOM 2416 C C . ALA A 1 329 ? 1.607 -23.854 1.230 1.00 55.34 329 ALA A C 1
ATOM 2418 O O . ALA A 1 329 ? 1.148 -23.052 2.051 1.00 55.34 329 ALA A O 1
ATOM 2419 N N . PRO A 1 330 ? 1.136 -23.907 -0.033 1.00 51.47 330 PRO A N 1
ATOM 2420 C CA . PRO A 1 330 ? -0.111 -23.232 -0.392 1.00 51.47 330 PRO A CA 1
ATOM 2421 C C . PRO A 1 330 ? -1.282 -23.840 0.400 1.00 51.47 330 PRO A C 1
ATOM 2423 O O . PRO A 1 330 ? -1.204 -25.006 0.800 1.00 51.47 330 PRO A O 1
ATOM 2426 N N . PRO A 1 331 ? -2.399 -23.115 0.585 1.00 42.16 331 PRO A N 1
ATOM 2427 C CA . PRO A 1 331 ? -3.647 -23.743 0.999 1.00 42.16 331 PRO A CA 1
ATOM 2428 C C . PRO A 1 331 ? -4.033 -24.842 0.002 1.00 42.16 331 PRO A C 1
ATOM 2430 O O . PRO A 1 331 ? -4.115 -24.588 -1.202 1.00 42.16 331 PRO A O 1
ATOM 2433 N N . GLU A 1 332 ? -4.274 -26.061 0.488 1.00 33.00 332 GLU A N 1
ATOM 2434 C CA . GLU A 1 332 ? -4.799 -27.136 -0.354 1.00 33.00 332 GLU A CA 1
ATOM 2435 C C . GLU A 1 332 ? -6.201 -26.751 -0.843 1.00 33.00 332 GLU A C 1
ATOM 2437 O O . GLU A 1 332 ? -7.142 -26.616 -0.060 1.00 33.00 332 GLU A O 1
ATOM 2442 N N . GLY A 1 333 ? -6.326 -26.527 -2.152 1.00 33.66 333 GLY A N 1
ATOM 2443 C CA . GLY A 1 333 ? -7.574 -26.093 -2.765 1.00 33.66 333 GLY A CA 1
ATOM 2444 C C . GLY A 1 333 ? -8.681 -27.138 -2.632 1.00 33.66 333 GLY A C 1
ATOM 2445 O O . GLY A 1 333 ? -8.481 -28.328 -2.891 1.00 33.66 333 GLY A O 1
ATOM 2446 N N . THR A 1 334 ? -9.880 -26.673 -2.292 1.00 25.69 334 THR A N 1
ATOM 2447 C CA . THR A 1 334 ? -11.112 -27.461 -2.253 1.00 25.69 334 THR A CA 1
ATOM 2448 C C . THR A 1 334 ? -11.393 -28.145 -3.598 1.00 25.69 334 THR A C 1
ATOM 2450 O O . THR A 1 334 ? -11.847 -27.533 -4.558 1.00 25.69 334 THR A O 1
ATOM 2453 N N . SER A 1 335 ? -11.136 -29.455 -3.642 1.00 25.75 335 SER A N 1
ATOM 2454 C CA . SER A 1 335 ? -11.699 -30.442 -4.576 1.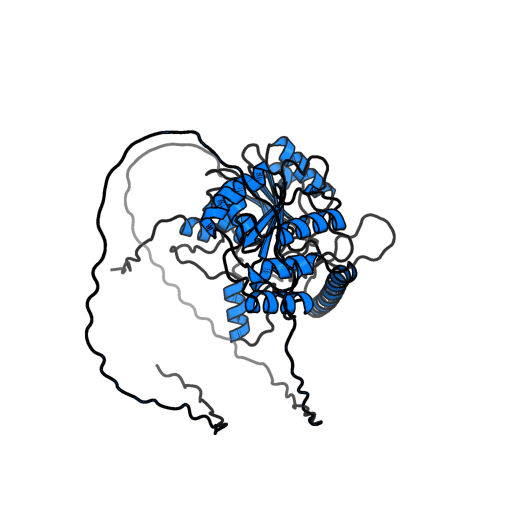00 25.75 335 SER A CA 1
ATOM 2455 C C . SER A 1 335 ? -11.867 -30.027 -6.054 1.00 25.75 335 SER A C 1
ATOM 2457 O O . SER A 1 335 ? -12.979 -29.740 -6.494 1.00 25.75 335 SER A O 1
ATOM 2459 N N . SER A 1 336 ? -10.811 -30.156 -6.869 1.00 23.62 336 SER A N 1
ATOM 2460 C CA . SER A 1 336 ? -10.796 -31.109 -8.010 1.00 23.62 336 SER A CA 1
ATOM 2461 C C . SER A 1 336 ? -9.534 -31.009 -8.891 1.00 23.62 336 SER A C 1
ATOM 2463 O O . SER A 1 336 ? -9.395 -30.146 -9.751 1.00 23.62 336 SER A O 1
ATOM 2465 N N . SER A 1 337 ? -8.630 -31.984 -8.734 1.00 27.64 337 SER A N 1
ATOM 2466 C CA . SER A 1 337 ? -7.631 -32.399 -9.741 1.00 27.64 337 SER A CA 1
ATOM 2467 C C . SER A 1 337 ? -6.793 -31.309 -10.444 1.00 27.64 337 SER A C 1
ATOM 2469 O O . SER A 1 337 ? -6.783 -31.218 -11.676 1.00 27.64 337 SER A O 1
ATOM 2471 N N . ARG A 1 338 ? -5.972 -30.570 -9.686 1.00 27.30 338 ARG A N 1
ATOM 2472 C CA . ARG A 1 338 ? -4.654 -30.113 -10.169 1.00 27.30 338 ARG A CA 1
ATOM 2473 C C . ARG A 1 338 ? -3.712 -29.855 -8.989 1.00 27.30 338 ARG A C 1
ATOM 2475 O O . ARG A 1 338 ? -4.145 -29.324 -7.975 1.00 27.30 338 ARG A O 1
ATOM 2482 N N . THR A 1 339 ? -2.457 -30.282 -9.106 1.00 26.06 339 THR A N 1
ATOM 2483 C CA . THR A 1 339 ? -1.447 -30.199 -8.036 1.00 26.06 339 THR A CA 1
ATOM 2484 C C . THR A 1 339 ? -1.109 -28.733 -7.710 1.00 26.06 339 THR A C 1
ATOM 2486 O O . THR A 1 339 ? -0.696 -28.031 -8.633 1.00 26.06 339 THR A O 1
ATOM 2489 N N . PRO A 1 340 ? -1.270 -28.256 -6.459 1.00 29.89 340 PRO A N 1
ATOM 2490 C CA . PRO A 1 340 ? -1.005 -26.860 -6.091 1.00 29.89 340 PRO A CA 1
ATOM 2491 C C . PRO A 1 340 ? 0.471 -26.600 -5.727 1.00 29.89 340 PRO A C 1
ATOM 2493 O O . PRO A 1 340 ? 1.159 -27.496 -5.234 1.00 29.89 340 PRO A O 1
ATOM 2496 N N . LEU A 1 341 ? 0.950 -25.364 -5.932 1.00 36.81 341 LEU A N 1
ATOM 2497 C CA . LEU A 1 341 ? 2.313 -24.904 -5.606 1.00 36.81 341 LEU A CA 1
ATOM 2498 C C . LEU A 1 341 ? 2.279 -23.618 -4.740 1.00 36.81 341 LEU A C 1
ATOM 2500 O O . LEU A 1 341 ? 1.277 -22.915 -4.746 1.00 36.81 341 LEU A O 1
ATOM 2504 N N . PRO A 1 342 ? 3.320 -23.316 -3.931 1.00 36.12 342 PRO A N 1
ATOM 2505 C CA . PRO A 1 342 ? 3.254 -22.262 -2.902 1.00 36.12 342 PRO A CA 1
ATOM 2506 C C . PRO A 1 342 ? 3.186 -20.822 -3.441 1.00 36.12 342 PRO A C 1
ATOM 2508 O O . PRO A 1 342 ? 3.524 -20.570 -4.595 1.00 36.12 342 PRO A O 1
ATOM 2511 N N . SER A 1 343 ? 2.811 -19.869 -2.579 1.00 35.59 343 SER A N 1
ATOM 2512 C CA . SER A 1 343 ? 2.630 -18.439 -2.885 1.00 35.59 343 SER A CA 1
ATOM 2513 C C . SER A 1 343 ? 3.858 -17.550 -2.573 1.00 35.59 343 SER A C 1
ATOM 2515 O O . SER A 1 343 ? 4.918 -18.034 -2.183 1.00 35.59 343 SER A O 1
ATOM 2517 N N . ALA A 1 344 ? 3.751 -16.236 -2.819 1.00 32.34 344 ALA A N 1
ATOM 2518 C CA . ALA A 1 344 ? 4.860 -15.310 -3.116 1.00 32.34 344 ALA A CA 1
ATOM 2519 C C . ALA A 1 344 ? 5.836 -14.931 -1.985 1.00 32.34 344 ALA A C 1
ATOM 2521 O O . ALA A 1 344 ? 6.671 -14.046 -2.181 1.00 32.34 344 ALA A O 1
ATOM 2522 N N . THR A 1 345 ? 5.795 -15.565 -0.813 1.00 41.72 345 THR A N 1
ATOM 2523 C CA . THR A 1 345 ? 6.826 -15.352 0.217 1.00 41.72 345 THR A CA 1
ATOM 2524 C C . THR A 1 345 ? 7.037 -16.607 1.053 1.00 41.72 345 THR A C 1
ATOM 2526 O O . THR A 1 345 ? 6.147 -17.052 1.775 1.00 41.72 345 THR A O 1
ATOM 2529 N N . THR A 1 346 ? 8.243 -17.176 0.986 1.00 40.03 346 THR A N 1
ATOM 2530 C CA . THR A 1 346 ? 8.618 -18.347 1.783 1.00 40.03 346 THR A CA 1
ATOM 2531 C C . THR A 1 346 ? 8.813 -17.948 3.245 1.00 40.03 346 THR A C 1
ATOM 2533 O O . THR A 1 346 ? 9.927 -17.658 3.684 1.00 40.03 346 THR A O 1
ATOM 2536 N N . THR A 1 347 ? 7.729 -17.932 4.023 1.00 45.78 347 THR A N 1
ATOM 2537 C CA . THR A 1 347 ? 7.835 -17.708 5.469 1.00 45.78 347 THR A CA 1
ATOM 2538 C C . THR A 1 347 ? 8.434 -18.943 6.133 1.00 45.78 347 THR A C 1
ATOM 2540 O O . THR A 1 347 ? 7.886 -20.043 6.047 1.00 45.78 347 THR A O 1
ATOM 2543 N N . VAL A 1 348 ? 9.576 -18.744 6.789 1.00 41.09 348 VAL A N 1
ATOM 2544 C CA . VAL A 1 348 ? 10.360 -19.787 7.449 1.00 41.09 348 VAL A CA 1
ATOM 2545 C C . VAL A 1 348 ? 9.957 -19.916 8.912 1.00 41.09 348 VAL A C 1
ATOM 2547 O O . VAL A 1 348 ? 9.982 -18.939 9.659 1.00 41.09 348 VAL A O 1
ATOM 2550 N N . SER A 1 349 ? 9.692 -21.144 9.355 1.00 33.44 349 SER A N 1
ATOM 2551 C CA . SER A 1 349 ? 9.664 -21.488 10.779 1.00 33.44 349 SER A CA 1
ATOM 2552 C C . SER A 1 349 ? 10.709 -22.556 11.106 1.00 33.44 349 SER A C 1
ATOM 2554 O O . SER A 1 349 ? 11.040 -23.415 10.286 1.00 33.44 349 SER A O 1
ATOM 2556 N N . ARG A 1 350 ? 11.251 -22.504 12.325 1.00 29.64 350 ARG A N 1
ATOM 2557 C CA . ARG A 1 350 ? 12.155 -23.523 12.867 1.00 29.64 350 ARG A CA 1
ATOM 2558 C C . ARG A 1 350 ? 11.556 -24.050 14.163 1.00 29.64 350 ARG A C 1
ATOM 2560 O O . ARG A 1 350 ? 11.332 -23.275 15.089 1.00 29.64 350 ARG A O 1
ATOM 2567 N N . SER A 1 351 ? 11.327 -25.357 14.246 1.00 28.27 351 SER A N 1
ATOM 2568 C CA . SER A 1 351 ? 10.907 -26.018 15.483 1.00 28.27 351 SER A CA 1
ATOM 2569 C C . SER A 1 351 ? 12.052 -25.986 16.502 1.00 28.27 351 SER A C 1
ATOM 2571 O O . SER A 1 351 ? 12.957 -26.821 16.505 1.00 28.27 351 SER A O 1
ATOM 2573 N N . ALA A 1 352 ? 12.049 -24.973 17.366 1.00 31.14 352 ALA A N 1
ATOM 2574 C CA . ALA A 1 352 ? 13.049 -24.839 18.413 1.00 31.14 352 ALA A CA 1
ATOM 2575 C C . ALA A 1 352 ? 12.810 -25.879 19.521 1.00 31.14 352 ALA A C 1
ATOM 2577 O O . ALA A 1 352 ? 11.910 -25.740 20.351 1.00 31.14 352 ALA A O 1
ATOM 2578 N N . GLY A 1 353 ? 13.664 -26.905 19.578 1.00 27.12 353 GLY A N 1
ATOM 2579 C CA . GLY A 1 353 ? 13.865 -27.659 20.815 1.00 27.12 353 GLY A CA 1
ATOM 2580 C C . GLY A 1 353 ? 14.295 -26.692 21.924 1.00 27.12 353 GLY A C 1
ATOM 2581 O O . GLY A 1 353 ? 15.194 -25.878 21.711 1.00 27.12 353 GLY A O 1
ATOM 2582 N N . ARG A 1 354 ? 13.623 -26.743 23.082 1.00 27.78 354 ARG A N 1
ATOM 2583 C CA . ARG A 1 354 ? 13.753 -25.739 24.155 1.00 27.78 354 ARG A CA 1
ATOM 2584 C C . ARG A 1 354 ? 15.212 -25.509 24.570 1.00 27.78 354 ARG A C 1
ATOM 2586 O O . ARG A 1 354 ? 15.826 -26.375 25.188 1.00 27.78 354 ARG A O 1
ATOM 2593 N N . SER A 1 355 ? 15.716 -24.303 24.317 1.00 26.62 355 SER A N 1
ATOM 2594 C CA . SER A 1 355 ? 16.944 -23.775 24.919 1.00 26.62 355 SER A CA 1
ATOM 2595 C C . SER A 1 355 ? 16.567 -22.807 26.050 1.00 26.62 355 SER A C 1
ATOM 2597 O O . SER A 1 355 ? 15.763 -21.911 25.798 1.00 26.62 355 SER A O 1
ATOM 2599 N N . PRO A 1 356 ? 17.111 -22.918 27.279 1.00 27.16 356 PRO A N 1
ATOM 2600 C CA . PRO A 1 356 ? 16.657 -22.098 28.412 1.00 27.16 356 PRO A CA 1
ATOM 2601 C C . PRO A 1 356 ? 16.969 -20.590 28.349 1.00 27.16 356 PRO A C 1
ATOM 2603 O O . PRO A 1 356 ? 16.627 -19.885 29.291 1.00 27.16 356 PRO A O 1
ATOM 2606 N N . ASN A 1 357 ? 17.653 -20.097 27.306 1.00 27.56 357 ASN A N 1
ATOM 2607 C CA . ASN A 1 357 ? 18.269 -18.759 27.288 1.00 27.56 357 ASN A CA 1
ATOM 2608 C C . ASN A 1 357 ? 17.904 -17.867 26.079 1.00 27.56 357 AS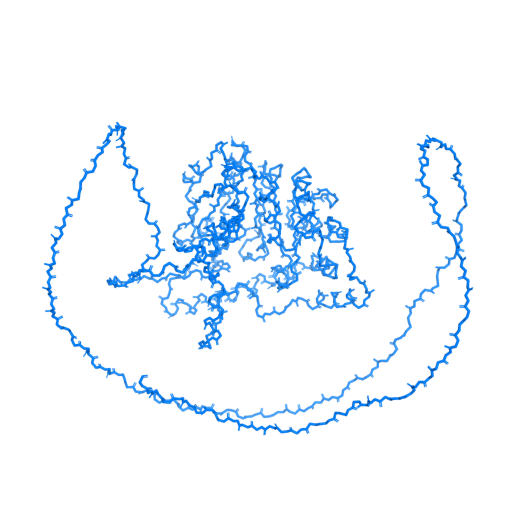N A C 1
ATOM 2610 O O . ASN A 1 357 ? 18.514 -16.812 25.899 1.00 27.56 357 ASN A O 1
ATOM 2614 N N . SER A 1 358 ? 16.916 -18.229 25.256 1.00 26.75 358 SER A N 1
ATOM 2615 C CA . SER A 1 358 ? 16.370 -17.304 24.251 1.00 26.75 358 SER A CA 1
ATOM 2616 C C . SER A 1 358 ? 15.397 -16.314 24.896 1.00 26.75 358 SER A C 1
ATOM 2618 O O . SER A 1 358 ? 14.341 -16.709 25.386 1.00 26.75 358 SER A O 1
ATOM 2620 N N . ARG A 1 359 ? 15.722 -15.014 24.864 1.00 25.69 359 ARG A N 1
ATOM 2621 C CA . ARG A 1 359 ? 14.744 -13.950 25.143 1.00 25.69 359 ARG A CA 1
ATOM 2622 C C . ARG A 1 359 ? 13.764 -13.869 23.975 1.00 25.69 359 ARG A C 1
ATOM 2624 O O . ARG A 1 359 ? 14.071 -13.262 22.953 1.00 25.69 359 ARG A O 1
ATOM 2631 N N . GLU A 1 360 ? 12.610 -14.501 24.129 1.00 25.16 360 GLU A N 1
ATOM 2632 C CA . GLU A 1 360 ? 11.497 -14.360 23.195 1.00 25.16 360 GLU A CA 1
ATOM 2633 C C . GLU A 1 360 ? 10.858 -12.974 23.364 1.00 25.16 360 GLU A C 1
ATOM 2635 O O . GLU A 1 360 ? 10.416 -12.608 24.454 1.00 25.16 360 GLU A O 1
ATOM 2640 N N . TRP A 1 361 ? 10.823 -12.193 22.285 1.00 26.33 361 TRP A N 1
ATOM 2641 C CA . TRP A 1 361 ? 10.170 -10.885 22.253 1.00 26.33 361 TRP A CA 1
ATOM 2642 C C . TRP A 1 361 ? 8.712 -11.038 21.815 1.00 26.33 361 TRP A C 1
ATOM 2644 O O . TRP A 1 361 ? 8.358 -10.750 20.676 1.00 26.33 361 TRP A O 1
ATOM 2654 N N . TRP A 1 362 ? 7.865 -11.476 22.746 1.00 24.70 362 TRP A N 1
ATOM 2655 C CA . TRP A 1 362 ? 6.410 -11.433 22.602 1.00 24.70 362 TRP A CA 1
ATOM 2656 C C . TRP A 1 362 ? 5.804 -10.705 23.810 1.00 24.70 362 TRP A C 1
ATOM 2658 O O . TRP A 1 362 ? 6.099 -11.082 24.948 1.00 24.70 362 TRP A O 1
ATOM 2668 N N . PRO A 1 363 ? 4.956 -9.679 23.621 1.00 23.11 363 PRO A N 1
ATOM 2669 C CA . PRO A 1 363 ? 4.208 -9.100 24.727 1.00 23.11 363 PRO A CA 1
ATOM 2670 C C . PRO A 1 363 ? 3.122 -10.087 25.177 1.00 23.11 363 PRO A C 1
ATOM 2672 O O . PRO A 1 363 ? 2.112 -10.270 24.499 1.00 23.11 363 PRO A O 1
ATOM 2675 N N . CYS A 1 364 ? 3.316 -10.723 26.334 1.00 21.19 364 CYS A N 1
ATOM 2676 C CA . CYS A 1 364 ? 2.264 -11.520 26.963 1.00 21.19 364 CYS A CA 1
ATOM 2677 C C . CYS A 1 364 ? 1.035 -10.641 27.265 1.00 21.19 364 CYS A C 1
ATOM 2679 O O . CYS A 1 364 ? 1.191 -9.599 27.912 1.00 21.19 364 CYS A O 1
ATOM 2681 N N . PRO A 1 365 ? -0.190 -11.053 26.893 1.00 24.56 365 PRO A N 1
ATOM 2682 C CA . PRO A 1 365 ? -1.394 -10.370 27.343 1.00 24.56 365 PRO A CA 1
ATOM 2683 C C . PRO A 1 365 ? -1.585 -10.597 28.849 1.00 24.56 365 PRO A C 1
ATOM 2685 O O . PRO A 1 365 ? -1.804 -11.722 29.303 1.00 24.56 365 PRO A O 1
ATOM 2688 N N . CYS A 1 366 ? -1.521 -9.525 29.640 1.00 23.81 366 CYS A N 1
ATOM 2689 C CA . CYS A 1 366 ? -1.927 -9.575 31.044 1.00 23.81 366 CYS A CA 1
ATOM 2690 C C . CYS A 1 366 ? -3.441 -9.844 31.139 1.00 23.81 366 CYS A C 1
ATOM 2692 O O . CYS A 1 366 ? -4.216 -9.105 30.526 1.00 23.81 366 CYS A O 1
ATOM 2694 N N . PRO A 1 367 ? -3.897 -10.841 31.921 1.00 24.42 367 PRO A N 1
ATOM 2695 C CA . PRO A 1 367 ? -5.322 -11.065 32.130 1.00 24.42 367 PRO A CA 1
ATOM 2696 C C . PRO A 1 367 ? -5.937 -9.922 32.963 1.00 24.42 367 PRO A C 1
ATOM 2698 O O . PRO A 1 367 ? -5.276 -9.393 33.863 1.00 24.42 367 PRO A O 1
ATOM 2701 N N . PRO A 1 368 ? -7.203 -9.542 32.716 1.00 27.34 368 PRO A N 1
ATOM 2702 C CA . PRO A 1 368 ? -7.857 -8.475 33.463 1.00 27.34 368 PRO A CA 1
ATOM 2703 C C . PRO A 1 368 ? -8.203 -8.937 34.884 1.00 27.34 368 PRO A C 1
ATOM 2705 O O . PRO A 1 368 ? -9.082 -9.777 35.086 1.00 27.34 368 PRO A O 1
ATOM 2708 N N . SER A 1 369 ? -7.554 -8.356 35.894 1.00 27.97 369 SER A N 1
ATOM 2709 C CA . SER A 1 369 ? -7.976 -8.514 37.286 1.00 27.97 369 SER A CA 1
ATOM 2710 C C . SER A 1 369 ? -9.162 -7.595 37.587 1.00 27.97 369 SER A C 1
ATOM 2712 O O . SER A 1 369 ? -9.099 -6.370 37.474 1.00 27.97 369 SER A O 1
ATOM 2714 N N . ALA A 1 370 ? -10.283 -8.198 37.975 1.00 25.00 370 ALA A N 1
ATOM 2715 C CA . ALA A 1 370 ? -11.471 -7.461 38.370 1.00 25.00 370 ALA A CA 1
ATOM 2716 C C . ALA A 1 370 ? -11.327 -6.875 39.786 1.00 25.00 370 ALA A C 1
ATOM 2718 O O . ALA A 1 370 ? -10.924 -7.573 40.712 1.00 25.00 370 ALA A O 1
ATOM 2719 N N . GLY A 1 371 ? -11.821 -5.647 39.986 1.00 23.75 371 GLY A N 1
ATOM 2720 C CA . GLY A 1 371 ? -12.499 -5.312 41.242 1.00 23.75 371 GLY A CA 1
ATOM 2721 C C . GLY A 1 371 ? -11.934 -4.189 42.121 1.00 23.75 371 GLY A C 1
ATOM 2722 O O . GLY A 1 371 ? -11.054 -4.398 42.943 1.00 23.75 371 GLY A O 1
ATOM 2723 N N . ARG A 1 372 ? -12.699 -3.088 42.113 1.00 25.06 372 ARG A N 1
ATOM 2724 C CA . ARG A 1 372 ? -13.033 -2.196 43.247 1.00 25.06 372 ARG A CA 1
ATOM 2725 C C . ARG A 1 372 ? -12.044 -1.106 43.694 1.00 25.06 372 ARG A C 1
ATOM 2727 O O . ARG A 1 372 ? -10.851 -1.279 43.887 1.00 25.06 372 ARG A O 1
ATOM 2734 N N . ARG A 1 373 ? -12.666 0.056 43.925 1.00 27.19 373 ARG A N 1
ATOM 2735 C CA . ARG A 1 373 ? -12.129 1.277 44.534 1.00 27.19 373 ARG A CA 1
ATOM 2736 C C . ARG A 1 373 ? -12.001 1.122 46.054 1.00 27.19 373 ARG A C 1
ATOM 2738 O O . ARG A 1 373 ? -12.974 0.685 46.662 1.00 27.19 373 ARG A O 1
ATOM 2745 N N . THR A 1 374 ? -10.967 1.726 46.642 1.00 26.11 374 THR A N 1
ATOM 2746 C CA . THR A 1 374 ? -11.075 2.571 47.854 1.00 26.11 374 THR A CA 1
ATOM 2747 C C . THR A 1 374 ? -9.850 3.485 47.991 1.00 26.11 374 THR A C 1
ATOM 2749 O O . THR A 1 374 ? -8.753 3.142 47.563 1.00 26.11 374 THR A O 1
ATOM 2752 N N . ARG A 1 375 ? -10.037 4.680 48.569 1.00 25.61 375 ARG A N 1
ATOM 2753 C CA . ARG A 1 375 ? -8.948 5.590 48.982 1.00 25.61 375 ARG A CA 1
ATOM 2754 C C . ARG A 1 375 ? -8.433 5.182 50.370 1.00 25.61 375 ARG A C 1
ATOM 2756 O O . ARG A 1 375 ? -9.274 4.826 51.188 1.00 25.61 375 ARG A O 1
ATOM 2763 N N . LEU A 1 376 ? -7.142 5.396 50.670 1.00 26.56 376 LEU A N 1
ATOM 2764 C CA . LEU A 1 376 ? -6.668 6.335 51.719 1.00 26.56 376 LEU A CA 1
ATOM 2765 C C . LEU A 1 376 ? -5.138 6.275 51.980 1.00 26.56 376 LEU A C 1
ATOM 2767 O O . LEU A 1 376 ? -4.561 5.214 52.162 1.00 26.56 376 LEU A O 1
ATOM 2771 N N . SER A 1 377 ? -4.541 7.472 51.989 1.00 23.69 377 SER A N 1
ATOM 2772 C CA . SER A 1 377 ? -3.423 8.026 52.789 1.00 23.69 377 SER A CA 1
ATOM 2773 C C . SER A 1 377 ? -2.311 7.200 53.486 1.00 23.69 377 SER A C 1
ATOM 2775 O O . SER A 1 377 ? -2.538 6.198 54.150 1.00 23.69 377 SER A O 1
ATOM 2777 N N . THR A 1 378 ? -1.156 7.892 53.560 1.00 26.73 378 THR A N 1
ATOM 2778 C CA . THR A 1 378 ? -0.058 7.866 54.566 1.00 26.73 378 THR A CA 1
ATOM 2779 C C . THR A 1 378 ? 0.955 6.719 54.557 1.00 26.73 378 THR A C 1
ATOM 2781 O O . THR A 1 378 ? 0.647 5.569 54.832 1.00 26.73 378 THR A O 1
ATOM 2784 N N . GLY A 1 379 ? 2.215 7.092 54.302 1.00 22.31 379 GLY A N 1
ATOM 2785 C CA . GLY A 1 379 ? 3.356 6.185 54.221 1.00 22.31 379 GLY A CA 1
ATOM 2786 C C . GLY A 1 379 ? 4.022 5.804 55.546 1.00 22.31 379 GLY A C 1
ATOM 2787 O O . GLY A 1 379 ? 3.665 6.291 56.616 1.00 22.31 379 GLY A O 1
ATOM 2788 N N . ARG A 1 380 ? 5.079 4.994 55.421 1.00 24.39 380 ARG A N 1
ATOM 2789 C CA . ARG A 1 380 ? 6.328 5.044 56.205 1.00 24.39 380 ARG A CA 1
ATOM 2790 C C . ARG A 1 380 ? 7.401 4.189 55.524 1.00 24.39 380 ARG A C 1
ATOM 2792 O O . ARG A 1 380 ? 7.097 3.316 54.717 1.00 24.39 380 ARG A O 1
ATOM 2799 N N . SER A 1 381 ? 8.656 4.490 55.829 1.00 23.98 381 SER A N 1
ATOM 2800 C CA . SER A 1 381 ? 9.845 3.787 55.350 1.00 23.98 381 SER A CA 1
ATOM 2801 C C . SER A 1 381 ? 10.118 2.502 56.136 1.00 23.98 381 SER A C 1
ATOM 2803 O O . SER A 1 381 ? 9.801 2.416 57.320 1.00 23.98 381 SER A O 1
ATOM 2805 N N . CYS A 1 382 ? 10.807 1.545 55.510 1.00 23.00 382 CYS A N 1
ATOM 2806 C CA . CYS A 1 382 ? 11.605 0.545 56.221 1.00 23.00 382 CYS A CA 1
ATOM 2807 C C . CYS A 1 382 ? 12.799 0.120 55.352 1.00 23.00 382 CYS A C 1
ATOM 2809 O O . CYS A 1 382 ? 12.700 0.113 54.126 1.00 23.00 382 CYS A O 1
ATOM 2811 N N . ALA A 1 383 ? 13.940 -0.182 55.976 1.00 23.20 383 ALA A N 1
ATOM 2812 C CA . ALA A 1 383 ? 15.220 -0.360 55.291 1.00 23.20 383 ALA A CA 1
ATOM 2813 C C . ALA A 1 383 ? 15.851 -1.742 55.526 1.00 23.20 383 ALA A C 1
ATOM 2815 O O . ALA A 1 383 ? 15.632 -2.372 56.558 1.00 23.20 383 ALA A O 1
ATOM 2816 N N . SER A 1 384 ? 16.758 -2.107 54.612 1.00 25.38 384 SER A N 1
ATOM 2817 C CA . SER A 1 384 ? 17.791 -3.154 54.717 1.00 25.38 384 SER A CA 1
ATOM 2818 C C . SER A 1 384 ? 17.359 -4.632 54.749 1.00 25.38 384 SER A C 1
ATOM 2820 O O . SER A 1 384 ? 16.638 -5.082 55.633 1.00 25.38 384 SER A O 1
ATOM 2822 N N . ARG A 1 385 ? 17.965 -5.431 53.859 1.00 24.62 385 ARG A N 1
ATOM 2823 C CA . ARG A 1 385 ? 19.060 -6.358 54.216 1.00 24.62 385 ARG A CA 1
ATOM 2824 C C . ARG A 1 385 ? 19.806 -6.831 52.967 1.00 24.62 385 ARG A C 1
ATOM 2826 O O . ARG A 1 385 ? 19.214 -6.999 51.907 1.00 24.62 385 ARG A O 1
ATOM 2833 N N . SER A 1 386 ? 21.111 -7.026 53.111 1.00 25.86 386 SER A N 1
ATOM 2834 C CA . SER A 1 386 ? 21.998 -7.627 52.116 1.00 25.86 386 SER A CA 1
ATOM 2835 C C . SER A 1 386 ? 22.229 -9.109 52.425 1.00 25.86 386 SER A C 1
ATOM 2837 O O . SER A 1 386 ? 22.184 -9.520 53.584 1.00 25.86 386 SER A O 1
ATOM 2839 N N . ALA A 1 387 ? 22.530 -9.901 51.396 1.00 26.58 387 ALA A N 1
ATOM 2840 C CA . ALA A 1 387 ? 23.141 -11.219 51.541 1.00 26.58 387 ALA A CA 1
ATOM 2841 C C . ALA A 1 387 ? 24.063 -11.485 50.343 1.00 26.58 387 ALA A C 1
ATOM 2843 O O . ALA A 1 387 ? 23.651 -11.370 49.190 1.00 26.58 387 ALA A O 1
ATOM 2844 N N . SER A 1 388 ? 25.324 -11.798 50.626 1.00 26.28 388 SER A N 1
ATOM 2845 C CA . SER A 1 388 ? 26.345 -12.167 49.647 1.00 26.28 388 SER A CA 1
ATOM 2846 C C . SER A 1 388 ? 26.337 -13.677 49.389 1.00 26.28 388 SER A C 1
ATOM 2848 O O . SER A 1 388 ? 26.083 -14.470 50.293 1.00 26.28 388 SER A O 1
ATOM 2850 N N . GLY A 1 389 ? 26.660 -14.089 48.161 1.00 24.11 389 GLY A N 1
ATOM 2851 C CA . GLY A 1 389 ? 26.754 -15.504 47.799 1.00 24.11 389 GLY A CA 1
ATOM 2852 C C . GLY A 1 389 ? 27.502 -15.715 46.489 1.00 24.11 389 GLY A C 1
ATOM 2853 O O . GLY A 1 389 ? 26.897 -15.764 45.424 1.00 24.11 389 GLY A O 1
ATOM 2854 N N . SER A 1 390 ? 28.826 -15.832 46.560 1.00 23.33 390 SER A N 1
ATOM 2855 C CA . SER A 1 390 ? 29.684 -16.166 45.421 1.00 23.33 390 SER A CA 1
ATOM 2856 C C . SER A 1 390 ? 29.837 -17.684 45.260 1.00 23.33 390 SER A C 1
ATOM 2858 O O . SER A 1 390 ? 30.033 -18.399 46.243 1.00 23.33 390 SER A O 1
ATOM 2860 N N . ARG A 1 391 ? 29.810 -18.181 44.015 1.00 24.48 391 ARG A N 1
ATOM 2861 C CA . ARG A 1 391 ? 30.414 -19.465 43.606 1.00 24.48 391 ARG A CA 1
ATOM 2862 C C . ARG A 1 391 ? 30.707 -19.464 42.105 1.00 24.48 391 ARG A C 1
ATOM 2864 O O . ARG A 1 391 ? 29.954 -18.907 41.315 1.00 24.48 391 ARG A O 1
ATOM 2871 N N . CYS A 1 392 ? 31.843 -20.051 41.745 1.00 21.45 392 CYS A N 1
ATOM 2872 C CA . CYS A 1 392 ? 32.447 -19.961 40.417 1.00 21.45 392 CYS A CA 1
ATOM 2873 C C . CYS A 1 392 ? 31.845 -20.957 39.412 1.00 21.45 392 CYS A C 1
ATOM 2875 O O . CYS A 1 392 ? 31.388 -22.031 39.802 1.00 21.45 392 CYS A O 1
ATOM 2877 N N . TRP A 1 393 ? 31.997 -20.670 38.116 1.00 23.78 393 TRP A N 1
ATOM 2878 C CA . TRP A 1 393 ? 31.927 -21.678 37.053 1.00 23.78 393 TRP A CA 1
ATOM 2879 C C . TRP A 1 393 ? 33.069 -21.476 36.045 1.00 23.78 393 TRP A C 1
ATOM 2881 O O . TRP A 1 393 ? 33.467 -20.344 35.777 1.00 23.78 393 TRP A O 1
ATOM 2891 N N . ARG A 1 394 ? 33.641 -22.577 35.540 1.00 22.94 394 ARG A N 1
ATOM 2892 C CA . ARG A 1 394 ? 34.759 -22.583 34.575 1.00 22.94 394 ARG A CA 1
ATOM 2893 C C . ARG A 1 394 ? 34.232 -22.629 33.131 1.00 22.94 394 ARG A C 1
ATOM 2895 O O . ARG A 1 394 ? 33.209 -23.270 32.909 1.00 22.94 394 ARG A O 1
ATOM 2902 N N . PRO A 1 395 ? 34.938 -22.058 32.140 1.00 24.58 395 PRO A N 1
ATOM 2903 C CA . PRO A 1 395 ? 34.617 -22.287 30.735 1.00 24.58 395 PRO A CA 1
ATOM 2904 C C . PRO A 1 395 ? 35.118 -23.671 30.267 1.00 24.58 395 PRO A C 1
ATOM 2906 O O . PRO A 1 395 ? 36.208 -24.085 30.675 1.00 24.58 395 PRO A O 1
ATOM 2909 N N . PRO A 1 396 ? 34.383 -24.383 29.394 1.00 28.88 396 PRO A N 1
ATOM 2910 C CA . PRO A 1 396 ? 34.939 -25.473 28.600 1.00 28.88 396 PRO A CA 1
ATOM 2911 C C . PRO A 1 396 ? 35.748 -24.928 27.408 1.00 28.88 396 PRO A C 1
ATOM 2913 O O . PRO A 1 396 ? 35.436 -23.877 26.850 1.00 28.88 396 PRO A O 1
ATOM 2916 N N . SER A 1 397 ? 36.805 -25.647 27.029 1.00 26.55 397 SER A N 1
ATOM 2917 C CA . SER A 1 397 ? 37.726 -25.303 25.936 1.00 26.55 397 SER A CA 1
ATOM 2918 C C . SER A 1 397 ? 37.164 -25.628 24.539 1.00 26.55 397 SER A C 1
ATOM 2920 O O . SER A 1 397 ? 36.310 -26.508 24.415 1.00 26.55 397 SER A O 1
ATOM 2922 N N . PRO A 1 398 ? 37.647 -24.964 23.469 1.00 27.92 398 PRO A N 1
ATOM 2923 C CA . PRO A 1 398 ? 37.172 -25.198 22.109 1.00 27.92 398 PRO A CA 1
ATOM 2924 C C . PRO A 1 398 ? 37.787 -26.464 21.498 1.00 27.92 398 PRO A C 1
ATOM 2926 O O . PRO A 1 398 ? 38.980 -26.722 21.647 1.00 27.92 398 PRO A O 1
ATOM 2929 N N . ALA A 1 399 ? 36.982 -27.219 20.750 1.00 23.50 399 ALA A N 1
ATOM 2930 C CA . ALA A 1 399 ? 37.441 -28.344 19.943 1.00 23.50 399 ALA A CA 1
ATOM 2931 C C . ALA A 1 399 ? 36.663 -28.404 18.621 1.00 23.50 399 ALA A C 1
ATOM 2933 O O . ALA A 1 399 ? 35.633 -29.064 18.531 1.00 23.50 399 ALA A O 1
ATOM 2934 N N . TRP A 1 400 ? 37.183 -27.737 17.590 1.00 24.72 400 TRP A N 1
ATOM 2935 C CA . TRP A 1 400 ? 36.776 -27.944 16.199 1.00 24.72 400 TRP A CA 1
ATOM 2936 C C . TRP A 1 400 ? 38.024 -28.034 15.325 1.00 24.72 400 TRP A C 1
ATOM 2938 O O . TRP A 1 400 ? 38.935 -27.217 15.445 1.00 24.72 400 TRP A O 1
ATOM 2948 N N . ARG A 1 401 ? 38.088 -29.083 14.500 1.00 24.19 401 ARG A N 1
ATOM 2949 C CA . ARG A 1 401 ? 39.187 -29.328 13.560 1.00 24.19 401 ARG A CA 1
ATOM 2950 C C . ARG A 1 401 ? 38.922 -28.565 12.265 1.00 24.19 401 ARG A C 1
ATOM 2952 O O . ARG A 1 401 ? 37.772 -28.482 11.840 1.00 24.19 401 ARG A O 1
ATOM 2959 N N . ALA A 1 402 ? 39.982 -28.055 11.646 1.00 23.02 402 ALA A N 1
ATOM 2960 C CA . ALA A 1 402 ? 39.907 -27.502 10.302 1.00 23.02 402 ALA A CA 1
ATOM 2961 C C . ALA A 1 402 ? 39.519 -28.588 9.284 1.00 23.02 402 ALA A C 1
ATOM 2963 O O . ALA A 1 402 ? 39.879 -29.756 9.447 1.00 23.02 402 ALA A O 1
ATOM 2964 N N . TRP A 1 403 ? 38.801 -28.172 8.244 1.00 24.47 403 TRP A N 1
ATOM 2965 C CA . TRP A 1 403 ? 38.703 -28.885 6.975 1.00 24.47 403 TRP A CA 1
ATOM 2966 C C . TRP A 1 403 ? 39.394 -28.014 5.933 1.00 24.47 403 TRP A C 1
ATOM 2968 O O . TRP A 1 403 ? 39.013 -26.855 5.761 1.00 24.47 403 TRP A O 1
ATOM 2978 N N . ASP A 1 404 ? 40.413 -28.561 5.280 1.00 21.92 404 ASP A N 1
ATOM 2979 C CA . ASP A 1 404 ? 41.111 -27.885 4.193 1.00 21.92 404 ASP A CA 1
ATOM 2980 C C . ASP A 1 404 ? 40.244 -27.891 2.926 1.00 21.92 404 ASP A C 1
ATOM 2982 O O . ASP A 1 404 ? 39.605 -28.894 2.599 1.00 21.92 404 ASP A O 1
ATOM 2986 N N . ALA A 1 405 ? 40.232 -26.771 2.204 1.00 26.47 405 ALA A N 1
ATOM 2987 C CA . ALA A 1 405 ? 39.587 -26.647 0.903 1.00 26.47 405 ALA A CA 1
ATOM 2988 C C . ALA A 1 405 ? 40.553 -25.962 -0.072 1.00 26.47 405 ALA A C 1
ATOM 2990 O O . ALA A 1 405 ? 40.881 -24.786 0.091 1.00 26.47 405 ALA A O 1
ATOM 2991 N N . GLU A 1 406 ? 41.016 -26.704 -1.078 1.00 21.73 406 GLU A N 1
ATOM 2992 C CA . GLU A 1 406 ? 41.826 -26.148 -2.163 1.00 21.73 406 GLU A CA 1
ATOM 2993 C C . GLU A 1 406 ? 40.964 -25.301 -3.120 1.00 21.73 406 GLU A C 1
ATOM 2995 O O . GLU A 1 406 ? 39.832 -25.683 -3.434 1.00 21.73 406 GLU A O 1
ATOM 3000 N N . PRO A 1 407 ? 41.476 -24.165 -3.629 1.00 25.67 407 PRO A N 1
ATOM 3001 C CA . PRO A 1 407 ? 40.773 -23.367 -4.624 1.00 25.67 407 PRO A CA 1
ATOM 3002 C C . PRO A 1 407 ? 40.963 -23.940 -6.036 1.00 25.67 407 PRO A C 1
ATOM 3004 O O . PRO A 1 407 ? 42.069 -23.951 -6.577 1.00 25.67 407 PRO A O 1
ATOM 3007 N N . VAL A 1 408 ? 39.865 -24.341 -6.679 1.00 24.86 408 VAL A N 1
ATOM 3008 C CA . VAL A 1 408 ? 39.858 -24.656 -8.116 1.00 24.86 408 VAL A CA 1
ATOM 3009 C C . VAL A 1 408 ? 39.891 -23.354 -8.918 1.00 24.86 408 VAL A C 1
ATOM 3011 O O . VAL A 1 408 ? 38.964 -22.547 -8.852 1.00 24.86 408 VAL A O 1
ATOM 3014 N N . VAL A 1 409 ? 40.954 -23.163 -9.700 1.00 23.28 409 VAL A N 1
ATOM 3015 C CA . VAL A 1 409 ? 41.084 -22.066 -10.670 1.00 23.28 409 VAL A CA 1
ATOM 3016 C C . VAL A 1 409 ? 40.544 -22.521 -12.024 1.00 23.28 409 VAL A C 1
ATOM 3018 O O . VAL A 1 409 ? 40.917 -23.588 -12.509 1.00 23.28 409 VAL A O 1
ATOM 3021 N N . LEU A 1 410 ? 39.721 -21.688 -12.664 1.00 26.11 410 LEU A N 1
ATOM 3022 C CA . LEU A 1 410 ? 39.391 -21.806 -14.085 1.00 26.11 410 LEU A CA 1
ATOM 3023 C C . LEU A 1 410 ? 39.798 -20.516 -14.807 1.00 26.11 410 LEU A C 1
ATOM 3025 O O . LEU A 1 410 ? 39.254 -19.446 -14.541 1.00 26.11 410 LEU A O 1
ATOM 3029 N N . ASP A 1 411 ? 40.771 -20.649 -15.705 1.00 24.36 411 ASP A N 1
ATOM 3030 C CA . ASP A 1 411 ? 41.167 -19.650 -16.704 1.00 24.36 411 ASP A CA 1
ATOM 3031 C C . ASP A 1 411 ? 40.438 -19.944 -18.034 1.00 24.36 411 ASP A C 1
ATOM 3033 O O . ASP A 1 411 ? 40.066 -21.090 -18.300 1.00 24.36 411 ASP A O 1
ATOM 3037 N N . GLY A 1 412 ? 40.207 -18.927 -18.868 1.00 25.45 412 GLY A N 1
ATOM 3038 C CA . GLY A 1 412 ? 39.438 -19.065 -20.112 1.00 25.45 412 GLY A CA 1
ATOM 3039 C C . GLY A 1 412 ? 39.025 -17.733 -20.743 1.00 25.45 412 GLY A C 1
ATOM 3040 O O . GLY A 1 412 ? 37.906 -17.263 -20.558 1.00 25.45 412 GLY A O 1
ATOM 3041 N N . SER A 1 413 ? 39.934 -17.123 -21.502 1.00 23.62 413 SER A N 1
ATOM 3042 C CA . SER A 1 413 ? 39.773 -15.809 -22.143 1.00 23.62 413 SER A CA 1
ATOM 3043 C C . SER A 1 413 ? 39.028 -15.812 -23.496 1.00 23.62 413 SER A C 1
ATOM 3045 O O . SER A 1 413 ? 39.095 -16.782 -24.244 1.00 23.62 413 SER A O 1
ATOM 3047 N N . ALA A 1 414 ? 38.379 -14.682 -23.826 1.00 27.03 414 ALA A N 1
ATOM 3048 C CA . ALA A 1 414 ? 38.121 -14.144 -25.182 1.00 27.03 414 ALA A CA 1
ATOM 3049 C C . ALA A 1 414 ? 37.496 -12.732 -25.035 1.00 27.03 414 ALA A C 1
ATOM 3051 O O . ALA A 1 414 ? 36.401 -12.594 -24.504 1.00 27.03 414 ALA A O 1
ATOM 3052 N N . GLU A 1 415 ? 38.239 -11.634 -25.193 1.00 25.95 415 GLU A N 1
ATOM 3053 C CA . GLU A 1 415 ? 38.531 -10.896 -26.443 1.00 25.95 415 GLU A CA 1
ATOM 3054 C C . GLU A 1 415 ? 37.414 -9.961 -26.970 1.00 25.95 415 GLU A C 1
ATOM 3056 O O . GLU A 1 415 ? 36.232 -10.087 -26.671 1.00 25.95 415 GLU A O 1
ATOM 3061 N N . ARG A 1 416 ? 37.851 -8.888 -27.642 1.00 26.02 416 ARG A N 1
ATOM 3062 C CA . ARG A 1 416 ? 37.153 -7.591 -27.783 1.00 26.02 416 ARG A CA 1
ATOM 3063 C C . ARG A 1 416 ? 36.321 -7.525 -29.064 1.00 26.02 416 ARG A C 1
ATOM 3065 O O . ARG A 1 416 ? 36.677 -8.187 -30.026 1.00 26.02 416 ARG A O 1
ATOM 3072 N N . LEU A 1 417 ? 35.389 -6.563 -29.150 1.00 24.19 417 LEU A N 1
ATOM 3073 C CA . LEU A 1 417 ? 35.231 -5.697 -30.338 1.00 24.19 417 LEU A CA 1
ATOM 3074 C C . LEU A 1 417 ? 34.379 -4.434 -30.052 1.00 24.19 417 LEU A C 1
ATOM 3076 O O . LEU A 1 417 ? 33.436 -4.441 -29.269 1.00 24.19 417 LEU A O 1
ATOM 3080 N N . HIS A 1 418 ? 34.733 -3.340 -30.726 1.00 23.83 418 HIS A N 1
ATOM 3081 C CA . HIS A 1 418 ? 34.099 -2.007 -30.772 1.00 23.83 418 HIS A CA 1
ATOM 3082 C C . HIS A 1 418 ? 34.030 -1.612 -32.272 1.00 23.83 418 HIS A C 1
ATOM 3084 O O . HIS A 1 418 ? 34.740 -2.233 -33.065 1.00 23.83 418 HIS A O 1
ATOM 3090 N N . PRO A 1 419 ? 33.389 -0.502 -32.696 1.00 38.72 419 PRO A N 1
ATOM 3091 C CA . PRO A 1 419 ? 32.209 0.211 -32.186 1.00 38.72 419 PRO A CA 1
ATOM 3092 C C . PRO A 1 419 ? 31.176 0.470 -33.326 1.00 38.72 419 PRO A C 1
ATOM 3094 O O . PRO A 1 419 ? 31.404 0.097 -34.475 1.00 38.72 419 PRO A O 1
ATOM 3097 N N . TYR A 1 420 ? 30.085 1.215 -33.078 1.00 22.78 420 TYR A N 1
ATOM 3098 C CA . TYR A 1 420 ? 29.309 1.831 -34.174 1.00 22.78 420 TYR A CA 1
ATOM 3099 C C . TYR A 1 420 ? 28.902 3.286 -33.882 1.00 22.78 420 TYR A C 1
ATOM 3101 O O . TYR A 1 420 ? 28.392 3.605 -32.812 1.00 22.78 420 TYR A O 1
ATOM 3109 N N . ARG A 1 421 ? 29.127 4.175 -34.861 1.00 23.92 421 ARG A N 1
ATOM 3110 C CA . ARG A 1 421 ? 28.693 5.588 -34.894 1.00 23.92 421 ARG A CA 1
ATOM 3111 C C . ARG A 1 421 ? 27.717 5.791 -36.059 1.00 23.92 421 ARG A C 1
ATOM 3113 O O . ARG A 1 421 ? 28.070 5.414 -37.170 1.00 23.92 421 ARG A O 1
ATOM 3120 N N . ARG A 1 422 ? 26.601 6.496 -35.831 1.00 27.30 422 ARG A N 1
ATOM 3121 C CA . ARG A 1 422 ? 25.791 7.331 -36.768 1.00 27.30 422 ARG A CA 1
ATOM 3122 C C . ARG A 1 422 ? 24.806 8.119 -35.877 1.00 27.30 422 ARG A C 1
ATOM 3124 O O . ARG A 1 422 ? 24.209 7.485 -35.021 1.00 27.30 422 ARG A O 1
ATOM 3131 N N . THR A 1 423 ? 24.716 9.452 -35.781 1.00 27.28 423 THR A N 1
ATOM 3132 C CA . THR A 1 423 ? 24.635 10.618 -36.704 1.00 27.28 423 THR A CA 1
ATOM 3133 C C . THR A 1 423 ? 23.246 10.919 -37.301 1.00 27.28 423 THR A C 1
ATOM 3135 O O . THR A 1 423 ? 22.622 10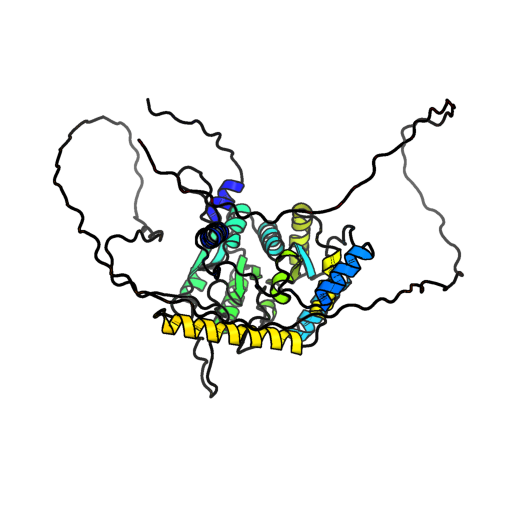.052 -37.899 1.00 27.28 423 THR A O 1
ATOM 3138 N N . ARG A 1 424 ? 22.863 12.214 -37.199 1.00 25.19 424 ARG A N 1
ATOM 3139 C CA . ARG A 1 424 ? 21.605 12.911 -37.589 1.00 25.19 424 ARG A CA 1
ATOM 3140 C C . ARG A 1 424 ? 20.370 12.597 -36.721 1.00 25.19 424 ARG A C 1
ATOM 3142 O O . ARG A 1 424 ? 20.120 11.438 -36.438 1.00 25.19 424 ARG A O 1
ATOM 3149 N N . ALA A 1 425 ? 19.613 13.552 -36.163 1.00 24.53 425 ALA A N 1
ATOM 3150 C CA . ALA A 1 425 ? 19.242 14.943 -36.517 1.00 24.53 425 ALA A CA 1
ATOM 3151 C C . ALA A 1 425 ? 18.128 15.088 -37.582 1.00 24.53 425 ALA A C 1
ATOM 3153 O O . ALA A 1 425 ? 18.096 14.356 -38.566 1.00 24.53 425 ALA A O 1
ATOM 3154 N N . ASP A 1 426 ? 17.265 16.084 -37.345 1.00 24.45 426 ASP A N 1
ATOM 3155 C CA . ASP A 1 426 ? 16.148 16.598 -38.157 1.00 24.45 426 ASP A CA 1
ATOM 3156 C C . ASP A 1 426 ? 14.859 15.761 -38.306 1.00 24.45 426 ASP A C 1
ATOM 3158 O O . ASP A 1 426 ? 14.683 14.976 -39.245 1.00 24.45 426 ASP A O 1
ATOM 3162 N N . ARG A 1 427 ? 13.857 16.106 -37.474 1.00 24.89 427 ARG A N 1
ATOM 3163 C CA . ARG A 1 427 ? 12.500 16.450 -37.956 1.00 24.89 427 ARG A CA 1
ATOM 3164 C C . ARG A 1 427 ? 11.623 17.121 -36.887 1.00 24.89 427 ARG A C 1
ATOM 3166 O O . ARG A 1 427 ? 11.165 16.472 -35.954 1.00 24.89 427 ARG A O 1
ATOM 3173 N N . CYS A 1 428 ? 11.300 18.406 -37.070 1.00 23.33 428 CYS A N 1
ATOM 3174 C CA . CYS A 1 428 ? 10.173 19.032 -36.372 1.00 23.33 428 CYS A CA 1
ATOM 3175 C C . CYS A 1 428 ? 9.542 20.195 -37.168 1.00 23.33 428 CYS A C 1
ATOM 3177 O O . CYS A 1 428 ? 10.222 21.154 -37.512 1.00 23.33 428 CYS A O 1
ATOM 3179 N N . ARG A 1 429 ? 8.214 20.109 -37.352 1.00 26.70 429 ARG A N 1
ATOM 3180 C CA . ARG A 1 429 ? 7.228 21.196 -37.568 1.00 26.70 429 ARG A CA 1
ATOM 3181 C C . ARG A 1 429 ? 7.269 22.026 -38.872 1.00 26.70 429 ARG A C 1
ATOM 3183 O O . ARG A 1 429 ? 8.000 23.000 -39.010 1.00 26.70 429 ARG A O 1
ATOM 3190 N N . ARG A 1 430 ? 6.274 21.751 -39.729 1.00 23.30 430 ARG A N 1
ATOM 3191 C CA . ARG A 1 430 ? 5.537 22.733 -40.555 1.00 23.30 430 ARG A CA 1
ATOM 3192 C C . ARG A 1 430 ? 4.054 22.337 -40.628 1.00 23.30 430 ARG A C 1
ATOM 3194 O O . ARG A 1 430 ? 3.715 21.514 -41.462 1.00 23.30 430 ARG A O 1
ATOM 3201 N N . TRP A 1 431 ? 3.225 22.915 -39.763 1.00 25.31 431 TRP A N 1
ATOM 3202 C CA . TRP A 1 431 ? 1.756 23.042 -39.847 1.00 25.31 431 TRP A CA 1
ATOM 3203 C C . TRP A 1 431 ? 1.455 24.285 -38.987 1.00 25.31 431 TRP A C 1
ATOM 3205 O O . TRP A 1 431 ? 1.658 24.239 -37.778 1.00 25.31 431 TRP A O 1
ATOM 3215 N N . ASP A 1 432 ? 1.472 25.485 -39.560 1.00 25.66 432 ASP A N 1
ATOM 3216 C CA . ASP A 1 432 ? 0.415 26.157 -40.339 1.00 25.66 432 ASP A CA 1
ATOM 3217 C C . ASP A 1 432 ? -0.447 27.079 -39.450 1.00 25.66 432 ASP A C 1
ATOM 3219 O O . ASP A 1 432 ? -0.758 26.764 -38.303 1.00 25.66 432 ASP A O 1
ATOM 3223 N N . GLN A 1 433 ? -0.751 28.268 -39.970 1.00 25.03 433 GLN A N 1
ATOM 3224 C CA . GLN A 1 433 ? -1.528 29.322 -39.325 1.00 25.03 433 GLN A CA 1
ATOM 3225 C C . GLN A 1 433 ? -2.773 29.601 -40.167 1.00 25.03 433 GLN A C 1
ATOM 3227 O O . GLN A 1 433 ? -2.634 30.073 -41.291 1.00 25.03 433 GLN A O 1
ATOM 3232 N N . SER A 1 434 ? -3.977 29.483 -39.602 1.00 25.66 434 SER A N 1
ATOM 3233 C CA . SER A 1 434 ? -5.049 30.475 -39.826 1.00 25.66 434 SER A CA 1
ATOM 3234 C C . SER A 1 434 ? -6.353 30.140 -39.093 1.00 25.66 434 SER A C 1
ATOM 3236 O O . SER A 1 434 ? -6.703 28.986 -38.888 1.00 25.66 434 SER A O 1
ATOM 3238 N N . GLY A 1 435 ? -7.104 31.194 -38.750 1.00 23.86 435 GLY A N 1
ATOM 3239 C CA . GLY A 1 435 ? -8.563 31.129 -38.619 1.00 23.86 435 GLY A CA 1
ATOM 3240 C C . GLY A 1 435 ? -9.152 30.715 -37.264 1.00 23.86 435 GLY A C 1
ATOM 3241 O O . GLY A 1 435 ? -9.612 29.594 -37.110 1.00 23.86 435 GLY A O 1
ATOM 3242 N N . CYS A 1 436 ? -9.361 31.677 -36.355 1.00 22.78 436 CYS A N 1
ATOM 3243 C CA . CYS A 1 436 ? -10.695 32.294 -36.232 1.00 22.78 436 CYS A CA 1
ATOM 3244 C C . CYS A 1 436 ? -10.683 33.550 -35.337 1.00 22.78 436 CYS A C 1
ATOM 3246 O O . CYS A 1 436 ? -9.881 33.680 -34.414 1.00 22.78 436 CYS A O 1
ATOM 3248 N N . THR A 1 437 ? -11.584 34.500 -35.601 1.00 26.41 437 THR A N 1
ATOM 3249 C CA . THR A 1 437 ? -11.598 35.833 -34.970 1.00 26.41 437 THR A CA 1
ATOM 3250 C C . THR A 1 437 ? -12.805 36.090 -34.065 1.00 26.41 437 THR A C 1
ATOM 3252 O O . THR A 1 437 ? -13.921 35.740 -34.423 1.00 26.41 437 THR A O 1
ATOM 3255 N N . ARG A 1 438 ? -12.589 36.912 -33.021 1.00 26.25 438 ARG A N 1
ATOM 3256 C CA . ARG A 1 438 ? -13.577 37.780 -32.330 1.00 26.25 438 ARG A CA 1
ATOM 3257 C C . ARG A 1 438 ? -14.808 37.121 -31.669 1.00 26.25 438 ARG A C 1
ATOM 3259 O O . ARG A 1 438 ? -15.792 36.828 -32.335 1.00 26.25 438 ARG A O 1
ATOM 3266 N N . LYS A 1 439 ? -14.889 37.261 -30.335 1.00 25.08 439 LYS A N 1
ATOM 3267 C CA . LYS A 1 439 ? -15.798 38.225 -29.648 1.00 25.08 439 LYS A CA 1
ATOM 3268 C C . LYS A 1 439 ? -15.657 38.139 -28.115 1.00 25.08 439 LYS A C 1
ATOM 3270 O O . LYS A 1 439 ? -15.987 37.125 -27.518 1.00 25.08 439 LYS A O 1
ATOM 3275 N N . ARG A 1 440 ? -15.279 39.244 -27.459 1.00 25.50 440 ARG A N 1
ATOM 3276 C CA . ARG A 1 440 ? -15.616 39.524 -26.047 1.00 25.50 440 ARG A CA 1
ATOM 3277 C C . ARG A 1 440 ? -15.967 41.005 -25.888 1.00 25.50 440 ARG A C 1
ATOM 3279 O O . ARG A 1 440 ? -15.198 41.868 -26.309 1.00 25.50 440 ARG A O 1
ATOM 3286 N N . ARG A 1 441 ? -17.111 41.302 -25.265 1.00 27.61 441 ARG A N 1
ATOM 3287 C CA . ARG A 1 441 ? -17.468 42.629 -24.733 1.00 27.61 441 ARG A CA 1
ATOM 3288 C C . ARG A 1 441 ? -18.299 42.475 -23.449 1.00 27.61 441 ARG A C 1
ATOM 3290 O O . ARG A 1 441 ? -19.353 41.865 -23.493 1.00 27.61 441 ARG A O 1
ATOM 3297 N N . ARG A 1 442 ? -17.809 43.127 -22.385 1.00 26.53 442 ARG A N 1
ATOM 3298 C CA . ARG A 1 442 ? -18.525 43.829 -21.293 1.00 26.53 442 ARG A CA 1
ATOM 3299 C C . ARG A 1 442 ? -19.643 43.126 -20.493 1.00 26.53 442 ARG A C 1
ATOM 3301 O O . ARG A 1 442 ? -20.772 43.063 -20.955 1.00 26.53 442 ARG A O 1
ATOM 3308 N N . ALA A 1 443 ? -19.360 42.894 -19.209 1.00 25.55 443 ALA A N 1
ATOM 3309 C CA . ALA A 1 443 ? -19.894 43.635 -18.040 1.00 25.55 443 ALA A CA 1
ATOM 3310 C C . ALA A 1 443 ? -18.921 43.361 -16.856 1.00 25.55 443 ALA A C 1
ATOM 3312 O O . ALA A 1 443 ? -18.449 42.235 -16.749 1.00 25.55 443 ALA A O 1
ATOM 3313 N N . SER A 1 444 ? -18.319 44.336 -16.155 1.00 26.97 444 SER A N 1
ATOM 3314 C CA . SER A 1 444 ? -18.869 45.287 -15.156 1.00 26.97 444 SER A CA 1
ATOM 3315 C C . SER A 1 444 ? -19.277 44.606 -13.832 1.00 26.97 444 SER A C 1
ATOM 3317 O O . SER A 1 444 ? -19.986 43.615 -13.899 1.00 26.97 444 SER A O 1
ATOM 3319 N N . ALA A 1 445 ? -18.962 45.091 -12.618 1.00 25.91 445 ALA A N 1
ATOM 3320 C CA . ALA A 1 445 ? -18.017 46.122 -12.139 1.00 25.91 445 ALA A CA 1
ATOM 3321 C C . ALA A 1 445 ? -17.877 46.043 -10.587 1.00 25.91 445 ALA A C 1
ATOM 3323 O O . ALA A 1 445 ? -18.755 45.490 -9.934 1.00 25.91 445 ALA A O 1
ATOM 3324 N N . GLY A 1 446 ? -16.823 46.643 -10.006 1.00 25.34 446 GLY A N 1
ATOM 3325 C CA . GLY A 1 446 ? -16.615 46.819 -8.549 1.00 25.34 446 GLY A CA 1
ATOM 3326 C C . GLY A 1 446 ? -15.113 46.893 -8.202 1.00 25.34 446 GLY A C 1
ATOM 3327 O O . GLY A 1 446 ? -14.444 45.872 -8.253 1.00 25.34 446 GLY A O 1
ATOM 3328 N N . PHE A 1 447 ? -14.455 48.063 -8.165 1.00 26.08 447 PHE A N 1
ATOM 3329 C CA . PHE A 1 447 ? -14.349 49.035 -7.045 1.00 26.08 447 PHE A CA 1
ATOM 3330 C C . PHE A 1 447 ? -13.796 48.393 -5.744 1.00 26.08 447 PHE A C 1
ATOM 3332 O O . PHE A 1 447 ? -14.377 47.426 -5.276 1.00 26.08 447 PHE A O 1
ATOM 3339 N N . PHE A 1 448 ? -12.709 48.862 -5.101 1.00 27.39 448 PHE A N 1
ATOM 3340 C CA . PHE A 1 448 ? -11.954 50.133 -5.221 1.00 27.39 448 PHE A CA 1
ATOM 3341 C C . PHE A 1 448 ? -10.415 49.961 -5.042 1.00 27.39 448 PHE A C 1
ATOM 3343 O O . PHE A 1 448 ? -9.936 48.919 -4.613 1.00 27.39 448 PHE A O 1
ATOM 3350 N N . ALA A 1 449 ? -9.661 51.016 -5.389 1.00 27.38 449 ALA A N 1
ATOM 3351 C CA . ALA A 1 449 ? -8.197 51.213 -5.283 1.00 27.38 449 ALA A CA 1
ATOM 3352 C C . ALA A 1 449 ? -7.616 51.103 -3.842 1.00 27.38 449 ALA A C 1
ATOM 3354 O O . ALA A 1 449 ? -8.376 51.078 -2.881 1.00 27.38 449 ALA A O 1
ATOM 3355 N N . ARG A 1 450 ? -6.293 51.037 -3.589 1.00 29.31 450 ARG A N 1
ATOM 3356 C CA . ARG A 1 450 ? -5.163 51.985 -3.852 1.00 29.31 450 ARG A CA 1
ATOM 3357 C C . ARG A 1 450 ? -3.830 51.261 -3.514 1.00 29.31 450 ARG A C 1
ATOM 3359 O O . ARG A 1 450 ? -3.885 50.295 -2.770 1.00 29.31 450 ARG A O 1
ATOM 3366 N N . ALA A 1 451 ? -2.612 51.654 -3.909 1.00 26.08 451 ALA A N 1
ATOM 3367 C CA . ALA A 1 451 ? -2.050 52.680 -4.809 1.00 26.08 451 ALA A CA 1
ATOM 3368 C C . ALA A 1 451 ? -0.669 52.153 -5.314 1.00 26.08 451 ALA A C 1
ATOM 3370 O O . ALA A 1 451 ? -0.087 51.290 -4.668 1.00 26.08 451 ALA A O 1
ATOM 3371 N N . ALA A 1 452 ? -0.211 52.457 -6.538 1.00 26.52 452 ALA A N 1
ATOM 3372 C CA . ALA A 1 452 ? 0.854 53.437 -6.865 1.00 26.52 452 ALA A CA 1
ATOM 3373 C C . ALA A 1 452 ? 2.091 53.430 -5.922 1.00 26.52 452 ALA A C 1
ATOM 3375 O O . ALA A 1 452 ? 1.933 53.440 -4.712 1.00 26.52 452 ALA A O 1
ATOM 3376 N N . SER A 1 453 ? 3.349 53.511 -6.371 1.00 28.16 453 SER A N 1
ATOM 3377 C CA . SER A 1 453 ? 3.937 53.942 -7.661 1.00 28.16 453 SER A CA 1
ATOM 3378 C C . SER A 1 453 ? 5.307 53.225 -7.870 1.00 28.16 453 SER A C 1
ATOM 3380 O O . SER A 1 453 ? 5.634 52.357 -7.071 1.00 28.16 453 SER A O 1
ATOM 3382 N N . ILE A 1 454 ? 6.162 53.443 -8.884 1.00 27.67 454 ILE A N 1
ATOM 3383 C CA . ILE A 1 454 ? 6.266 54.495 -9.919 1.00 27.67 454 ILE A CA 1
ATOM 3384 C C . ILE A 1 454 ? 6.778 53.902 -11.266 1.00 27.67 454 ILE A C 1
ATOM 3386 O O . ILE A 1 454 ? 6.348 52.814 -11.641 1.00 27.67 454 ILE A O 1
ATOM 3390 N N . ARG A 1 455 ? 7.639 54.591 -12.034 1.00 29.39 455 ARG A N 1
ATOM 3391 C CA . ARG A 1 455 ? 8.359 54.080 -13.223 1.00 29.39 455 ARG A CA 1
ATOM 3392 C C . ARG A 1 455 ? 9.803 54.604 -13.276 1.00 29.39 455 ARG A C 1
ATOM 3394 O O . ARG A 1 455 ? 10.058 55.699 -12.790 1.00 29.39 455 ARG A O 1
ATOM 3401 N N . SER A 1 456 ? 10.653 53.863 -13.994 1.00 29.77 456 SER A N 1
ATOM 3402 C CA . SER A 1 456 ? 11.738 54.332 -14.888 1.00 29.77 456 SER A CA 1
ATOM 3403 C C . SER A 1 456 ? 12.769 55.367 -14.406 1.00 29.77 456 SER A C 1
ATOM 3405 O O . SER A 1 456 ? 12.429 56.528 -14.180 1.00 29.77 456 SER A O 1
ATOM 3407 N N . ARG A 1 457 ? 14.054 55.007 -14.537 1.00 28.80 457 ARG A N 1
ATOM 3408 C CA . ARG A 1 457 ? 15.091 55.845 -15.175 1.00 28.80 457 ARG A CA 1
ATOM 3409 C C . ARG A 1 457 ? 16.270 54.986 -15.635 1.00 28.80 457 ARG A C 1
ATOM 3411 O O . ARG A 1 457 ? 16.687 54.081 -14.922 1.00 28.80 457 ARG A O 1
ATOM 3418 N N . GLU A 1 458 ? 16.777 55.285 -16.824 1.00 31.48 458 GLU A N 1
ATOM 3419 C CA . GLU A 1 458 ? 18.076 54.818 -17.311 1.00 31.48 458 GLU A CA 1
ATOM 3420 C C . GLU A 1 458 ? 19.189 55.708 -16.744 1.00 31.48 458 GLU A C 1
ATOM 3422 O O . GLU A 1 458 ? 19.000 56.921 -16.641 1.00 31.48 458 GLU A O 1
ATOM 3427 N N . THR A 1 459 ? 20.370 55.133 -16.508 1.00 28.80 459 THR A N 1
ATOM 3428 C CA . THR A 1 459 ? 21.652 55.820 -16.740 1.00 28.80 459 THR A CA 1
ATOM 3429 C C . THR A 1 459 ? 22.767 54.801 -16.977 1.00 28.80 459 THR A C 1
ATOM 3431 O O . THR A 1 459 ? 22.791 53.726 -16.383 1.00 28.80 459 THR A O 1
ATOM 3434 N N . GLN A 1 460 ? 23.684 55.147 -17.877 1.00 29.17 460 GLN A N 1
ATOM 3435 C CA . GLN A 1 460 ? 24.867 54.361 -18.239 1.00 29.17 460 GLN A CA 1
ATOM 3436 C C . GLN A 1 460 ? 25.959 54.464 -17.162 1.00 29.17 460 GLN A C 1
ATOM 3438 O O . GLN A 1 460 ? 26.106 55.535 -16.577 1.00 29.17 460 GLN A O 1
ATOM 3443 N N . ALA A 1 461 ? 26.811 53.437 -17.026 1.00 28.52 461 ALA A N 1
ATOM 3444 C CA . ALA A 1 461 ? 28.254 53.625 -16.803 1.00 28.52 461 ALA A CA 1
ATOM 3445 C C . ALA A 1 461 ? 29.076 52.336 -17.042 1.00 28.52 461 ALA A C 1
ATOM 3447 O O . ALA A 1 461 ? 28.880 51.331 -16.370 1.00 28.52 461 ALA A O 1
ATOM 3448 N N . THR A 1 462 ? 30.036 52.440 -17.970 1.00 28.14 462 THR A N 1
ATOM 3449 C CA . THR A 1 462 ? 31.379 51.810 -17.989 1.00 28.14 462 THR A CA 1
ATOM 3450 C C . THR A 1 462 ? 31.570 50.305 -17.742 1.00 28.14 462 THR A C 1
ATOM 3452 O O . THR A 1 462 ? 31.361 49.782 -16.653 1.00 28.14 462 THR A O 1
ATOM 3455 N N . ALA A 1 463 ? 32.180 49.656 -18.737 1.00 28.72 463 ALA A N 1
ATOM 3456 C CA . ALA A 1 463 ? 32.830 48.355 -18.610 1.00 28.72 463 ALA A CA 1
ATOM 3457 C C . ALA A 1 463 ? 34.238 48.457 -17.991 1.00 28.72 463 ALA A C 1
ATOM 3459 O O . ALA A 1 463 ? 34.957 49.424 -18.242 1.00 28.72 463 ALA A O 1
ATOM 3460 N N . THR A 1 464 ? 34.682 47.384 -17.333 1.00 29.06 464 THR A N 1
ATOM 3461 C CA . THR A 1 464 ? 36.097 46.984 -17.277 1.00 29.06 464 THR A CA 1
ATOM 3462 C C . THR A 1 464 ? 36.216 45.474 -17.479 1.00 29.06 464 THR A C 1
ATOM 3464 O O . THR A 1 464 ? 35.377 44.690 -17.042 1.00 29.06 464 THR A O 1
ATOM 3467 N N . SER A 1 465 ? 37.251 45.076 -18.211 1.00 28.02 465 SER A N 1
ATOM 3468 C CA . SER A 1 465 ? 37.489 43.714 -18.689 1.00 28.02 465 SER A CA 1
ATOM 3469 C C . SER A 1 465 ? 38.612 43.017 -17.922 1.00 28.02 465 SER A C 1
ATOM 3471 O O . SER A 1 465 ? 39.685 43.601 -17.775 1.00 28.02 465 SER A O 1
ATOM 3473 N N . SER A 1 466 ? 38.448 41.730 -17.604 1.00 28.45 466 SER A N 1
ATOM 3474 C CA . SER A 1 466 ? 39.587 40.814 -17.440 1.00 28.45 466 SER A CA 1
ATOM 3475 C C . SER A 1 466 ? 39.251 39.355 -17.797 1.00 28.45 466 SER A C 1
ATOM 3477 O O . SER A 1 466 ? 38.652 38.596 -17.043 1.00 28.45 466 SER A O 1
ATOM 3479 N N . THR A 1 467 ? 39.717 38.964 -18.984 1.00 27.47 467 THR A N 1
ATOM 3480 C CA . THR A 1 467 ? 40.278 37.639 -19.323 1.00 27.47 467 THR A CA 1
ATOM 3481 C C . THR A 1 467 ? 41.187 37.078 -18.203 1.00 27.47 467 THR A C 1
ATOM 3483 O O . THR A 1 467 ? 41.774 37.863 -17.467 1.00 27.47 467 THR A O 1
ATOM 3486 N N . SER A 1 468 ? 41.457 35.773 -18.035 1.00 28.81 468 SER A N 1
ATOM 3487 C CA . SER A 1 468 ? 41.231 34.569 -18.868 1.00 28.81 468 SER A CA 1
ATOM 3488 C C . SER A 1 468 ? 41.344 33.273 -18.000 1.00 28.81 468 SER A C 1
ATOM 3490 O O . SER A 1 468 ? 41.462 33.397 -16.781 1.00 28.81 468 SER A O 1
ATOM 3492 N N . PRO A 1 469 ? 41.271 32.031 -18.543 1.00 36.44 469 PRO A N 1
ATOM 3493 C CA . PRO A 1 469 ? 40.759 30.864 -17.807 1.00 36.44 469 PRO A CA 1
ATOM 3494 C C . PRO A 1 469 ? 41.836 29.950 -17.192 1.00 36.44 469 PRO A C 1
ATOM 3496 O O . PRO A 1 469 ? 43.033 30.112 -17.431 1.00 36.44 469 PRO A O 1
ATOM 3499 N N . ARG A 1 470 ? 41.397 28.883 -16.501 1.00 26.61 470 ARG A N 1
ATOM 3500 C CA . ARG A 1 470 ? 42.193 27.651 -16.358 1.00 26.61 470 ARG A CA 1
ATOM 3501 C C . ARG A 1 470 ? 41.456 26.412 -16.862 1.00 26.61 470 ARG A C 1
ATOM 3503 O O . ARG A 1 470 ? 40.274 26.210 -16.615 1.00 26.61 470 ARG A O 1
ATOM 3510 N N . VAL A 1 471 ? 42.220 25.634 -17.620 1.00 26.72 471 VAL A N 1
ATOM 3511 C CA . VAL A 1 471 ? 41.840 24.458 -18.405 1.00 26.72 471 VAL A CA 1
ATOM 3512 C C . VAL A 1 471 ? 41.846 23.201 -17.534 1.00 26.72 471 VAL A C 1
ATOM 3514 O O . VAL A 1 471 ? 42.677 23.070 -16.636 1.00 26.72 471 VAL A O 1
ATOM 3517 N N . ALA A 1 472 ? 40.945 22.263 -17.827 1.00 25.22 472 ALA A N 1
ATOM 3518 C CA . ALA A 1 472 ? 40.978 20.917 -17.265 1.00 25.22 472 ALA A CA 1
ATOM 3519 C C . ALA A 1 472 ? 42.099 20.083 -17.908 1.00 25.22 472 ALA A C 1
ATOM 3521 O O . ALA A 1 472 ? 42.227 20.065 -19.131 1.00 25.22 472 ALA A O 1
ATOM 3522 N N . ILE A 1 473 ? 42.866 19.347 -17.099 1.00 26.16 473 ILE A N 1
ATOM 3523 C CA . ILE A 1 473 ? 43.806 18.327 -17.582 1.00 26.16 473 ILE A CA 1
ATOM 3524 C C . ILE A 1 473 ? 43.446 16.992 -16.936 1.00 26.16 473 ILE A C 1
ATOM 3526 O O . ILE A 1 473 ? 43.479 16.839 -15.719 1.00 26.16 473 ILE A O 1
ATOM 3530 N N . SER A 1 474 ? 43.120 16.026 -17.785 1.00 24.14 474 SER A N 1
ATOM 3531 C CA . SER A 1 474 ? 42.974 14.612 -17.460 1.00 24.14 474 SER A CA 1
ATOM 3532 C C . SER A 1 474 ? 44.235 13.852 -17.869 1.00 24.14 474 SER A C 1
ATOM 3534 O O . SER A 1 474 ? 44.618 13.985 -19.026 1.00 24.14 474 SER A O 1
ATOM 3536 N N . THR A 1 475 ? 44.795 12.997 -17.003 1.00 26.38 475 THR A N 1
ATOM 3537 C CA . THR A 1 475 ? 45.280 11.640 -17.370 1.00 26.38 475 THR A CA 1
ATOM 3538 C C . THR A 1 475 ? 45.653 10.815 -16.116 1.00 26.38 475 THR A C 1
ATOM 3540 O O . THR A 1 475 ? 45.881 11.415 -15.066 1.00 26.38 475 THR A O 1
ATOM 3543 N N . PRO A 1 476 ? 45.675 9.464 -16.185 1.00 34.25 476 PRO A N 1
ATOM 3544 C CA . PRO A 1 476 ? 45.644 8.582 -15.009 1.00 34.25 476 PRO A CA 1
ATOM 3545 C C . PRO A 1 476 ? 46.948 7.801 -14.753 1.00 34.25 476 PRO A C 1
ATOM 3547 O O . PRO A 1 476 ? 47.633 7.433 -15.704 1.00 34.25 476 PRO A O 1
ATOM 3550 N N . ILE A 1 477 ? 47.224 7.430 -13.494 1.00 27.83 477 ILE A N 1
ATOM 3551 C CA . ILE A 1 477 ? 48.174 6.360 -13.111 1.00 27.83 477 ILE A CA 1
ATOM 3552 C C . ILE A 1 477 ? 47.702 5.704 -11.797 1.00 27.83 477 ILE A C 1
ATOM 3554 O O . ILE A 1 477 ? 47.269 6.412 -10.893 1.00 27.83 477 ILE A O 1
ATOM 3558 N N . GLY A 1 478 ? 47.888 4.384 -11.655 1.00 25.08 478 GLY A N 1
ATOM 3559 C CA . GLY A 1 478 ? 48.274 3.811 -10.354 1.00 25.08 478 GLY A CA 1
ATOM 3560 C C . GLY A 1 478 ? 47.276 2.887 -9.657 1.00 25.08 478 GLY A C 1
ATOM 3561 O O . GLY A 1 478 ? 46.658 3.262 -8.666 1.00 25.08 478 GLY A O 1
ATOM 3562 N N . SER A 1 479 ? 47.217 1.630 -10.093 1.00 25.81 479 SER A N 1
ATOM 3563 C CA . SER A 1 479 ? 46.790 0.519 -9.238 1.00 25.81 479 SER A CA 1
ATOM 3564 C C . SER A 1 479 ? 47.846 0.253 -8.154 1.00 25.81 479 SER A C 1
ATOM 3566 O O . SER A 1 479 ? 48.941 -0.202 -8.487 1.00 25.81 479 SER A O 1
ATOM 3568 N N . THR A 1 480 ? 47.513 0.469 -6.879 1.00 26.84 480 THR A N 1
ATOM 3569 C CA . THR A 1 480 ? 48.376 0.087 -5.747 1.00 26.84 480 THR A CA 1
ATOM 3570 C C . THR A 1 480 ? 47.572 -0.643 -4.680 1.00 26.84 480 THR A C 1
ATOM 3572 O O . THR A 1 480 ? 46.727 -0.059 -4.004 1.00 26.84 480 THR A O 1
ATOM 3575 N N . THR A 1 481 ? 47.881 -1.924 -4.504 1.00 25.30 481 THR A N 1
ATOM 3576 C CA . THR A 1 481 ? 47.453 -2.743 -3.368 1.00 25.30 481 THR A CA 1
ATOM 3577 C C . THR A 1 481 ? 47.974 -2.137 -2.064 1.00 25.30 481 THR A C 1
ATOM 3579 O O . THR A 1 481 ? 49.186 -2.014 -1.898 1.00 25.30 481 THR A O 1
ATOM 3582 N N . MET A 1 482 ? 47.094 -1.817 -1.111 1.00 24.47 482 MET A N 1
ATOM 3583 C CA . MET A 1 482 ? 47.497 -1.565 0.277 1.00 24.47 482 MET A CA 1
ATOM 3584 C C . MET A 1 482 ? 46.874 -2.589 1.221 1.00 24.47 482 MET A C 1
ATOM 3586 O O . MET A 1 482 ? 45.671 -2.598 1.465 1.00 24.47 482 MET A O 1
ATOM 3590 N N . LEU A 1 483 ? 47.749 -3.427 1.774 1.00 24.91 483 LEU A N 1
ATOM 3591 C CA . LEU A 1 483 ? 47.507 -4.181 2.996 1.00 24.91 483 LEU A CA 1
ATOM 3592 C C . LEU A 1 483 ? 47.326 -3.189 4.154 1.00 24.91 483 LEU A C 1
ATOM 3594 O O . LEU A 1 483 ? 48.201 -2.355 4.383 1.00 24.91 483 LEU A O 1
ATOM 3598 N N . VAL A 1 484 ? 46.232 -3.307 4.906 1.00 26.89 484 VAL A N 1
ATOM 3599 C CA . VAL A 1 484 ? 46.055 -2.603 6.185 1.00 26.89 484 VAL A CA 1
ATOM 3600 C C . VAL A 1 484 ? 46.127 -3.641 7.310 1.00 26.89 484 VAL A C 1
ATOM 3602 O O . VAL A 1 484 ? 45.319 -4.571 7.311 1.00 26.89 484 VAL A O 1
ATOM 3605 N N . PRO A 1 485 ? 47.086 -3.538 8.248 1.00 30.48 485 PRO A N 1
ATOM 3606 C CA . PRO A 1 485 ? 47.230 -4.503 9.331 1.00 30.48 485 PRO A CA 1
ATOM 3607 C C . PRO A 1 485 ? 46.186 -4.292 10.437 1.00 30.48 485 PRO A C 1
ATOM 3609 O O . PRO A 1 485 ? 45.836 -3.166 10.790 1.00 30.48 485 PRO A O 1
ATOM 3612 N N . THR A 1 486 ? 45.734 -5.395 11.033 1.00 29.94 486 THR A N 1
ATOM 3613 C CA . THR A 1 486 ? 44.898 -5.415 12.243 1.00 29.94 486 THR A CA 1
ATOM 3614 C C . THR A 1 486 ? 45.612 -4.793 13.451 1.00 29.94 486 THR A C 1
ATOM 3616 O O . THR A 1 486 ? 46.758 -5.168 13.714 1.00 29.94 486 THR A O 1
ATOM 3619 N N . PRO A 1 487 ? 44.948 -3.940 14.257 1.00 32.56 487 PRO A N 1
ATOM 3620 C CA . PRO A 1 487 ? 45.487 -3.490 15.536 1.00 32.56 487 PRO A CA 1
ATOM 3621 C C . PRO A 1 487 ? 45.441 -4.609 16.582 1.00 32.56 487 PRO A C 1
ATOM 3623 O O . PRO A 1 487 ? 44.393 -5.209 16.824 1.00 32.56 487 PRO A O 1
ATOM 3626 N N . ILE A 1 488 ? 46.573 -4.849 17.241 1.00 31.91 488 ILE A N 1
ATOM 3627 C CA . ILE A 1 488 ? 46.651 -5.643 18.473 1.00 31.91 488 ILE A CA 1
ATOM 3628 C C . ILE A 1 488 ? 46.137 -4.770 19.629 1.00 31.91 488 ILE A C 1
ATOM 3630 O O . ILE A 1 488 ? 46.487 -3.594 19.717 1.00 31.91 488 ILE A O 1
ATOM 3634 N N . GLY A 1 489 ? 45.292 -5.327 20.500 1.00 27.59 489 GLY A N 1
ATOM 3635 C CA . GLY A 1 489 ? 44.734 -4.603 21.647 1.00 27.59 489 GLY A CA 1
ATOM 3636 C C . GLY A 1 489 ? 45.732 -4.400 22.794 1.00 27.59 489 GLY A C 1
ATOM 3637 O O . GLY A 1 489 ? 46.693 -5.155 22.935 1.00 27.59 489 GLY A O 1
ATOM 3638 N N . GLY A 1 490 ? 45.466 -3.412 23.653 1.00 32.59 490 GLY A N 1
ATOM 3639 C CA . GLY A 1 490 ? 46.264 -3.155 24.851 1.00 32.59 490 GLY A CA 1
ATOM 3640 C C . GLY A 1 490 ? 45.604 -2.179 25.828 1.00 32.59 490 GLY A C 1
ATOM 3641 O O . GLY A 1 490 ? 45.588 -0.986 25.552 1.00 32.59 490 GLY A O 1
ATOM 3642 N N . VAL A 1 491 ? 45.181 -2.735 26.975 1.00 35.28 491 VAL A N 1
ATOM 3643 C CA . VAL A 1 491 ? 44.709 -2.093 28.229 1.00 35.28 491 VAL A CA 1
ATOM 3644 C C . VAL A 1 491 ? 43.367 -1.356 28.164 1.00 35.28 491 VAL A C 1
ATOM 3646 O O . VAL A 1 491 ? 43.317 -0.208 27.681 1.00 35.28 491 VAL A O 1
#

pLDDT: mean 70.87, std 31.81, range [21.19, 98.94]